Protein AF-A0A3C0NHT7-F1 (afdb_monomer)

Foldseek 3Di:
DDDWDWDWDQDPVVRDIFTDTPDDDGPDDDDDPVPDDPVPDDPPPPPWPDWFWDADPQRWIATATDDFKFKKKKWWAAAQAPAFKWKKKFFADDPQRHAPNHGAPGPCPQVRRLVRIWTAFTAFNDAFPPDDSGRFMFMAIDGHPTIMKMKMQTNDDSQCCNVVVHDQQRMAICGLSNHPQSDRQWDWDDPDPRKIKIFGQRHDVRPPVPSRNTIMIMGTDDQDDPLNVQSHVCTHFQKTAQQDPDFWKQKDKDKGADAPAPKDKFKAFALDPQRFDDQPPPSDGPDGQQPQQSQLSRLVRTDDSNVTDGGGGMMWMKMWTRDDSVCCNVWPSSQAPVTDGHMATCQLSNHNQSDRFWIGSHRQKIFGARDPVRPPSSSRNMIMHMDID

Nearest PDB structures (foldseek):
  7x9g-assembly1_B  TM=4.088E-01  e=1.528E+00  Homo sapiens
  6kiw-assembly1_T  TM=2.163E-01  e=7.406E-01  Homo sapiens
  6jiu-assembly1_J  TM=2.204E-01  e=6.500E+00  Sus scrofa
  3d6e-assembly1_A  TM=1.994E-01  e=6.872E+00  Bacillus licheniformis

Secondary structure (DSSP, 8-state):
------EEEEETTTTEEEEE-SSS--------TTS--GGG--------PPPEEEE-TTS-EEEE-SSSEEEEEEEEEEE--SS--EEEEEE-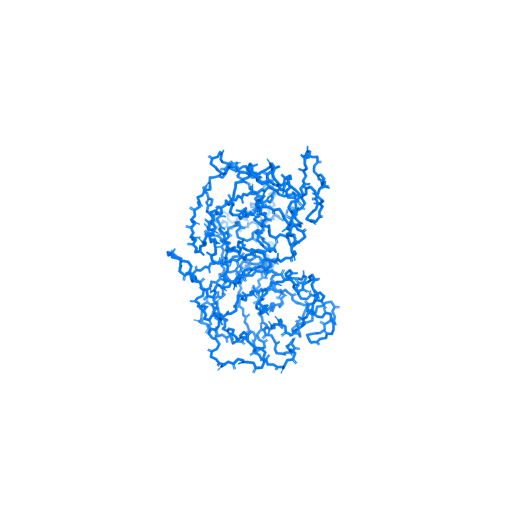SSTT--BTTBPTTSTTHHHHHHHH-EEEEE--SS--TT----S-EEEEEEESSSEEEEEEETTS-HHHHHHTT--GGGEEESSGGGSTT----EEEEEEETTEEEEEE--STT-TTS---SEEEEEEE----SHHHHHHHHT-SSS-EE---S-SEE-EEEEEE---SS--EEEEEEESSTT--B-SSSSSS--B-TTSTTHHHHHHHT-B-GGG-EESSSEEEEEEEETS-HHHHHHH-TT--TTSSSEEEESSGGGSTT----EEEEETTEEEE--SGGGTTS--BSEEEEEEE-

Mean predicted aligned error: 9.18 Å

Structure (mmCIF, N/CA/C/O backbone):
data_AF-A0A3C0NHT7-F1
#
_entry.id   AF-A0A3C0NHT7-F1
#
loop_
_atom_site.group_PDB
_atom_site.id
_atom_site.type_symbol
_atom_site.label_atom_id
_atom_site.label_alt_id
_atom_site.label_comp_id
_atom_site.label_asym_id
_atom_site.label_entity_id
_atom_site.label_seq_id
_atom_site.pdbx_PDB_ins_code
_atom_site.Cartn_x
_atom_site.Cartn_y
_atom_site.Cartn_z
_atom_site.occupancy
_atom_site.B_iso_or_equiv
_atom_site.auth_seq_id
_atom_site.auth_comp_id
_atom_site.auth_asym_id
_atom_site.auth_atom_id
_atom_site.pdbx_PDB_model_num
ATOM 1 N N . MET A 1 1 ? -31.811 15.619 -5.189 1.00 30.44 1 MET A N 1
ATOM 2 C CA . MET A 1 1 ? -32.386 16.955 -4.923 1.00 30.44 1 MET A CA 1
ATOM 3 C C . MET A 1 1 ? -31.558 17.534 -3.794 1.00 30.44 1 MET A C 1
ATOM 5 O O . MET A 1 1 ? -31.373 16.789 -2.842 1.00 30.44 1 MET A O 1
ATOM 9 N N . PRO A 1 2 ? -30.969 18.731 -3.924 1.00 33.19 2 PRO A N 1
ATOM 10 C CA . PRO A 1 2 ? -30.174 19.295 -2.842 1.00 33.19 2 PRO A CA 1
ATOM 11 C C . PRO A 1 2 ? -31.111 19.799 -1.739 1.00 33.19 2 PRO A C 1
ATOM 13 O O . PRO A 1 2 ? -32.128 20.429 -2.041 1.00 33.19 2 PRO A O 1
ATOM 16 N N . ASP A 1 3 ? -30.778 19.478 -0.491 1.00 35.56 3 ASP A N 1
ATOM 17 C CA . ASP A 1 3 ? -31.348 20.111 0.696 1.00 35.56 3 ASP A CA 1
ATOM 18 C C . ASP A 1 3 ? -30.996 21.603 0.674 1.00 35.56 3 ASP A C 1
ATOM 20 O O . ASP A 1 3 ? -29.841 21.975 0.462 1.00 35.56 3 ASP A O 1
ATOM 24 N N . LEU A 1 4 ? -32.006 22.458 0.832 1.00 33.19 4 LEU A N 1
ATOM 25 C CA . LEU A 1 4 ? -31.846 23.907 0.918 1.00 33.19 4 LEU A CA 1
ATOM 26 C C . LEU A 1 4 ? -32.075 24.327 2.370 1.00 33.19 4 LEU A C 1
ATOM 28 O O . LEU A 1 4 ? -33.215 24.358 2.837 1.00 33.19 4 LEU A O 1
ATOM 32 N N . ASP A 1 5 ? -30.990 24.665 3.062 1.00 38.28 5 ASP A N 1
ATOM 33 C CA . ASP A 1 5 ? -31.028 25.281 4.386 1.00 38.28 5 ASP A CA 1
ATOM 34 C C . ASP A 1 5 ? -31.598 26.704 4.289 1.00 38.28 5 ASP A C 1
ATOM 36 O O . ASP A 1 5 ? -31.079 27.564 3.576 1.00 38.28 5 ASP A O 1
ATOM 40 N N . SER A 1 6 ? -32.673 26.977 5.028 1.00 40.28 6 SER A N 1
ATOM 41 C CA . SER A 1 6 ? -33.226 28.324 5.192 1.00 40.28 6 SER A CA 1
ATOM 42 C C . SER A 1 6 ? -32.885 28.868 6.579 1.00 40.28 6 SER A C 1
ATOM 44 O O . SER A 1 6 ? -33.308 28.294 7.583 1.00 40.28 6 SER A O 1
ATOM 46 N N . VAL A 1 7 ? -32.174 29.997 6.647 1.00 42.41 7 VAL A N 1
ATOM 47 C CA . VAL A 1 7 ? -31.887 30.710 7.904 1.00 42.41 7 VAL A CA 1
ATOM 48 C C . VAL A 1 7 ? -32.936 31.803 8.114 1.00 42.41 7 VAL A C 1
ATOM 50 O O . VAL A 1 7 ? -33.149 32.648 7.241 1.00 42.41 7 VAL A O 1
ATOM 53 N N . VAL A 1 8 ? -33.587 31.799 9.280 1.00 44.09 8 VAL A N 1
ATOM 54 C CA . VAL A 1 8 ? -34.532 32.847 9.694 1.00 44.09 8 VAL A CA 1
ATOM 55 C C . VAL A 1 8 ? -33.808 33.837 10.602 1.00 44.09 8 VAL A C 1
ATOM 57 O O . VAL A 1 8 ? -33.308 33.456 11.660 1.00 44.09 8 VAL A O 1
ATOM 60 N N . LEU A 1 9 ? -33.755 35.110 10.203 1.00 45.12 9 LEU A N 1
ATOM 61 C CA . LEU A 1 9 ? -33.209 36.196 11.022 1.00 45.12 9 LEU A CA 1
ATOM 62 C C . LEU A 1 9 ? -34.352 37.091 11.513 1.00 45.12 9 LEU A C 1
ATOM 64 O O . LEU A 1 9 ? -35.207 37.514 10.732 1.00 45.12 9 LEU A O 1
ATOM 68 N N . TRP A 1 10 ? -34.366 37.373 12.816 1.00 43.94 10 TRP A N 1
ATOM 69 C CA . TRP A 1 10 ? -35.336 38.271 13.442 1.00 43.94 10 TRP A CA 1
ATOM 70 C C . TRP A 1 10 ? -34.788 39.698 13.501 1.00 43.94 10 TRP A C 1
ATOM 72 O O . TRP A 1 10 ? -33.764 39.941 14.146 1.00 43.94 10 TRP A O 1
ATOM 82 N N . ASP A 1 11 ? -35.480 40.648 12.869 1.00 48.84 11 ASP A N 1
ATOM 83 C CA . ASP A 1 11 ? -35.166 42.073 12.990 1.00 48.84 11 ASP A CA 1
ATOM 84 C C . ASP A 1 11 ? -35.991 42.699 14.127 1.00 48.84 11 ASP A C 1
ATOM 86 O O . ASP A 1 11 ? -37.201 42.925 14.014 1.00 48.84 11 ASP A O 1
ATOM 90 N N . GLN A 1 12 ? -35.318 43.010 15.240 1.00 41.50 12 GLN A N 1
ATOM 91 C CA . GLN A 1 12 ? -35.944 43.646 16.402 1.00 41.50 12 GLN A CA 1
ATOM 92 C C . GLN A 1 12 ? -36.459 45.065 16.127 1.00 41.50 12 GLN A C 1
ATOM 94 O O . GLN A 1 12 ? -37.374 45.506 16.823 1.00 41.50 12 GLN A O 1
ATOM 99 N N . ALA A 1 13 ? -35.901 45.788 15.154 1.00 42.09 13 ALA A N 1
ATOM 100 C CA . ALA A 1 13 ? -36.327 47.148 14.840 1.00 42.09 13 ALA A CA 1
ATOM 101 C C . ALA A 1 13 ? -37.604 47.167 13.985 1.00 42.09 13 ALA A C 1
ATOM 103 O O . ALA A 1 13 ? -38.417 48.080 14.130 1.00 42.09 13 ALA A O 1
ATOM 104 N N . ALA A 1 14 ? -37.796 46.154 13.133 1.00 51.25 14 ALA A N 1
ATOM 105 C CA . ALA A 1 14 ? -38.944 46.042 12.233 1.00 51.25 14 ALA A CA 1
ATOM 106 C C . ALA A 1 14 ? -40.090 45.160 12.768 1.00 51.25 14 ALA A C 1
ATOM 108 O O . ALA A 1 14 ? -41.194 45.228 12.235 1.00 51.25 14 ALA A O 1
ATOM 109 N N . GLN A 1 15 ? -39.850 44.348 13.810 1.00 48.09 15 GLN A N 1
ATOM 110 C CA . GLN A 1 15 ? -40.777 43.307 14.294 1.00 48.09 15 GLN A CA 1
ATOM 111 C C . GLN A 1 15 ? -41.229 42.337 13.187 1.00 48.09 15 GLN A C 1
ATOM 113 O O . GLN A 1 15 ? -42.391 41.934 13.128 1.00 48.09 15 GLN A O 1
ATOM 118 N N . GLN A 1 16 ? -40.311 41.968 12.292 1.00 44.31 16 GLN A N 1
ATOM 119 C CA . GLN A 1 16 ? -40.570 41.036 11.196 1.00 44.31 16 GLN A CA 1
ATOM 120 C C . GLN A 1 16 ? -39.482 39.957 11.138 1.00 44.31 16 GLN A C 1
ATOM 122 O O . GLN A 1 16 ? -38.323 40.198 11.485 1.00 44.31 16 GLN A O 1
ATOM 127 N N . ALA A 1 17 ? -39.866 38.762 10.684 1.00 45.06 17 ALA A N 1
ATOM 128 C CA . ALA A 1 17 ? -38.944 37.674 10.379 1.00 45.06 17 ALA A CA 1
ATOM 129 C C . ALA A 1 17 ? -38.659 37.651 8.873 1.00 45.06 17 ALA A C 1
ATOM 131 O O . ALA A 1 17 ? -39.594 37.657 8.071 1.00 45.06 17 ALA A O 1
ATOM 132 N N . VAL A 1 18 ? -37.382 37.588 8.493 1.00 45.19 18 VAL A N 1
ATOM 133 C CA . VAL A 1 18 ? -36.963 37.439 7.093 1.00 45.19 18 VAL A CA 1
ATOM 134 C C . VAL A 1 18 ? -36.398 36.035 6.903 1.00 45.19 18 VAL A C 1
ATOM 136 O O . VAL A 1 18 ? -35.490 35.623 7.626 1.00 45.19 18 VAL A O 1
ATOM 139 N N . ILE A 1 19 ? -36.946 35.298 5.934 1.00 47.88 19 ILE A N 1
ATOM 140 C CA . ILE A 1 19 ? -36.448 33.981 5.526 1.00 47.88 19 ILE A CA 1
ATOM 141 C C . ILE A 1 19 ? -35.629 34.177 4.253 1.00 47.88 19 ILE A C 1
ATOM 143 O O . ILE A 1 19 ? -36.193 34.449 3.192 1.00 47.88 19 ILE A O 1
ATOM 147 N N . ASN A 1 20 ? -34.309 34.026 4.345 1.00 43.72 20 ASN A N 1
ATOM 148 C CA . ASN A 1 20 ? -33.464 33.992 3.157 1.00 43.72 20 ASN A CA 1
ATOM 149 C C . ASN A 1 20 ? -33.366 32.546 2.671 1.00 43.72 20 ASN A C 1
ATOM 151 O O . ASN A 1 20 ? -32.805 31.691 3.351 1.00 43.72 20 ASN A O 1
ATOM 155 N N . THR A 1 21 ? -33.921 32.283 1.491 1.00 43.06 21 THR A N 1
ATOM 156 C CA . THR A 1 21 ? -33.594 31.085 0.717 1.00 43.06 21 THR A CA 1
ATOM 157 C C . THR A 1 21 ? -32.657 31.523 -0.397 1.00 43.06 21 THR A C 1
ATOM 159 O O . THR A 1 21 ? -32.988 32.415 -1.184 1.00 43.06 21 THR A O 1
ATOM 162 N N . GLU A 1 22 ? -31.457 30.948 -0.457 1.00 44.06 22 GLU A N 1
ATOM 163 C CA . GLU A 1 22 ? -30.630 31.085 -1.651 1.00 44.06 22 GLU A CA 1
ATOM 164 C C . GLU A 1 22 ? -31.314 30.295 -2.770 1.00 44.06 22 GLU A C 1
ATOM 166 O O . GLU A 1 22 ? -31.176 29.084 -2.872 1.00 44.06 22 GLU A O 1
ATOM 171 N N . VAL A 1 23 ? -32.174 31.003 -3.510 1.00 35.97 23 VAL A N 1
ATOM 172 C CA . VAL A 1 23 ? -32.536 30.896 -4.934 1.00 35.97 23 VAL A CA 1
ATOM 173 C C . VAL A 1 23 ? -33.943 31.502 -5.111 1.00 35.97 23 VAL A C 1
ATOM 175 O O . VAL A 1 23 ? -34.975 30.857 -4.962 1.00 35.97 23 VAL A O 1
ATOM 178 N N . GLY A 1 24 ? -33.979 32.782 -5.487 1.00 38.81 24 GLY A N 1
ATOM 179 C CA . GLY A 1 24 ? -34.892 33.284 -6.523 1.00 38.81 24 GLY A CA 1
ATOM 180 C C . GLY A 1 24 ? -36.384 33.515 -6.237 1.00 38.81 24 GLY A C 1
ATOM 181 O O . GLY A 1 24 ? -37.045 34.033 -7.135 1.00 38.81 24 GLY A O 1
ATOM 182 N N . SER A 1 25 ? -36.943 33.225 -5.059 1.00 35.94 25 SER A N 1
ATOM 183 C CA . SER A 1 25 ? -38.324 33.645 -4.750 1.00 35.94 25 SER A CA 1
ATOM 184 C C . SER A 1 25 ? -38.548 33.921 -3.264 1.00 35.94 25 SER A C 1
ATOM 186 O O . SER A 1 25 ? -38.621 32.998 -2.456 1.00 35.94 25 SER A O 1
ATOM 188 N N . THR A 1 26 ? -38.714 35.194 -2.905 1.00 34.56 26 THR A N 1
ATOM 189 C CA . THR A 1 26 ? -39.196 35.616 -1.587 1.00 34.56 26 THR A CA 1
ATOM 190 C C . THR A 1 26 ? -40.661 35.208 -1.417 1.00 34.56 26 THR A C 1
ATOM 192 O O . THR A 1 26 ? -41.550 35.730 -2.087 1.00 34.56 26 THR A O 1
ATOM 195 N N . LEU A 1 27 ? -40.931 34.267 -0.510 1.00 36.12 27 LEU A N 1
ATOM 196 C CA . LEU A 1 27 ? -42.269 34.064 0.044 1.00 36.12 27 LEU A CA 1
ATOM 197 C C . LEU A 1 27 ? -42.446 35.043 1.208 1.00 36.12 27 LEU A C 1
ATOM 199 O O . LEU A 1 27 ? -42.097 34.743 2.347 1.00 36.12 27 LEU A O 1
ATOM 203 N N . GLU A 1 28 ? -42.976 36.228 0.918 1.00 36.88 28 GLU A N 1
ATOM 204 C CA . GLU A 1 28 ? -43.439 37.153 1.953 1.00 36.88 28 GLU A CA 1
ATOM 205 C C . GLU A 1 28 ? -44.753 36.619 2.529 1.00 36.88 28 GLU A C 1
ATOM 207 O O . GLU A 1 28 ? -45.821 36.748 1.930 1.00 36.88 28 GLU A O 1
ATOM 212 N N . ARG A 1 29 ? -44.689 35.982 3.698 1.00 41.34 29 ARG A N 1
ATOM 213 C CA . ARG A 1 29 ? -45.878 35.760 4.522 1.00 41.34 29 ARG A CA 1
ATOM 214 C C . ARG A 1 29 ? -45.793 36.686 5.725 1.00 41.34 29 ARG A C 1
ATOM 216 O O . ARG A 1 29 ? -45.065 36.407 6.671 1.00 41.34 29 ARG A O 1
ATOM 223 N N . GLU A 1 30 ? -46.559 37.773 5.691 1.00 41.25 30 GLU A N 1
ATOM 224 C CA . GLU A 1 30 ? -46.792 38.607 6.870 1.00 41.25 30 GLU A CA 1
ATOM 225 C C . GLU A 1 30 ? -47.532 37.774 7.927 1.00 41.25 30 GLU A C 1
ATOM 227 O O . GLU A 1 30 ? -48.652 37.308 7.702 1.00 41.25 30 GLU A O 1
ATOM 232 N N . VAL A 1 31 ? -46.907 37.558 9.085 1.00 47.38 31 VAL A N 1
ATOM 233 C CA . VAL A 1 31 ? -47.571 36.967 10.252 1.00 47.38 31 VAL A CA 1
ATOM 234 C C . VAL A 1 31 ? -47.714 38.066 11.295 1.00 47.38 31 VAL A C 1
ATOM 236 O O . VAL A 1 31 ? -46.722 38.586 11.806 1.00 47.38 31 VAL A O 1
ATOM 239 N N . SER A 1 32 ? -48.954 38.460 11.584 1.00 47.91 32 SER A N 1
ATOM 240 C CA . SER A 1 32 ? -49.233 39.509 12.566 1.00 47.91 32 SER A CA 1
ATOM 241 C C . SER A 1 32 ? -48.829 39.064 13.976 1.00 47.91 32 SER A C 1
ATOM 243 O O . SER A 1 32 ? -48.976 37.892 14.317 1.00 47.91 32 SER A O 1
ATOM 245 N N . ALA A 1 33 ? -48.363 40.002 14.809 1.00 50.84 33 ALA A N 1
ATOM 246 C CA . ALA A 1 33 ? -47.865 39.767 16.173 1.00 50.84 33 ALA A CA 1
ATOM 247 C C . ALA A 1 33 ? -48.837 39.010 17.116 1.00 50.84 33 ALA A C 1
ATOM 249 O O . ALA A 1 33 ? -48.422 38.556 18.176 1.00 50.84 33 ALA A O 1
ATOM 250 N N . ALA A 1 34 ? -50.117 38.871 16.750 1.00 51.31 34 ALA A N 1
ATOM 251 C CA . ALA A 1 34 ? -51.148 38.231 17.567 1.00 51.31 34 ALA A CA 1
ATOM 252 C C . ALA A 1 34 ? -51.245 36.699 17.406 1.00 51.31 34 ALA A C 1
ATOM 254 O O . ALA A 1 34 ? -51.871 36.063 18.250 1.00 51.31 34 ALA A O 1
ATOM 255 N N . ASP A 1 35 ? -50.617 36.115 16.377 1.00 50.06 35 ASP A N 1
ATOM 256 C CA . ASP A 1 35 ? -50.664 34.669 16.083 1.00 50.06 35 ASP A CA 1
ATOM 257 C C . ASP A 1 35 ? -49.320 33.951 16.337 1.00 50.06 35 ASP A C 1
ATOM 259 O O . ASP A 1 35 ? -49.129 32.806 15.924 1.00 50.06 35 ASP A O 1
ATOM 263 N N . TRP A 1 36 ? -48.363 34.619 16.991 1.00 46.22 36 TRP A N 1
ATOM 264 C CA . TRP A 1 36 ? -47.043 34.053 17.276 1.00 46.22 36 TRP A CA 1
ATOM 265 C C . TRP A 1 36 ? -47.071 33.193 18.542 1.00 46.22 36 TRP A C 1
ATOM 267 O O . TRP A 1 36 ? -47.197 33.700 19.655 1.00 46.22 36 TRP A O 1
ATOM 277 N N . ASP A 1 37 ? -46.923 31.884 18.354 1.00 49.50 37 ASP A N 1
ATOM 278 C CA . ASP A 1 37 ? -46.660 30.910 19.411 1.00 49.50 37 ASP A CA 1
ATOM 279 C C . ASP A 1 37 ? -45.182 30.491 19.343 1.00 49.50 37 ASP A C 1
ATOM 281 O O . ASP A 1 37 ? -44.766 29.788 18.419 1.00 49.50 37 ASP A O 1
ATOM 285 N N . GLU A 1 38 ? -44.381 30.926 20.321 1.00 45.34 38 GLU A N 1
ATOM 286 C CA . GLU A 1 38 ? -42.954 30.578 20.447 1.00 45.34 38 GLU A CA 1
ATOM 287 C C . GLU A 1 38 ? -42.711 29.060 20.562 1.00 45.34 38 GLU A C 1
ATOM 289 O O . GLU A 1 38 ? -41.594 28.597 20.337 1.00 45.34 38 GLU A O 1
ATOM 294 N N . SER A 1 39 ? -43.738 28.257 20.867 1.00 39.81 39 SER A N 1
ATOM 295 C CA . SER A 1 39 ? -43.615 26.799 20.964 1.00 39.81 39 SER A CA 1
ATOM 296 C C . SER A 1 39 ? -43.629 26.065 19.614 1.00 39.81 39 SER A C 1
ATOM 298 O O . SER A 1 39 ? -43.386 24.859 19.574 1.00 39.81 39 SER A O 1
ATOM 300 N N . GLN A 1 40 ? -43.877 26.764 18.499 1.00 44.25 40 GLN A N 1
ATOM 301 C CA . GLN A 1 40 ? -44.048 26.155 17.170 1.00 44.25 40 GLN A CA 1
ATOM 302 C C . GLN A 1 40 ? -42.772 26.113 16.306 1.00 44.25 40 GLN A C 1
ATOM 304 O O . GLN A 1 40 ? -42.833 25.604 15.187 1.00 44.25 40 GLN A O 1
ATOM 309 N N . LEU A 1 41 ? -41.617 26.606 16.776 1.00 43.12 41 LEU A N 1
ATOM 310 C CA . LEU A 1 41 ? -40.391 26.622 15.964 1.00 43.12 41 LEU A CA 1
ATOM 311 C C . LEU A 1 41 ? -39.134 26.217 16.749 1.00 43.12 41 LEU A C 1
ATOM 313 O O . LEU A 1 41 ? -38.261 27.025 17.043 1.00 43.12 41 LEU A O 1
ATOM 317 N N . TYR A 1 42 ? -39.011 24.921 17.025 1.00 34.72 42 TYR A N 1
ATOM 318 C CA . TYR A 1 42 ? -37.716 24.293 17.284 1.00 34.72 42 TYR A CA 1
ATOM 319 C C . TYR A 1 42 ? -37.606 23.022 16.443 1.00 34.72 42 TYR A C 1
ATOM 321 O O . TYR A 1 42 ? -37.827 21.916 16.926 1.00 34.72 42 TYR A O 1
ATOM 329 N N . ILE A 1 43 ? -37.230 23.169 15.172 1.00 41.03 43 ILE A N 1
ATOM 330 C CA . ILE A 1 43 ? -36.363 22.149 14.582 1.00 41.03 43 ILE A CA 1
ATOM 331 C C . ILE A 1 43 ? -34.978 22.541 15.074 1.00 41.03 43 ILE A C 1
ATOM 333 O O . ILE A 1 43 ? -34.345 23.446 14.535 1.00 41.03 43 ILE A O 1
ATOM 337 N N . GLN A 1 44 ? -34.554 21.933 16.179 1.00 38.06 44 GLN A N 1
ATOM 338 C CA . GLN A 1 44 ? -33.150 21.935 16.544 1.00 38.06 44 GLN A CA 1
ATOM 339 C C . GLN A 1 44 ? -32.472 21.134 15.430 1.00 38.06 44 GLN A C 1
ATOM 341 O O . GLN A 1 44 ? -32.484 19.907 15.452 1.00 38.06 44 GLN A O 1
ATOM 346 N N . SER A 1 45 ? -31.979 21.810 14.390 1.00 44.25 45 SER A N 1
ATOM 347 C CA . SER A 1 45 ? -30.960 21.215 13.537 1.00 44.25 45 SER A CA 1
ATOM 348 C C . SER A 1 45 ? -29.824 20.886 14.497 1.00 44.25 45 SER A C 1
ATOM 350 O O . SER A 1 45 ? -29.177 21.805 15.012 1.00 44.25 45 SER A O 1
ATOM 352 N N . GLU A 1 46 ? -29.672 19.613 14.865 1.00 47.56 46 GLU A N 1
ATOM 353 C CA . GLU A 1 46 ? -28.495 19.173 15.598 1.00 47.56 46 GLU A CA 1
ATOM 354 C C . GLU A 1 46 ? -27.306 19.694 14.800 1.00 47.56 46 GLU A C 1
ATOM 356 O O . GLU A 1 46 ? -27.146 19.359 13.626 1.00 47.56 46 GLU A O 1
ATOM 361 N N . VAL A 1 47 ? -26.537 20.611 15.393 1.00 50.88 47 VAL A N 1
ATOM 362 C CA . VAL A 1 47 ? -25.288 21.058 14.783 1.00 50.88 47 VAL A CA 1
ATOM 363 C C . VAL A 1 47 ? -24.513 19.776 14.494 1.00 50.88 47 VAL A C 1
ATOM 365 O O . VAL A 1 47 ? -24.340 19.004 15.445 1.00 50.88 47 VAL A O 1
ATOM 368 N N . PRO A 1 48 ? -24.103 19.511 13.236 1.00 56.75 48 PRO A N 1
ATOM 369 C CA . PRO A 1 48 ? -23.392 18.292 12.889 1.00 56.75 48 PRO A CA 1
ATOM 370 C C . PRO A 1 48 ? -22.291 18.060 13.916 1.00 56.75 48 PRO A C 1
ATOM 372 O O . PRO A 1 48 ? -21.387 18.887 14.057 1.00 56.75 48 PRO A O 1
ATOM 375 N N . SER A 1 49 ? -22.408 16.990 14.706 1.00 64.69 49 SER A N 1
ATOM 376 C CA . SER A 1 49 ? -21.385 16.681 15.695 1.00 64.69 49 SER A CA 1
ATOM 377 C C . SER A 1 49 ? -20.083 16.437 14.943 1.00 64.69 49 SER A C 1
ATOM 379 O O . SER A 1 49 ? -20.036 15.615 14.020 1.00 64.69 49 SER A O 1
ATOM 381 N N . SER A 1 50 ? -19.039 17.192 15.301 1.00 81.88 50 SER A N 1
ATOM 382 C CA . SER A 1 50 ? -17.700 16.944 14.776 1.00 81.88 50 SER A CA 1
ATOM 383 C C . SER A 1 50 ? -17.351 15.482 15.031 1.00 81.88 50 SER A C 1
ATOM 385 O O . SER A 1 50 ? -17.608 14.994 16.140 1.00 81.88 50 SER A O 1
ATOM 387 N N . PRO A 1 51 ? -16.792 14.774 14.037 1.00 91.44 51 PRO A N 1
ATOM 388 C CA . PRO A 1 51 ? -16.497 13.372 14.212 1.00 91.44 51 PRO A CA 1
ATOM 389 C C . PRO A 1 51 ? -15.501 13.187 15.359 1.00 91.44 51 PRO A C 1
ATOM 391 O O . PRO A 1 51 ? -14.600 14.002 15.562 1.00 91.44 51 PRO A O 1
ATOM 394 N N . SER A 1 52 ? -15.679 12.111 16.115 1.00 94.44 52 SER A N 1
ATOM 395 C CA . SER A 1 52 ? -14.816 11.740 17.234 1.00 94.44 52 SER A CA 1
ATOM 396 C C . SER A 1 52 ? -14.363 10.298 17.083 1.00 94.44 52 SER A C 1
ATOM 398 O O . SER A 1 52 ? -15.130 9.439 16.648 1.00 94.44 52 SER A O 1
ATOM 400 N N . LEU A 1 53 ? -13.102 10.045 17.419 1.00 96.69 53 LEU A N 1
ATOM 401 C CA . LEU A 1 53 ? -12.512 8.716 17.410 1.00 96.69 53 LEU A CA 1
ATOM 402 C C . LEU A 1 53 ? -12.523 8.152 18.828 1.00 96.69 53 LEU A C 1
ATOM 404 O O . LEU A 1 53 ? -12.216 8.859 19.785 1.00 96.69 53 LEU A O 1
ATOM 408 N N . SER A 1 54 ? -12.869 6.878 18.948 1.00 95.44 54 SER A N 1
ATOM 409 C CA . SER A 1 54 ? -12.837 6.138 20.208 1.00 95.44 54 SER A CA 1
ATOM 410 C C . SER A 1 54 ? -12.385 4.703 19.965 1.00 95.44 54 SER A C 1
ATOM 412 O O . SER A 1 54 ? -12.537 4.186 18.856 1.00 95.44 54 SER A O 1
ATOM 414 N N . ALA A 1 55 ? -11.854 4.062 21.004 1.00 95.00 55 ALA A N 1
ATOM 415 C CA . ALA A 1 55 ? -11.486 2.651 20.997 1.00 95.00 55 ALA A CA 1
ATOM 416 C C . ALA A 1 55 ? -12.087 1.924 22.207 1.00 95.00 55 ALA A C 1
ATOM 418 O O . ALA A 1 55 ? -12.186 2.473 23.305 1.00 95.00 55 ALA A O 1
ATOM 419 N N . THR A 1 56 ? -12.489 0.673 22.005 1.00 92.25 56 THR A N 1
ATOM 420 C CA . THR A 1 56 ? -12.960 -0.225 23.067 1.00 92.25 56 THR A CA 1
ATOM 421 C C . THR A 1 56 ? -11.802 -1.014 23.680 1.00 92.25 56 THR A C 1
ATOM 423 O O . THR A 1 56 ? -10.713 -1.091 23.117 1.00 92.25 56 THR A O 1
ATOM 426 N N . THR A 1 57 ? -12.050 -1.695 24.803 1.00 87.31 57 THR A N 1
ATOM 427 C CA . THR A 1 57 ? -11.066 -2.598 25.433 1.00 87.31 57 THR A CA 1
ATOM 428 C C . THR A 1 57 ? -10.711 -3.823 24.585 1.00 87.31 57 THR A C 1
ATOM 430 O O . THR A 1 57 ? -9.735 -4.498 24.885 1.00 87.31 57 THR A O 1
ATOM 433 N N . ASN A 1 58 ? -11.499 -4.123 23.546 1.00 85.38 58 ASN A N 1
ATOM 434 C CA . ASN A 1 58 ? -11.239 -5.202 22.589 1.00 85.38 58 ASN A CA 1
ATOM 435 C C . ASN A 1 58 ? -10.574 -4.685 21.302 1.00 85.38 58 ASN A C 1
ATOM 437 O O . ASN A 1 58 ? -10.614 -5.372 20.283 1.00 85.38 58 ASN A O 1
ATOM 441 N N . ASN A 1 59 ? -10.018 -3.467 21.331 1.00 92.56 59 ASN A N 1
ATOM 442 C CA . ASN A 1 59 ? -9.382 -2.800 20.195 1.00 92.56 59 ASN A CA 1
ATOM 443 C C . ASN A 1 59 ? -10.283 -2.649 18.952 1.00 92.56 59 ASN A C 1
ATOM 445 O O . ASN A 1 59 ? -9.783 -2.559 17.828 1.00 92.56 59 ASN A O 1
ATOM 449 N N . LEU A 1 60 ? -11.609 -2.617 19.134 1.00 94.88 60 LEU A N 1
ATOM 450 C CA . LEU A 1 60 ? -12.508 -2.087 18.107 1.00 94.88 60 LEU A CA 1
ATOM 451 C C . LEU A 1 60 ? -12.513 -0.568 18.201 1.00 94.88 60 LEU A C 1
ATOM 453 O O . LEU A 1 60 ? -12.765 -0.022 19.278 1.00 94.88 60 LEU A O 1
ATOM 457 N N . PHE A 1 61 ? -12.275 0.087 17.074 1.00 97.38 61 PHE A N 1
ATOM 458 C CA . PHE A 1 61 ? -12.350 1.533 16.944 1.00 97.38 61 PHE A CA 1
ATOM 459 C C . PHE A 1 61 ? -13.720 1.950 16.424 1.00 97.38 61 PHE A C 1
ATOM 461 O O . PHE A 1 61 ? -14.446 1.168 15.814 1.00 97.38 61 PHE A O 1
ATOM 468 N N . SER A 1 62 ? -14.108 3.191 16.672 1.00 95.25 62 SER A N 1
ATOM 469 C CA . SER A 1 62 ? -15.324 3.768 16.110 1.00 95.25 62 SER A CA 1
ATOM 470 C C . SER A 1 62 ? -15.132 5.249 15.864 1.00 95.25 62 SER A C 1
ATOM 472 O O . SER A 1 62 ? -14.658 5.972 16.744 1.00 95.25 62 SER A O 1
ATOM 474 N N . ILE A 1 63 ? -15.548 5.687 14.679 1.00 96.19 63 ILE A N 1
ATOM 475 C CA . ILE A 1 63 ? -15.656 7.101 14.345 1.00 96.19 63 ILE A CA 1
ATOM 476 C C . ILE A 1 63 ? -17.124 7.494 14.478 1.00 96.19 63 ILE A C 1
ATOM 478 O O . ILE A 1 63 ? -17.946 7.101 13.656 1.00 96.19 63 ILE A O 1
ATOM 482 N N . GLN A 1 64 ? -17.463 8.251 15.514 1.00 94.00 64 GLN A N 1
ATOM 483 C CA . GLN A 1 64 ? -18.828 8.721 15.752 1.00 94.00 64 GLN A CA 1
ATOM 484 C C . GLN A 1 64 ? -19.003 10.102 15.135 1.00 94.00 64 GLN A C 1
ATOM 486 O O . GLN A 1 64 ? -18.212 10.992 15.438 1.00 94.00 64 GLN A O 1
ATOM 491 N N . GLY A 1 65 ? -20.020 10.296 14.298 1.00 89.50 65 GLY A N 1
ATOM 492 C CA . GLY A 1 65 ? -20.289 11.586 13.660 1.00 89.50 65 GLY A CA 1
ATOM 493 C C . GLY A 1 65 ? -21.508 11.553 12.741 1.00 89.50 65 GLY A C 1
ATOM 494 O O . GLY A 1 65 ? -21.996 10.490 12.374 1.00 89.50 65 GLY A O 1
ATOM 495 N N . SER A 1 66 ? -22.002 12.729 12.365 1.00 85.31 66 SER A N 1
ATOM 496 C CA . SER A 1 66 ? -23.219 12.883 11.544 1.00 85.31 66 SER A CA 1
ATOM 497 C C . SER A 1 66 ? -23.013 12.667 10.034 1.00 85.31 66 SER A C 1
ATOM 499 O O . SER A 1 66 ? -23.983 12.430 9.318 1.00 85.31 66 SER A O 1
ATOM 501 N N . GLY A 1 67 ? -21.770 12.728 9.539 1.00 87.25 67 GLY A N 1
ATOM 502 C CA . GLY A 1 67 ? -21.430 12.409 8.143 1.00 87.25 67 GLY A CA 1
ATOM 503 C C . GLY A 1 67 ? -21.486 10.906 7.845 1.00 87.25 67 GLY A C 1
ATOM 504 O O . GLY A 1 67 ? -21.721 10.118 8.753 1.00 87.25 67 GLY A O 1
ATOM 505 N N . THR A 1 68 ? -21.241 10.502 6.591 1.00 90.19 68 THR A N 1
ATOM 506 C CA . THR A 1 68 ? -21.149 9.082 6.165 1.00 90.19 68 THR A CA 1
ATOM 507 C C . THR A 1 68 ? -19.732 8.512 6.226 1.00 90.19 68 THR A C 1
ATOM 509 O O . THR A 1 68 ? -19.547 7.298 6.279 1.00 90.19 68 THR A O 1
ATOM 512 N N . SER A 1 69 ? -18.722 9.379 6.180 1.00 92.62 69 SER A N 1
ATOM 513 C CA . SER A 1 69 ? -17.318 9.020 6.334 1.00 92.62 69 SER A CA 1
ATOM 514 C C . SER A 1 69 ? -16.547 10.147 7.013 1.00 92.62 69 SER A C 1
ATOM 516 O O . SER A 1 69 ? -16.997 11.294 7.067 1.00 92.62 69 SER A O 1
ATOM 518 N N . ALA A 1 70 ? -15.383 9.806 7.552 1.00 93.38 70 ALA A N 1
ATOM 519 C CA . ALA A 1 70 ? -14.414 10.751 8.078 1.00 93.38 70 ALA A CA 1
ATOM 520 C C . ALA A 1 70 ? -13.005 10.338 7.653 1.00 93.38 70 ALA A C 1
ATOM 522 O O . ALA A 1 70 ? -12.779 9.215 7.199 1.00 93.38 70 ALA A O 1
ATOM 523 N N . GLN A 1 71 ? -12.066 11.264 7.806 1.00 93.31 71 GLN A N 1
ATOM 524 C CA . GLN A 1 71 ? -10.687 11.073 7.391 1.00 93.31 71 GLN A CA 1
ATOM 525 C C . GLN A 1 71 ? -9.834 10.688 8.600 1.00 93.31 71 GLN A C 1
ATOM 527 O O . GLN A 1 71 ? -9.719 11.450 9.565 1.00 93.31 71 GLN A O 1
ATOM 532 N N . LEU A 1 72 ? -9.272 9.483 8.550 1.00 95.12 72 LEU A N 1
ATOM 533 C CA . LEU A 1 72 ? -8.313 8.982 9.523 1.00 95.12 72 LEU A CA 1
ATOM 534 C C . LEU A 1 72 ? -6.906 9.223 8.981 1.00 95.12 72 LEU A C 1
ATOM 536 O O . LEU A 1 72 ? -6.590 8.820 7.861 1.00 95.12 72 LEU A O 1
ATOM 540 N N . LYS A 1 73 ? -6.059 9.848 9.790 1.00 96.19 73 LYS A N 1
ATOM 541 C CA . LYS A 1 73 ? -4.631 9.968 9.532 1.00 96.19 73 LYS A CA 1
ATOM 542 C C . LYS A 1 73 ? -3.887 8.979 10.416 1.00 96.19 73 LYS A C 1
ATOM 544 O O . LYS A 1 73 ? -3.992 9.024 11.640 1.00 96.19 73 LYS A O 1
ATOM 549 N N . CYS A 1 74 ? -3.101 8.126 9.781 1.00 97.12 74 CYS A N 1
ATOM 550 C CA . CYS A 1 74 ? -2.159 7.225 10.424 1.00 97.12 74 CYS A CA 1
ATOM 551 C C . CYS A 1 74 ? -0.752 7.803 10.272 1.00 97.12 74 CYS A C 1
ATOM 553 O O . CYS A 1 74 ? -0.395 8.254 9.187 1.00 97.12 74 CYS A O 1
ATOM 555 N N . THR A 1 75 ? 0.057 7.787 11.327 1.00 97.69 75 THR A N 1
ATOM 556 C CA . THR A 1 75 ? 1.463 8.215 11.289 1.00 97.69 75 THR A CA 1
ATOM 557 C C . THR A 1 75 ? 2.342 7.111 11.852 1.00 97.69 75 THR A C 1
ATOM 559 O O . THR A 1 75 ? 2.168 6.753 13.014 1.00 97.69 75 THR A O 1
ATOM 562 N N . LEU A 1 76 ? 3.287 6.594 11.065 1.00 96.81 76 LEU A N 1
ATOM 563 C CA . LEU A 1 76 ? 4.276 5.624 11.540 1.00 96.81 76 LEU A CA 1
ATOM 564 C C . LEU A 1 76 ? 5.250 6.328 12.490 1.00 96.81 76 LEU A C 1
ATOM 566 O O . LEU A 1 76 ? 5.977 7.236 12.077 1.00 96.81 76 LEU A O 1
ATOM 570 N N . THR A 1 77 ? 5.252 5.944 13.762 1.00 96.38 77 THR A N 1
ATOM 571 C CA . THR A 1 77 ? 6.093 6.572 14.791 1.00 96.38 77 THR A CA 1
ATOM 572 C C . THR A 1 77 ? 7.349 5.769 15.081 1.00 96.38 77 THR A C 1
ATOM 574 O O . THR A 1 77 ? 8.376 6.360 15.412 1.00 96.38 77 THR A O 1
ATOM 577 N N . GLN A 1 78 ? 7.279 4.448 14.932 1.00 94.31 78 GLN A N 1
ATOM 578 C CA . GLN A 1 78 ? 8.402 3.545 15.131 1.00 94.31 78 GLN A CA 1
ATOM 579 C C . GLN A 1 78 ? 8.187 2.258 14.334 1.00 94.31 78 GLN A C 1
ATOM 581 O O . GLN A 1 78 ? 7.057 1.790 14.195 1.00 94.31 78 GLN A O 1
ATOM 586 N N . ALA A 1 79 ? 9.282 1.692 13.838 1.00 92.44 79 ALA A N 1
ATOM 587 C CA . ALA A 1 79 ? 9.332 0.337 13.321 1.00 92.44 79 ALA A CA 1
ATOM 588 C C . ALA A 1 79 ? 10.653 -0.302 13.756 1.00 92.44 79 ALA A C 1
ATOM 590 O O . ALA A 1 79 ? 11.720 0.266 13.517 1.00 92.44 79 ALA A O 1
ATOM 591 N N . SER A 1 80 ? 10.572 -1.450 14.415 1.00 90.62 80 SER A N 1
ATOM 592 C CA . SER A 1 80 ? 11.718 -2.258 14.835 1.00 90.62 80 SER A CA 1
ATOM 593 C C . SER A 1 80 ? 11.520 -3.676 14.316 1.00 90.62 80 SER A C 1
ATOM 595 O O . SER A 1 80 ? 11.383 -4.623 15.076 1.00 90.62 80 SER A O 1
ATOM 597 N N . VAL A 1 81 ? 11.453 -3.805 12.993 1.00 83.94 81 VAL A N 1
ATOM 598 C CA . VAL A 1 81 ? 11.055 -5.051 12.339 1.00 83.94 81 VAL A CA 1
ATOM 599 C C . VAL A 1 81 ? 12.240 -5.786 11.726 1.00 83.94 81 VAL A C 1
ATOM 601 O O . VAL A 1 81 ? 13.118 -5.184 11.108 1.00 83.94 81 VAL A O 1
ATOM 604 N N . TRP A 1 82 ? 12.221 -7.114 11.813 1.00 85.81 82 TRP A N 1
ATOM 605 C CA . TRP A 1 82 ? 13.055 -7.983 10.968 1.00 85.81 82 TRP A CA 1
ATOM 606 C C . TRP A 1 82 ? 12.329 -8.417 9.693 1.00 85.81 82 TRP A C 1
ATOM 608 O O . TRP A 1 82 ? 12.965 -8.799 8.712 1.00 85.81 82 TRP A O 1
ATOM 618 N N . LEU A 1 83 ? 10.998 -8.379 9.725 1.00 88.81 83 LEU A N 1
ATOM 619 C CA . LEU A 1 83 ? 10.103 -8.783 8.651 1.00 88.81 83 LEU A CA 1
ATOM 620 C C . LEU A 1 83 ? 9.388 -7.549 8.100 1.00 88.81 83 LEU A C 1
ATOM 622 O O . LEU A 1 83 ? 8.919 -6.709 8.861 1.00 88.81 83 LEU A O 1
ATOM 626 N N . VAL A 1 84 ? 9.257 -7.435 6.780 1.00 94.25 84 VAL A N 1
ATOM 627 C CA . VAL A 1 84 ? 8.494 -6.326 6.189 1.00 94.25 84 VAL A CA 1
ATOM 628 C C . VAL A 1 84 ? 7.004 -6.652 6.270 1.00 94.25 84 VAL A C 1
ATOM 630 O O . VAL A 1 84 ? 6.453 -7.397 5.454 1.00 94.25 84 VAL A O 1
ATOM 633 N N . ASN A 1 85 ? 6.374 -6.122 7.315 1.00 94.88 85 ASN A N 1
ATOM 634 C CA . ASN A 1 85 ? 4.961 -6.308 7.630 1.00 94.88 85 ASN A CA 1
ATOM 635 C C . ASN A 1 85 ? 4.105 -5.232 6.965 1.00 94.88 85 ASN A C 1
ATOM 637 O O . ASN A 1 85 ? 4.576 -4.116 6.761 1.00 94.88 85 ASN A O 1
ATOM 641 N N . GLU A 1 86 ? 2.837 -5.543 6.701 1.00 95.88 86 GLU A N 1
ATOM 642 C CA . GLU A 1 86 ? 1.842 -4.589 6.206 1.00 95.88 86 GLU A CA 1
ATOM 643 C C . GLU A 1 86 ? 0.715 -4.416 7.225 1.00 95.88 86 GLU A C 1
ATOM 645 O O . GLU A 1 86 ? 0.146 -5.400 7.690 1.00 95.88 86 GLU A O 1
ATOM 650 N N . VAL A 1 87 ? 0.349 -3.175 7.541 1.00 97.06 87 VAL A N 1
ATOM 651 C CA . VAL A 1 87 ? -0.809 -2.873 8.394 1.00 97.06 87 VAL A CA 1
ATOM 652 C C . VAL A 1 87 ? -1.958 -2.346 7.547 1.00 97.06 87 VAL A C 1
ATOM 654 O O . VAL A 1 87 ? -1.756 -1.556 6.623 1.00 97.06 87 VAL A O 1
ATOM 657 N N . GLY A 1 88 ? -3.184 -2.727 7.897 1.00 96.94 88 GLY A N 1
ATOM 658 C CA . GLY A 1 88 ? -4.399 -2.196 7.293 1.00 96.94 88 GLY A CA 1
ATOM 659 C C . GLY A 1 88 ? -5.562 -2.077 8.273 1.00 96.94 88 GLY A C 1
ATOM 660 O O . GLY A 1 88 ? -5.469 -2.432 9.450 1.00 96.94 88 GLY A O 1
ATOM 661 N N . VAL A 1 89 ? -6.672 -1.538 7.774 1.00 97.50 89 VAL A N 1
ATOM 662 C CA . VAL A 1 89 ? -7.913 -1.300 8.524 1.00 97.50 89 VAL A CA 1
ATOM 663 C C . VAL A 1 89 ? -9.127 -1.696 7.690 1.00 97.50 89 VAL A C 1
ATOM 665 O O . VAL A 1 89 ? -9.121 -1.562 6.468 1.00 97.50 89 VAL A O 1
ATOM 668 N N . PHE A 1 90 ? -10.183 -2.182 8.333 1.00 96.88 90 PHE A N 1
ATOM 669 C CA . PHE A 1 90 ? -11.448 -2.531 7.688 1.00 96.88 90 PHE A CA 1
ATOM 670 C C . PHE A 1 90 ? -12.633 -2.240 8.608 1.00 96.88 90 PHE A C 1
ATOM 672 O O . PHE A 1 90 ? -12.507 -2.217 9.834 1.00 96.88 90 PHE A O 1
ATOM 679 N N . ALA A 1 91 ? -13.797 -2.031 7.995 1.00 96.94 91 ALA A N 1
ATOM 680 C CA . ALA A 1 91 ? -15.061 -1.903 8.705 1.00 96.94 91 ALA A CA 1
ATOM 681 C C . ALA A 1 91 ? -15.717 -3.271 8.926 1.00 96.94 91 ALA A C 1
ATOM 683 O O . ALA A 1 91 ? -15.681 -4.148 8.053 1.00 96.94 91 ALA A O 1
ATOM 684 N N . VAL A 1 92 ? -16.348 -3.421 10.085 1.00 97.56 92 VAL A N 1
ATOM 685 C CA . VAL A 1 92 ? -17.129 -4.597 10.478 1.00 97.56 92 VAL A CA 1
ATOM 686 C C . VAL A 1 92 ? -18.577 -4.225 10.747 1.00 97.56 92 VAL A C 1
ATOM 688 O O . VAL A 1 92 ? -18.909 -3.058 10.944 1.00 97.56 92 VAL A O 1
ATOM 691 N N . ASP A 1 93 ? -19.445 -5.229 10.738 1.00 97.25 93 ASP A N 1
ATOM 692 C CA . ASP A 1 93 ? -20.891 -5.018 10.757 1.00 97.25 93 ASP A CA 1
ATOM 693 C C . ASP A 1 93 ? -21.434 -4.764 12.170 1.00 97.25 93 ASP A C 1
ATOM 695 O O . ASP A 1 93 ? -22.498 -4.165 12.326 1.00 97.25 93 ASP A O 1
ATOM 699 N N . ASP A 1 94 ? -20.727 -5.226 13.208 1.00 95.38 94 ASP A N 1
ATOM 700 C CA . ASP A 1 94 ? -21.157 -5.113 14.601 1.00 95.38 94 ASP A CA 1
ATOM 701 C C . ASP A 1 94 ? -19.997 -5.065 15.614 1.00 95.38 94 ASP A C 1
ATOM 703 O O . ASP A 1 94 ? -18.818 -5.200 15.284 1.00 95.38 94 ASP A O 1
ATOM 707 N N . ASP A 1 95 ? -20.350 -4.865 16.885 1.00 93.75 95 ASP A N 1
ATOM 708 C CA . ASP A 1 95 ? -19.434 -4.782 18.032 1.00 93.75 95 ASP A CA 1
ATOM 709 C C . ASP A 1 95 ? -18.729 -6.108 18.369 1.00 93.75 95 ASP A C 1
ATOM 711 O O . ASP A 1 95 ? -17.779 -6.134 19.155 1.00 93.75 95 ASP A O 1
ATOM 715 N N . ARG A 1 96 ? -19.167 -7.210 17.752 1.00 94.12 96 ARG A N 1
ATOM 716 C CA . ARG A 1 96 ? -18.525 -8.528 17.821 1.00 94.12 96 ARG A CA 1
ATOM 717 C C . ARG A 1 96 ? -17.494 -8.725 16.716 1.00 94.12 96 ARG A C 1
ATOM 719 O O . ARG A 1 96 ? -16.835 -9.762 16.691 1.00 94.12 96 ARG A O 1
ATOM 726 N N . GLY A 1 97 ? -17.363 -7.761 15.809 1.00 95.56 97 GLY A N 1
ATOM 727 C CA . GLY A 1 97 ? -16.409 -7.822 14.721 1.00 95.56 97 GLY A CA 1
ATOM 728 C C . GLY A 1 97 ? -16.825 -8.725 13.570 1.00 95.56 97 GLY A C 1
ATOM 729 O O . GLY A 1 97 ? -15.962 -9.249 12.881 1.00 95.56 97 GLY A O 1
ATOM 730 N N . THR A 1 98 ? -18.119 -8.972 13.370 1.00 97.50 98 THR A N 1
ATOM 731 C CA . THR A 1 98 ? -18.563 -9.858 12.285 1.00 97.50 98 THR A CA 1
ATOM 732 C C . THR A 1 98 ? -18.498 -9.187 10.909 1.00 97.50 98 THR A C 1
ATOM 734 O O . THR A 1 98 ? -18.605 -7.966 10.788 1.00 97.50 98 THR A O 1
ATOM 737 N N . ILE A 1 99 ? -18.325 -10.001 9.863 1.00 97.94 99 ILE A N 1
ATOM 738 C CA . ILE A 1 99 ? -18.377 -9.588 8.454 1.00 97.94 99 ILE A CA 1
ATOM 739 C C . ILE A 1 99 ? -19.325 -10.518 7.708 1.00 97.94 99 ILE A C 1
ATOM 741 O O . ILE A 1 99 ? -19.060 -11.713 7.610 1.00 97.94 99 ILE A O 1
ATOM 745 N N . ASP A 1 100 ? -20.432 -9.991 7.196 1.00 97.25 100 ASP A N 1
ATOM 746 C CA . ASP A 1 100 ? -21.469 -10.733 6.475 1.00 97.25 100 ASP A CA 1
ATOM 747 C C . ASP A 1 100 ? -21.934 -11.986 7.250 1.00 97.25 100 ASP A C 1
ATOM 749 O O . ASP A 1 100 ? -22.204 -13.050 6.692 1.00 97.25 100 ASP A O 1
ATOM 753 N N . GLY A 1 101 ? -22.001 -11.865 8.584 1.00 97.31 101 GLY A N 1
ATOM 754 C CA . GLY A 1 101 ? -22.348 -12.948 9.512 1.00 97.31 101 GLY A CA 1
ATOM 755 C C . GLY A 1 101 ? -21.210 -13.920 9.858 1.00 97.31 101 GLY A C 1
ATOM 756 O O . GLY A 1 101 ? -21.423 -14.832 10.659 1.00 97.31 101 GLY A O 1
ATOM 757 N N . ILE A 1 102 ? -20.009 -13.735 9.307 1.00 97.62 102 ILE A N 1
ATOM 758 C CA . ILE A 1 102 ? -18.803 -14.509 9.622 1.00 97.62 102 ILE A CA 1
ATOM 759 C C . ILE A 1 102 ? -18.136 -13.894 10.856 1.00 97.62 102 ILE A C 1
ATOM 761 O O . ILE A 1 102 ? -17.784 -12.716 10.860 1.00 97.62 102 ILE A O 1
ATOM 765 N N . ALA A 1 103 ? -17.966 -14.684 11.916 1.00 96.69 103 ALA A N 1
ATOM 766 C CA . ALA A 1 103 ? -17.310 -14.234 13.143 1.00 96.69 103 ALA A CA 1
ATOM 767 C C . ALA A 1 103 ? -15.774 -14.312 13.040 1.00 96.69 103 ALA A C 1
ATOM 769 O O . ALA A 1 103 ? -15.271 -15.215 12.358 1.00 96.69 103 ALA A O 1
ATOM 770 N N . PRO A 1 104 ? -15.029 -13.451 13.765 1.00 95.50 104 PRO A N 1
ATOM 771 C CA . PRO A 1 104 ? -13.577 -13.560 13.880 1.00 95.50 104 PRO A CA 1
ATOM 772 C C . PRO A 1 104 ? -13.122 -14.985 14.228 1.00 95.50 104 PRO A C 1
ATOM 774 O O . PRO A 1 104 ? -13.788 -15.695 14.986 1.00 95.50 104 PRO A O 1
ATOM 777 N N . GLY A 1 105 ? -12.028 -15.431 13.606 1.00 93.06 105 GLY A N 1
ATOM 778 C CA . GLY A 1 105 ? -11.468 -16.778 13.784 1.00 93.06 105 GLY A CA 1
ATOM 779 C C . GLY A 1 105 ? -12.218 -17.898 13.046 1.00 93.06 105 GLY A C 1
ATOM 780 O O . GLY A 1 105 ? -11.747 -19.035 13.005 1.00 93.06 105 GLY A O 1
ATOM 781 N N . SER A 1 106 ? -13.367 -17.608 12.426 1.00 94.88 106 SER A N 1
ATOM 782 C CA . SER A 1 106 ? -14.091 -18.579 11.597 1.00 94.88 106 SER A CA 1
ATOM 783 C C . SER A 1 106 ? -13.448 -18.740 10.217 1.00 94.88 106 SER A C 1
ATOM 785 O O . SER A 1 106 ? -12.805 -17.829 9.692 1.00 94.88 106 SER A O 1
ATOM 787 N N . ALA A 1 107 ? -13.666 -19.896 9.584 1.00 93.12 107 ALA A N 1
ATOM 788 C CA . ALA A 1 107 ? -13.250 -20.115 8.201 1.00 93.12 107 ALA A CA 1
ATOM 789 C C . ALA A 1 107 ? -13.844 -19.038 7.272 1.00 93.12 107 ALA A C 1
ATOM 791 O O . ALA A 1 107 ? -15.028 -18.721 7.367 1.00 93.12 107 ALA A O 1
ATOM 792 N N . GLY A 1 108 ? -13.013 -18.483 6.387 1.00 93.75 108 GLY A N 1
ATOM 793 C CA . GLY A 1 108 ? -13.388 -17.396 5.475 1.00 93.75 108 GLY A CA 1
ATOM 794 C C . GLY A 1 108 ? -13.296 -15.987 6.073 1.00 93.75 108 GLY A C 1
ATOM 795 O O . GLY A 1 108 ? -13.366 -15.021 5.321 1.00 93.75 108 GLY A O 1
ATOM 796 N N . TYR A 1 109 ? -13.081 -15.836 7.387 1.00 96.12 109 TYR A N 1
ATOM 797 C CA . TYR A 1 109 ? -13.014 -14.510 8.009 1.00 96.12 109 TYR A CA 1
ATOM 798 C C . TYR A 1 109 ? -11.829 -13.673 7.503 1.00 96.12 109 TYR A C 1
ATOM 800 O O . TYR A 1 109 ? -12.002 -12.496 7.206 1.00 96.12 109 TYR A O 1
ATOM 808 N N . VAL A 1 110 ? -10.645 -14.280 7.344 1.00 96.12 110 VAL A N 1
ATOM 809 C CA . VAL A 1 110 ? -9.449 -13.594 6.812 1.00 96.12 110 VAL A CA 1
ATOM 810 C C . VAL A 1 110 ? -9.713 -13.038 5.418 1.00 96.12 110 VAL A C 1
ATOM 812 O O . VAL A 1 110 ? -9.505 -11.854 5.182 1.00 96.12 110 VAL A O 1
ATOM 815 N N . GLU A 1 111 ? -10.239 -13.866 4.517 1.00 95.75 111 GLU A N 1
ATOM 816 C CA . GLU A 1 111 ? -10.582 -13.447 3.158 1.00 95.75 111 GLU A CA 1
ATOM 817 C C . GLU A 1 111 ? -11.615 -12.311 3.165 1.00 95.75 111 GLU A C 1
ATOM 819 O O . GLU A 1 111 ? -11.463 -11.325 2.445 1.00 95.75 111 GLU A O 1
ATOM 824 N N . ALA A 1 112 ? -12.653 -12.418 3.998 1.00 96.38 112 ALA A N 1
ATOM 825 C CA . ALA A 1 112 ? -13.699 -11.407 4.099 1.00 96.38 112 ALA A CA 1
ATOM 826 C C . ALA A 1 112 ? -13.166 -10.066 4.643 1.00 96.38 112 ALA A C 1
ATOM 828 O O . ALA A 1 112 ? -13.479 -9.008 4.092 1.00 96.38 112 ALA A O 1
ATOM 829 N N . ALA A 1 113 ? -12.318 -10.107 5.676 1.00 96.44 113 ALA A N 1
ATOM 830 C CA . ALA A 1 113 ? -11.681 -8.931 6.263 1.00 96.44 113 ALA A CA 1
ATOM 831 C C . ALA A 1 113 ? -10.734 -8.243 5.278 1.00 96.44 113 ALA A C 1
ATOM 833 O O . ALA A 1 113 ? -10.862 -7.044 5.037 1.00 96.44 113 ALA A O 1
ATOM 834 N N . LEU A 1 114 ? -9.843 -9.004 4.641 1.00 95.56 114 LEU A N 1
ATOM 835 C CA . LEU A 1 114 ? -8.877 -8.471 3.682 1.00 95.56 114 LEU A CA 1
ATOM 836 C C . LEU A 1 114 ? -9.549 -7.929 2.412 1.00 95.56 114 LEU A C 1
ATOM 838 O O . LEU A 1 114 ? -9.136 -6.895 1.895 1.00 95.56 114 LEU A O 1
ATOM 842 N N . ASN A 1 115 ? -10.656 -8.527 1.959 1.00 94.25 115 ASN A N 1
ATOM 843 C CA . ASN A 1 115 ? -11.457 -7.965 0.866 1.00 94.25 115 ASN A CA 1
ATOM 844 C C . ASN A 1 115 ? -12.112 -6.619 1.222 1.00 94.25 115 ASN A C 1
ATOM 846 O O . ASN A 1 115 ? -12.360 -5.810 0.323 1.00 94.25 115 ASN A O 1
ATOM 850 N N . ARG A 1 116 ? -12.390 -6.341 2.503 1.00 94.44 116 ARG A N 1
ATOM 851 C CA . ARG A 1 116 ? -12.855 -5.026 2.989 1.00 94.44 116 ARG A CA 1
ATOM 852 C C . ARG A 1 116 ? -11.706 -4.087 3.388 1.00 94.44 116 ARG A C 1
ATOM 854 O O . ARG A 1 116 ? -11.956 -2.904 3.608 1.00 94.44 116 ARG A O 1
ATOM 861 N N . GLY A 1 117 ? -10.479 -4.601 3.456 1.00 94.56 117 GLY A N 1
ATOM 862 C CA . GLY A 1 117 ? -9.287 -3.898 3.915 1.00 94.56 117 GLY A CA 1
ATOM 863 C C . GLY A 1 117 ? -8.903 -2.690 3.067 1.00 94.56 117 GLY A C 1
ATOM 864 O O . GLY A 1 117 ? -9.024 -2.696 1.839 1.00 94.56 117 GLY A O 1
ATOM 865 N N . GLN A 1 118 ? -8.417 -1.657 3.750 1.00 94.50 118 GLN A N 1
ATOM 866 C CA . GLN A 1 118 ? -7.628 -0.563 3.199 1.00 94.50 118 GLN A CA 1
ATOM 867 C C . GLN A 1 118 ? -6.225 -0.630 3.814 1.00 94.50 118 GLN A C 1
ATOM 869 O O . GLN A 1 118 ? -6.084 -0.676 5.039 1.00 94.50 118 GLN A O 1
ATOM 874 N N . VAL A 1 119 ? -5.197 -0.641 2.963 1.00 94.50 119 VAL A N 1
ATOM 875 C CA . VAL A 1 119 ? -3.791 -0.703 3.388 1.00 94.50 119 VAL A CA 1
ATOM 876 C C . VAL A 1 119 ? -3.363 0.646 3.966 1.00 94.50 119 VAL A C 1
ATOM 878 O O . VAL A 1 119 ? -3.612 1.699 3.370 1.00 94.50 119 VAL A O 1
ATOM 881 N N . ILE A 1 120 ? -2.710 0.604 5.128 1.00 95.25 120 ILE A N 1
ATOM 882 C CA . ILE A 1 120 ? -2.137 1.773 5.794 1.00 95.25 120 ILE A CA 1
ATOM 883 C C . ILE A 1 120 ? -0.706 1.993 5.300 1.00 95.25 120 ILE A C 1
ATOM 885 O O . ILE A 1 120 ? -0.462 2.941 4.564 1.00 95.25 120 ILE A O 1
ATOM 889 N N . PHE A 1 121 ? 0.232 1.128 5.667 1.00 92.81 121 PHE A N 1
ATOM 890 C CA . PHE A 1 121 ? 1.585 1.100 5.108 1.00 92.81 121 PHE A CA 1
ATOM 891 C C . PHE A 1 121 ? 2.307 -0.180 5.542 1.00 92.81 121 PHE A C 1
ATOM 893 O O . PHE A 1 121 ? 1.896 -0.847 6.494 1.00 92.81 121 PHE A O 1
ATOM 900 N N . SER A 1 122 ? 3.399 -0.489 4.851 1.00 95.31 122 SER A N 1
ATOM 901 C CA . SER A 1 122 ? 4.450 -1.394 5.292 1.00 95.31 122 SER A CA 1
ATOM 902 C C . SER A 1 122 ? 5.600 -0.620 5.936 1.00 95.31 122 SER A C 1
ATOM 904 O O . SER A 1 122 ? 5.817 0.553 5.623 1.00 95.31 122 SER A O 1
ATOM 906 N N . ALA A 1 123 ? 6.359 -1.282 6.807 1.00 92.94 123 ALA A N 1
ATOM 907 C CA . ALA A 1 123 ? 7.583 -0.736 7.386 1.00 92.94 123 ALA A CA 1
ATOM 908 C C . ALA A 1 123 ? 8.804 -1.542 6.928 1.00 92.94 123 ALA A C 1
ATOM 910 O O . ALA A 1 123 ? 8.786 -2.771 6.954 1.00 92.94 123 ALA A O 1
ATOM 911 N N . LEU A 1 124 ? 9.856 -0.843 6.501 1.00 94.19 124 LEU A N 1
ATOM 912 C CA . LEU A 1 124 ? 11.087 -1.475 6.030 1.00 94.19 124 LEU A CA 1
ATOM 913 C C . LEU A 1 124 ? 11.939 -1.954 7.213 1.00 94.19 124 LEU A C 1
ATOM 915 O O . LEU A 1 124 ? 12.075 -1.240 8.207 1.00 94.19 124 LEU A O 1
ATOM 919 N N . SER A 1 125 ? 12.551 -3.131 7.076 1.00 89.69 125 SER A N 1
ATOM 920 C CA . SER A 1 125 ? 13.488 -3.702 8.058 1.00 89.69 125 SER A CA 1
ATOM 921 C C . SER A 1 125 ? 14.906 -3.132 7.940 1.00 89.69 125 SER A C 1
ATOM 923 O O . SER A 1 125 ? 15.671 -3.142 8.904 1.00 89.69 125 SER A O 1
ATOM 925 N N . SER A 1 126 ? 15.254 -2.597 6.768 1.00 93.06 126 SER A N 1
ATOM 926 C CA . SER A 1 126 ? 16.515 -1.914 6.482 1.00 93.06 126 SER A CA 1
ATOM 927 C C . SER A 1 126 ? 16.223 -0.632 5.705 1.00 93.06 126 SER A C 1
ATOM 929 O O . SER A 1 126 ? 15.416 -0.632 4.777 1.00 93.06 126 SER A O 1
ATOM 931 N N . LEU A 1 127 ? 16.851 0.480 6.090 1.00 94.44 127 LEU A N 1
ATOM 932 C CA . LEU A 1 127 ? 16.590 1.791 5.493 1.00 94.44 127 LEU A CA 1
ATOM 933 C C . LEU A 1 127 ? 17.733 2.180 4.547 1.00 94.44 127 LEU A C 1
ATOM 935 O O . LEU A 1 127 ? 18.887 2.128 4.974 1.00 94.44 127 LEU A O 1
ATOM 939 N N . PRO A 1 128 ? 17.441 2.623 3.309 1.00 95.56 128 PRO A N 1
ATOM 940 C CA . PRO A 1 128 ? 18.477 3.125 2.418 1.00 95.56 128 PRO A CA 1
ATOM 941 C C . PRO A 1 128 ? 19.022 4.470 2.912 1.00 95.56 128 PRO A C 1
ATOM 943 O O . PRO A 1 128 ? 18.344 5.227 3.620 1.00 95.56 128 PRO A O 1
ATOM 946 N N . ASP A 1 129 ? 20.234 4.813 2.479 1.00 94.06 129 ASP A N 1
ATOM 947 C CA . ASP A 1 129 ? 20.885 6.066 2.859 1.00 94.06 129 ASP A CA 1
ATOM 948 C C . ASP A 1 129 ? 20.003 7.298 2.572 1.00 94.06 129 ASP A C 1
ATOM 950 O O . ASP A 1 129 ? 19.434 7.488 1.491 1.00 94.06 129 ASP A O 1
ATOM 954 N N . GLY A 1 130 ? 19.896 8.176 3.574 1.00 92.88 130 GLY A N 1
ATOM 955 C CA . GLY A 1 130 ? 19.107 9.408 3.493 1.00 92.88 130 GLY A CA 1
ATOM 956 C C . GLY A 1 130 ? 17.593 9.227 3.658 1.00 92.88 130 GLY A C 1
ATOM 957 O O . GLY A 1 130 ? 16.865 10.209 3.501 1.00 92.88 130 GLY A O 1
ATOM 958 N N . TYR A 1 131 ? 17.114 8.023 3.984 1.00 94.69 131 TYR A N 1
ATOM 959 C CA . TYR A 1 131 ? 15.715 7.744 4.302 1.00 94.69 131 TYR A CA 1
ATOM 960 C C . TYR A 1 131 ? 15.533 7.471 5.802 1.00 94.69 131 TYR A C 1
ATOM 962 O O . TYR A 1 131 ? 16.317 6.754 6.414 1.00 94.69 131 TYR A O 1
ATOM 970 N N . THR A 1 132 ? 14.505 8.058 6.423 1.00 90.56 132 THR A N 1
ATOM 971 C CA . THR A 1 132 ? 14.306 7.967 7.883 1.00 90.56 132 THR A CA 1
ATOM 972 C C . THR A 1 132 ? 13.368 6.848 8.318 1.00 90.56 132 THR A C 1
ATOM 974 O O . THR A 1 132 ? 13.391 6.491 9.490 1.00 90.56 132 THR A O 1
ATOM 977 N N . GLY A 1 133 ? 12.510 6.331 7.433 1.00 87.44 133 GLY A N 1
ATOM 978 C CA . GLY A 1 133 ? 11.576 5.237 7.744 1.00 87.44 133 GLY A CA 1
ATOM 979 C C . GLY A 1 133 ? 10.479 5.540 8.774 1.00 87.44 133 GLY A C 1
ATOM 980 O O . GLY A 1 133 ? 9.635 4.689 9.012 1.00 87.44 133 GLY A O 1
ATOM 981 N N . VAL A 1 134 ?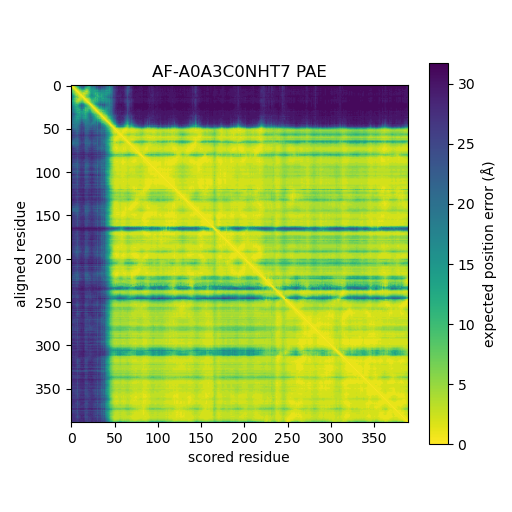 10.448 6.736 9.370 1.00 89.06 134 VAL A N 1
ATOM 982 C CA . VAL A 1 134 ? 9.449 7.173 10.364 1.00 89.06 134 VAL A CA 1
ATOM 983 C C . VAL A 1 134 ? 8.897 8.557 10.029 1.00 89.06 134 VAL A C 1
ATOM 985 O O . VAL A 1 134 ? 9.509 9.321 9.279 1.00 89.06 134 VAL A O 1
ATOM 988 N N . GLY A 1 135 ? 7.734 8.889 10.596 1.00 93.62 135 GLY A N 1
ATOM 989 C CA . GLY A 1 135 ? 6.990 10.115 10.293 1.00 93.62 135 GLY A CA 1
ATOM 990 C C . GLY A 1 135 ? 6.202 10.046 8.982 1.00 93.62 135 GLY A C 1
ATOM 991 O O . GLY A 1 135 ? 5.673 11.060 8.529 1.00 93.62 135 GLY A O 1
ATOM 992 N N . LEU A 1 136 ? 6.128 8.861 8.370 1.00 93.62 136 LEU A N 1
ATOM 993 C CA . LEU A 1 136 ? 5.310 8.595 7.192 1.00 93.62 136 LEU A CA 1
ATOM 994 C C . LEU A 1 136 ? 3.837 8.663 7.583 1.00 93.62 136 LEU A C 1
ATOM 996 O O . LEU A 1 136 ? 3.441 8.130 8.621 1.00 93.62 136 LEU A O 1
ATOM 1000 N N . THR A 1 137 ? 3.037 9.326 6.755 1.00 94.69 137 THR A N 1
ATOM 1001 C CA . THR A 1 137 ? 1.602 9.486 6.984 1.00 94.69 137 THR A CA 1
ATOM 1002 C C . THR A 1 137 ? 0.804 8.736 5.939 1.00 94.69 137 THR A C 1
ATOM 1004 O O . THR A 1 137 ? 1.217 8.672 4.784 1.00 94.69 137 THR A O 1
ATOM 1007 N N . ARG A 1 138 ? -0.354 8.224 6.342 1.00 93.94 138 ARG A N 1
ATOM 1008 C CA . ARG A 1 138 ? -1.383 7.702 5.450 1.00 93.94 138 ARG A CA 1
ATOM 1009 C C . ARG A 1 138 ? -2.718 8.342 5.794 1.00 93.94 138 ARG A C 1
ATOM 1011 O O . ARG A 1 138 ? -3.099 8.327 6.965 1.00 93.94 138 ARG A O 1
ATOM 1018 N N . HIS A 1 139 ? -3.430 8.850 4.798 1.00 93.25 139 HIS A N 1
ATOM 1019 C CA . HIS A 1 139 ? -4.793 9.352 4.967 1.00 93.25 139 HIS A CA 1
ATOM 1020 C C . HIS A 1 139 ? -5.808 8.393 4.344 1.00 93.25 139 HIS A C 1
ATOM 1022 O O . HIS A 1 139 ? -5.659 7.981 3.198 1.00 93.25 139 HIS A O 1
ATOM 1028 N N . LEU A 1 140 ? -6.853 8.050 5.096 1.00 92.50 140 LEU A N 1
ATOM 1029 C CA . LEU A 1 140 ? -7.889 7.104 4.684 1.00 92.50 140 LEU A CA 1
ATOM 1030 C C . LEU A 1 140 ? -9.282 7.674 4.930 1.00 92.50 140 LEU A C 1
ATOM 1032 O O . LEU A 1 140 ? -9.543 8.226 6.000 1.00 92.50 140 LEU A O 1
ATOM 1036 N N . SER A 1 141 ? -10.201 7.439 3.990 1.00 92.62 141 SER A N 1
ATOM 1037 C CA . SER A 1 141 ? -11.625 7.683 4.221 1.00 92.62 141 SER A CA 1
ATOM 1038 C C . SER A 1 141 ? -12.287 6.425 4.772 1.00 92.62 141 SER A C 1
ATOM 1040 O O . SER A 1 141 ? -12.335 5.384 4.111 1.00 92.62 141 SER A O 1
ATOM 1042 N N . LEU A 1 142 ? -12.804 6.525 5.995 1.00 93.81 142 LEU A N 1
ATOM 1043 C CA . LEU A 1 142 ? -13.431 5.418 6.712 1.00 93.81 142 LEU A CA 1
ATOM 1044 C C . LEU A 1 142 ? -14.887 5.750 7.050 1.00 93.81 142 LEU A C 1
ATOM 1046 O O . LEU A 1 142 ? -15.200 6.920 7.297 1.00 93.81 142 LEU A O 1
ATOM 1050 N N . PRO A 1 143 ? -15.787 4.750 7.064 1.00 94.50 143 PRO A N 1
ATOM 1051 C CA . PRO A 1 143 ? -17.180 4.975 7.414 1.00 94.50 143 PRO A CA 1
ATOM 1052 C C . PRO A 1 143 ? -17.307 5.456 8.861 1.00 94.50 143 PRO A C 1
ATOM 1054 O O . PRO A 1 143 ? -16.622 4.981 9.767 1.00 94.50 143 PRO A O 1
ATOM 1057 N N . THR A 1 144 ? -18.219 6.393 9.078 1.00 94.94 144 THR A N 1
ATOM 1058 C CA . THR A 1 144 ? -18.675 6.778 10.416 1.00 94.94 144 THR A CA 1
ATOM 1059 C C . THR A 1 144 ? -19.735 5.796 10.907 1.00 94.94 144 THR A C 1
ATOM 1061 O O . THR A 1 144 ? -20.436 5.152 10.125 1.00 94.94 144 THR A O 1
ATOM 1064 N N . ASN A 1 145 ? -19.878 5.695 12.227 1.00 93.62 145 ASN A N 1
ATOM 1065 C CA . ASN A 1 145 ? -20.896 4.899 12.915 1.00 93.62 145 ASN A CA 1
ATOM 1066 C C . ASN A 1 145 ? -20.870 3.395 12.572 1.00 93.62 145 ASN A C 1
ATOM 1068 O O . ASN A 1 145 ? -21.846 2.688 12.816 1.00 93.62 145 ASN A O 1
ATOM 1072 N N . GLN A 1 146 ? -19.745 2.906 12.048 1.00 94.88 146 GLN A N 1
ATOM 1073 C CA . GLN A 1 146 ? -19.425 1.488 11.916 1.00 94.88 146 GLN A CA 1
ATOM 1074 C C . GLN A 1 146 ? -18.170 1.181 12.738 1.00 94.88 146 GLN A C 1
ATOM 1076 O O . GLN A 1 146 ? -17.244 2.004 12.756 1.00 94.88 146 GLN A O 1
ATOM 1081 N N . PRO A 1 147 ? -18.110 0.034 13.434 1.00 96.75 147 PRO A N 1
ATOM 1082 C CA . PRO A 1 147 ? -16.889 -0.361 14.106 1.00 96.75 147 PRO A CA 1
ATOM 1083 C C . PRO A 1 147 ? -15.787 -0.681 13.090 1.00 96.75 147 PRO A C 1
ATOM 1085 O O . PRO A 1 147 ? -16.036 -1.164 11.984 1.00 96.75 147 PRO A O 1
ATOM 1088 N N . LEU A 1 148 ? -14.552 -0.402 13.486 1.00 97.69 148 LEU A N 1
ATOM 1089 C CA . LEU A 1 148 ? -13.352 -0.597 12.689 1.00 97.69 148 LEU A CA 1
ATOM 1090 C C . LEU A 1 148 ? -12.417 -1.560 13.418 1.00 97.69 148 LEU A C 1
ATOM 1092 O O . LEU A 1 148 ? -12.251 -1.475 14.640 1.00 97.69 148 LEU A O 1
ATOM 1096 N N . MET A 1 149 ? -11.771 -2.440 12.663 1.00 97.50 149 MET A N 1
ATOM 1097 C CA . MET A 1 149 ? -10.685 -3.285 13.147 1.00 97.50 149 MET A CA 1
ATOM 1098 C C . MET A 1 149 ? -9.449 -3.111 12.280 1.00 97.50 149 MET A C 1
ATOM 1100 O O . MET A 1 149 ? -9.535 -2.826 11.086 1.00 97.50 149 MET A O 1
ATOM 1104 N N . PHE A 1 150 ? -8.294 -3.286 12.910 1.00 98.00 150 PHE A N 1
ATOM 1105 C CA . PHE A 1 150 ? -7.006 -3.237 12.238 1.00 98.00 150 PHE A CA 1
ATOM 1106 C C . PHE A 1 150 ? -6.459 -4.650 12.073 1.00 98.00 150 PHE A C 1
ATOM 1108 O O . PHE A 1 150 ? -6.836 -5.567 12.811 1.00 98.00 150 PHE A O 1
ATOM 1115 N N . TYR A 1 151 ? -5.565 -4.820 11.111 1.00 97.62 151 TYR A N 1
ATOM 1116 C CA . TYR A 1 151 ? -4.826 -6.055 10.910 1.00 97.62 151 TYR A CA 1
ATOM 1117 C C . TYR A 1 151 ? -3.372 -5.769 10.550 1.00 97.62 151 TYR A C 1
ATOM 1119 O O . TYR A 1 151 ? -3.055 -4.702 10.025 1.00 97.62 151 TYR A O 1
ATOM 1127 N N . LEU A 1 152 ? -2.523 -6.755 10.805 1.00 96.88 152 LEU A N 1
ATOM 1128 C CA . LEU A 1 152 ? -1.142 -6.837 10.371 1.00 96.88 152 LEU A CA 1
ATOM 1129 C C . LEU A 1 152 ? -0.970 -8.123 9.556 1.00 96.88 152 LEU A C 1
ATOM 1131 O O . LEU A 1 152 ? -1.386 -9.197 9.992 1.00 96.88 152 LEU A O 1
ATOM 1135 N N . VAL A 1 153 ? -0.360 -8.020 8.380 1.00 95.75 153 VAL A N 1
ATOM 113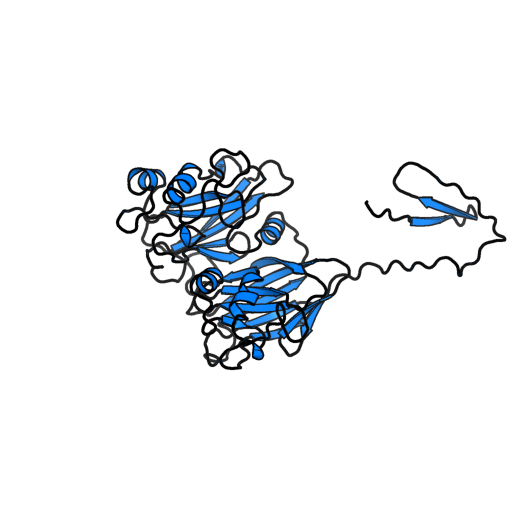6 C CA . VAL A 1 153 ? 0.128 -9.153 7.592 1.00 95.75 153 VAL A CA 1
ATOM 1137 C C . VAL A 1 153 ? 1.621 -9.290 7.850 1.00 95.75 153 VAL A C 1
ATOM 1139 O O . VAL A 1 153 ? 2.411 -8.429 7.462 1.00 95.75 153 VAL A O 1
ATOM 1142 N N . GLN A 1 154 ? 2.007 -10.377 8.509 1.00 94.25 154 GLN A N 1
ATOM 1143 C CA . GLN A 1 154 ? 3.399 -10.673 8.815 1.00 94.25 154 GLN A CA 1
ATOM 1144 C C . GLN A 1 154 ? 4.154 -11.027 7.527 1.00 94.25 154 GLN A C 1
ATOM 1146 O O . GLN A 1 154 ? 3.721 -11.914 6.781 1.00 94.25 154 GLN A O 1
ATOM 1151 N N . ASN A 1 155 ? 5.299 -10.375 7.299 1.00 92.81 155 ASN A N 1
ATOM 1152 C CA . ASN A 1 155 ? 6.223 -10.635 6.186 1.00 92.81 155 ASN A CA 1
ATOM 1153 C C . ASN A 1 155 ? 5.542 -10.780 4.808 1.00 92.81 155 ASN A C 1
ATOM 1155 O O . ASN A 1 155 ? 5.859 -11.682 4.025 1.00 92.81 155 ASN A O 1
ATOM 1159 N N . GLY A 1 156 ? 4.546 -9.948 4.526 1.00 92.75 156 GLY A N 1
ATOM 1160 C CA . GLY A 1 156 ? 3.666 -10.122 3.375 1.00 92.75 156 GLY A CA 1
ATOM 1161 C C . GLY A 1 156 ? 2.738 -8.934 3.183 1.00 92.75 156 GLY A C 1
ATOM 1162 O O . GLY A 1 156 ? 2.839 -7.948 3.908 1.00 92.75 156 GLY A O 1
ATOM 1163 N N . THR A 1 157 ? 1.864 -9.034 2.189 1.00 94.50 157 THR A N 1
ATOM 1164 C CA . THR A 1 157 ? 0.842 -8.026 1.866 1.00 94.50 157 THR A CA 1
ATOM 1165 C C . THR A 1 157 ? -0.548 -8.643 1.849 1.00 94.50 157 THR A C 1
ATOM 1167 O O . THR A 1 157 ? -0.714 -9.856 1.670 1.00 94.50 157 THR A O 1
ATOM 1170 N N . THR A 1 158 ? -1.564 -7.796 1.959 1.00 94.62 158 THR A N 1
ATOM 1171 C CA . THR A 1 158 ? -2.973 -8.142 1.749 1.00 94.62 158 THR A CA 1
ATOM 1172 C C . THR A 1 158 ? -3.162 -8.893 0.427 1.00 94.62 158 THR A C 1
ATOM 1174 O O . THR A 1 158 ? -3.859 -9.909 0.385 1.00 94.62 158 THR A O 1
ATOM 1177 N N . ASP A 1 159 ? -2.486 -8.455 -0.638 1.00 92.38 159 ASP A N 1
ATOM 1178 C CA . ASP A 1 159 ? -2.590 -9.063 -1.963 1.00 92.38 159 ASP A CA 1
ATOM 1179 C C . ASP A 1 159 ? -2.002 -10.472 -2.014 1.00 92.38 159 ASP A C 1
ATOM 1181 O O . ASP A 1 159 ? -2.640 -11.384 -2.548 1.00 92.38 159 ASP A O 1
ATOM 1185 N N . THR A 1 160 ? -0.832 -10.692 -1.407 1.00 92.62 160 THR A N 1
ATOM 1186 C CA . THR A 1 160 ? -0.244 -12.041 -1.340 1.00 92.62 160 THR A CA 1
ATOM 1187 C C . THR A 1 160 ? -1.120 -13.020 -0.558 1.00 92.62 160 THR A C 1
ATOM 1189 O O . THR A 1 160 ? -1.251 -14.180 -0.956 1.00 92.62 160 THR A O 1
ATOM 1192 N N . VAL A 1 161 ? -1.778 -12.564 0.515 1.00 94.38 161 VAL A N 1
ATOM 1193 C CA . VAL A 1 161 ? -2.690 -13.405 1.302 1.00 94.38 161 VAL A CA 1
ATOM 1194 C C . VAL A 1 161 ? -3.944 -13.752 0.497 1.00 94.38 161 VAL A C 1
ATOM 1196 O O . VAL A 1 161 ? -4.316 -14.927 0.433 1.00 94.38 161 VAL A O 1
ATOM 1199 N N . LEU A 1 162 ? -4.563 -12.772 -0.168 1.00 92.56 162 LEU A N 1
ATOM 1200 C CA . LEU A 1 162 ? -5.743 -12.995 -1.011 1.00 92.56 162 LEU A CA 1
ATOM 1201 C C . LEU A 1 162 ? -5.435 -13.905 -2.214 1.00 92.56 162 LEU A C 1
ATOM 1203 O O . LEU A 1 162 ? -6.244 -14.771 -2.546 1.00 92.56 162 LEU A O 1
ATOM 1207 N N . ALA A 1 163 ? -4.257 -13.775 -2.831 1.00 90.12 163 ALA A N 1
ATOM 1208 C CA . ALA A 1 163 ? -3.837 -14.629 -3.945 1.00 90.12 163 ALA A CA 1
ATOM 1209 C C . ALA A 1 163 ? -3.478 -16.065 -3.512 1.00 90.12 163 ALA A C 1
ATOM 1211 O O . ALA A 1 163 ? -3.732 -17.019 -4.248 1.00 90.12 163 ALA A O 1
ATOM 1212 N N . GLY A 1 164 ? -2.900 -16.233 -2.317 1.00 82.81 164 GLY A N 1
ATOM 1213 C CA . GLY A 1 164 ? -2.425 -17.514 -1.782 1.00 82.81 164 GLY A CA 1
ATOM 1214 C C . GLY A 1 164 ? -3.490 -18.392 -1.111 1.00 82.81 164 GLY A C 1
ATOM 1215 O O . GLY A 1 164 ? -3.147 -19.443 -0.569 1.00 82.81 164 GLY A O 1
ATOM 1216 N N . GLY A 1 165 ? -4.765 -17.986 -1.127 1.00 65.75 165 GLY A N 1
ATOM 1217 C CA . GLY A 1 165 ? -5.866 -18.733 -0.505 1.00 65.75 165 GLY A CA 1
ATOM 1218 C C . GLY A 1 165 ? -6.111 -18.409 0.973 1.00 65.75 165 GLY A C 1
ATOM 1219 O O . GLY A 1 165 ? -6.632 -19.255 1.694 1.00 65.75 165 GLY A O 1
ATOM 1220 N N . SER A 1 166 ? -5.759 -17.196 1.416 1.00 65.31 166 SER A N 1
ATOM 1221 C CA . SER A 1 166 ? -5.999 -16.653 2.761 1.00 65.31 166 SER A CA 1
ATOM 1222 C C . SER A 1 166 ? -5.477 -17.533 3.902 1.00 65.31 166 SER A C 1
ATOM 1224 O O . SER A 1 166 ? -6.247 -18.155 4.636 1.00 65.31 166 SER A O 1
ATOM 1226 N N . ASN A 1 167 ? -4.152 -17.579 4.088 1.00 67.62 167 ASN A N 1
ATOM 1227 C CA . ASN A 1 167 ? -3.578 -18.203 5.280 1.00 67.62 167 ASN A CA 1
ATOM 1228 C C . ASN A 1 167 ? -3.806 -17.308 6.510 1.00 67.62 167 ASN A C 1
ATOM 1230 O O . ASN A 1 167 ? -3.328 -16.183 6.561 1.00 67.62 167 ASN A O 1
ATOM 1234 N N . ALA A 1 168 ? -4.506 -17.821 7.521 1.00 73.19 168 ALA A N 1
ATOM 1235 C CA . ALA A 1 168 ? -4.717 -17.099 8.775 1.00 73.19 168 ALA A CA 1
ATOM 1236 C C . ALA A 1 168 ? -3.450 -16.990 9.637 1.00 73.19 168 ALA A C 1
ATOM 1238 O O . ALA A 1 168 ? -3.384 -16.140 10.514 1.00 73.19 168 ALA A O 1
ATOM 1239 N N . ALA A 1 169 ? -2.449 -17.851 9.424 1.00 84.88 169 ALA A N 1
ATOM 1240 C CA . ALA A 1 169 ? -1.300 -17.949 10.325 1.00 84.88 169 ALA A CA 1
ATOM 1241 C C . ALA A 1 169 ? -0.363 -16.731 10.289 1.00 84.88 169 ALA A C 1
ATOM 1243 O O . ALA A 1 169 ? 0.374 -16.530 11.248 1.00 84.88 169 ALA A O 1
ATOM 1244 N N . ASN A 1 170 ? -0.378 -15.947 9.206 1.00 91.38 170 ASN A N 1
ATOM 1245 C CA . ASN A 1 170 ? 0.428 -14.733 9.056 1.00 91.38 170 ASN A CA 1
ATOM 1246 C C . ASN A 1 170 ? -0.423 -13.453 9.057 1.00 91.38 170 ASN A C 1
ATOM 1248 O O . ASN A 1 170 ? 0.052 -12.415 8.604 1.00 91.38 170 ASN A O 1
ATOM 1252 N N . VAL A 1 171 ? -1.677 -13.523 9.516 1.00 95.38 171 VAL A N 1
ATOM 1253 C CA . VAL A 1 171 ? -2.559 -12.359 9.647 1.00 95.38 171 VAL A CA 1
ATOM 1254 C C . VAL A 1 171 ? -2.980 -12.224 11.102 1.00 95.38 171 VAL A C 1
ATOM 1256 O O . VAL A 1 171 ? -3.624 -13.118 11.650 1.00 95.38 171 VAL A O 1
ATOM 1259 N N . PHE A 1 172 ? -2.646 -11.090 11.709 1.00 95.94 172 PHE A N 1
ATOM 1260 C CA . PHE A 1 172 ? -3.009 -10.765 13.082 1.00 95.94 172 PHE A CA 1
ATOM 1261 C C . PHE A 1 172 ? -3.994 -9.604 13.095 1.00 95.94 172 PHE A C 1
ATOM 1263 O O . PHE A 1 172 ? -3.732 -8.535 12.559 1.00 95.94 172 PHE A O 1
ATOM 1270 N N . PHE A 1 173 ? -5.146 -9.806 13.712 1.00 96.56 173 PHE A N 1
ATOM 1271 C CA . PHE A 1 173 ? -6.184 -8.813 13.921 1.00 96.56 173 PHE A CA 1
ATOM 1272 C C . PHE A 1 173 ? -6.007 -8.098 15.258 1.00 96.56 173 PHE A C 1
ATOM 1274 O O . PHE A 1 173 ? -5.493 -8.657 16.231 1.00 96.56 173 PHE A O 1
ATOM 1281 N N . SER A 1 174 ? -6.532 -6.874 15.330 1.00 95.44 174 SER A N 1
ATOM 1282 C CA . SER A 1 174 ? -6.569 -6.080 16.559 1.00 95.44 174 SER A CA 1
ATOM 1283 C C . SER A 1 174 ? -7.358 -6.752 17.688 1.00 95.44 174 SER A C 1
ATOM 1285 O O . SER A 1 174 ? -7.105 -6.476 18.858 1.00 95.44 174 SER A O 1
ATOM 1287 N N . SER A 1 175 ? -8.301 -7.641 17.354 1.00 91.62 175 SER A N 1
ATOM 1288 C CA . SER A 1 175 ? -9.021 -8.479 18.314 1.00 91.62 175 SER A CA 1
ATOM 1289 C C . SER A 1 175 ? -8.413 -9.877 18.392 1.00 91.62 175 SER A C 1
ATOM 1291 O O . SER A 1 175 ? -8.316 -10.573 17.382 1.00 91.62 175 SER A O 1
ATOM 1293 N N . SER A 1 176 ? -8.134 -10.345 19.611 1.00 93.12 176 SER A N 1
ATOM 1294 C CA . SER A 1 176 ? -7.610 -11.697 19.852 1.00 93.12 176 SER A CA 1
ATOM 1295 C C . SER A 1 176 ? -8.521 -12.823 19.365 1.00 93.12 176 SER A C 1
ATOM 1297 O O . SER A 1 176 ? -8.045 -13.904 19.034 1.00 93.12 176 SER A O 1
ATOM 1299 N N . SER A 1 177 ? -9.830 -12.574 19.271 1.00 92.06 177 SER A N 1
ATOM 1300 C CA . SER A 1 177 ? -10.800 -13.533 18.725 1.00 92.06 177 SER A CA 1
ATOM 1301 C C . SER A 1 177 ? -10.579 -13.859 17.245 1.00 92.06 177 SER A C 1
ATOM 1303 O O . SER A 1 177 ? -11.008 -14.914 16.783 1.00 92.06 177 SER A O 1
ATOM 1305 N N . GLY A 1 178 ? -9.912 -12.968 16.504 1.00 91.94 178 GLY A N 1
ATOM 1306 C CA . GLY A 1 178 ? -9.538 -13.191 15.111 1.00 91.94 178 GLY A CA 1
ATOM 1307 C C . GLY A 1 178 ? -8.246 -13.986 14.942 1.00 91.94 178 GLY A C 1
ATOM 1308 O O . GLY A 1 178 ? -7.982 -14.457 13.837 1.00 91.94 178 GLY A O 1
ATOM 1309 N N . ASN A 1 179 ? -7.458 -14.143 16.009 1.00 94.00 179 ASN A N 1
ATOM 1310 C CA . ASN A 1 179 ? -6.080 -14.608 15.922 1.00 94.00 179 ASN A CA 1
ATOM 1311 C C . ASN A 1 179 ? -5.976 -16.113 16.191 1.00 94.00 179 ASN A C 1
ATOM 1313 O O . ASN A 1 179 ? -6.587 -16.614 17.139 1.00 94.00 179 ASN A O 1
ATOM 1317 N N . PRO A 1 180 ? -5.196 -16.858 15.385 1.00 88.38 180 PRO A N 1
ATOM 1318 C CA . PRO A 1 180 ? -5.115 -18.317 15.476 1.00 88.38 180 PRO A CA 1
ATOM 1319 C C . PRO A 1 180 ? -4.510 -18.828 16.794 1.00 88.38 180 PRO A C 1
ATOM 1321 O O . PRO A 1 180 ? -4.766 -19.968 17.181 1.00 88.38 180 PRO A O 1
ATOM 1324 N N . ASP A 1 181 ? -3.727 -18.005 17.489 1.00 92.69 181 ASP A N 1
ATOM 1325 C CA . ASP A 1 181 ? -3.151 -18.289 18.808 1.00 92.69 181 ASP A CA 1
ATOM 1326 C C . ASP A 1 181 ? -3.966 -17.699 19.976 1.00 92.69 181 ASP A C 1
ATOM 1328 O O . ASP A 1 181 ? -3.634 -17.926 21.141 1.00 92.69 181 ASP A O 1
ATOM 1332 N N . GLY A 1 182 ? -5.051 -16.974 19.684 1.00 91.50 182 GLY A N 1
ATOM 1333 C CA . GLY A 1 182 ? -5.896 -16.317 20.679 1.00 91.50 182 GLY A CA 1
ATOM 1334 C C . GLY A 1 182 ? -5.219 -15.162 21.422 1.00 91.50 182 GLY A C 1
ATOM 1335 O O . GLY A 1 182 ? -5.733 -14.737 22.462 1.00 91.50 182 GLY A O 1
ATOM 1336 N N . LEU A 1 183 ? -4.082 -14.658 20.934 1.00 92.88 183 LEU A N 1
ATOM 1337 C CA . LEU A 1 183 ? -3.371 -13.534 21.537 1.00 92.88 183 LEU A CA 1
ATOM 1338 C C . LEU A 1 183 ? -3.848 -12.202 20.970 1.00 92.88 183 LEU A C 1
ATOM 1340 O O . LEU A 1 183 ? -4.361 -12.115 19.857 1.00 92.88 183 LEU A O 1
ATOM 1344 N N . ASN A 1 184 ? -3.692 -11.139 21.754 1.00 93.25 184 ASN A N 1
ATOM 1345 C CA . ASN A 1 184 ? -3.869 -9.785 21.254 1.00 93.25 184 ASN A CA 1
ATOM 1346 C C . ASN A 1 184 ? -2.511 -9.255 20.791 1.00 93.25 184 ASN A C 1
ATOM 1348 O O . ASN A 1 184 ? -1.671 -8.930 21.626 1.00 93.25 184 ASN A O 1
ATOM 1352 N N . HIS A 1 185 ? -2.316 -9.184 19.477 1.00 95.38 185 HIS A N 1
ATOM 1353 C CA . HIS A 1 185 ? -1.088 -8.670 18.865 1.00 95.38 185 HIS A CA 1
ATOM 1354 C C . HIS A 1 185 ? -1.026 -7.143 18.839 1.00 95.38 185 HIS A C 1
ATOM 1356 O O . HIS A 1 185 ? -0.024 -6.589 18.409 1.00 95.38 185 HIS A O 1
ATOM 1362 N N . LEU A 1 186 ? -2.080 -6.454 19.290 1.00 96.81 186 LEU A N 1
ATOM 1363 C CA . LEU A 1 186 ? -2.140 -5.002 19.305 1.00 96.81 186 LEU A CA 1
ATOM 1364 C C . LEU A 1 186 ? -2.380 -4.473 20.720 1.00 96.81 186 LEU A C 1
ATOM 1366 O O . LEU A 1 186 ? -3.399 -4.757 21.354 1.00 96.81 186 LEU A O 1
ATOM 1370 N N . GLN A 1 187 ? -1.496 -3.595 21.176 1.00 96.62 187 GLN A N 1
ATOM 1371 C CA . GLN A 1 187 ? -1.756 -2.723 22.312 1.00 96.62 187 GLN A CA 1
ATOM 1372 C C . GLN A 1 187 ? -2.236 -1.360 21.823 1.00 96.62 187 GLN A C 1
ATOM 1374 O O . GLN A 1 187 ? -1.600 -0.716 20.991 1.00 96.62 187 GLN A O 1
ATOM 1379 N N . VAL A 1 188 ? -3.369 -0.911 22.363 1.00 97.88 188 VAL A N 1
ATOM 1380 C CA . VAL A 1 188 ? -3.922 0.419 22.097 1.00 97.88 188 VAL A CA 1
ATOM 1381 C C . VAL A 1 188 ? -3.783 1.274 23.347 1.00 97.88 188 VAL A C 1
ATOM 1383 O O . VAL A 1 188 ? -4.198 0.872 24.435 1.00 97.88 188 VAL A O 1
ATOM 1386 N N . SER A 1 189 ? -3.238 2.477 23.189 1.00 96.94 189 SER A N 1
ATOM 1387 C CA . SER A 1 189 ? -3.171 3.475 24.257 1.00 96.94 189 SER A CA 1
ATOM 1388 C C . SER A 1 189 ? -3.750 4.813 23.800 1.00 96.94 189 SER A C 1
ATOM 1390 O O . SER A 1 189 ? -3.400 5.330 22.740 1.00 96.94 189 SER A O 1
ATOM 1392 N N . ASP A 1 190 ? -4.655 5.373 24.604 1.00 96.69 190 ASP A N 1
ATOM 1393 C CA . ASP A 1 190 ? -5.201 6.719 24.403 1.00 96.69 190 ASP A CA 1
ATOM 1394 C C . ASP A 1 190 ? -4.155 7.751 24.841 1.00 96.69 190 ASP A C 1
ATOM 1396 O O . ASP A 1 190 ? -3.736 7.775 26.001 1.00 96.69 190 ASP A O 1
ATOM 1400 N N . GLN A 1 191 ? -3.713 8.583 23.903 1.00 97.00 191 GLN A N 1
ATOM 1401 C CA . GLN A 1 191 ? -2.708 9.623 24.133 1.00 97.00 191 GLN A CA 1
ATOM 1402 C C . GLN A 1 191 ? -3.351 10.973 24.501 1.00 97.00 191 GLN A C 1
ATOM 1404 O O . GLN A 1 191 ? -2.653 11.965 24.725 1.00 97.00 191 GLN A O 1
ATOM 1409 N N . GLY A 1 192 ? -4.683 11.024 24.589 1.00 93.62 192 GLY A N 1
ATOM 1410 C CA . GLY A 1 192 ? -5.469 12.237 24.748 1.00 93.62 192 GLY A CA 1
ATOM 1411 C C . GLY A 1 192 ? -5.697 12.970 23.426 1.00 93.62 192 GLY A C 1
ATOM 1412 O O . GLY A 1 192 ? -5.080 12.693 22.401 1.00 93.62 192 GLY A O 1
ATOM 1413 N N . ASN A 1 193 ? -6.611 13.946 23.450 1.00 91.50 193 ASN A N 1
ATOM 1414 C CA . ASN A 1 193 ? -6.945 14.807 22.305 1.00 91.50 193 ASN A CA 1
ATOM 1415 C C . ASN A 1 193 ? -7.384 14.053 21.031 1.00 91.50 193 ASN A C 1
ATOM 1417 O O . ASN A 1 193 ? -7.223 14.570 19.930 1.00 91.50 193 ASN A O 1
ATOM 1421 N N . GLY A 1 194 ? -7.953 12.851 21.175 1.00 93.38 194 GLY A N 1
ATOM 1422 C CA . GLY A 1 194 ? -8.422 12.047 20.042 1.00 93.38 194 GLY A CA 1
ATOM 1423 C C . GLY A 1 194 ? -7.310 11.324 19.275 1.00 93.38 194 GLY A C 1
ATOM 1424 O O . GLY A 1 194 ? -7.556 10.876 18.156 1.00 93.38 194 GLY A O 1
ATOM 1425 N N . VAL A 1 195 ? -6.116 11.210 19.865 1.00 97.81 195 VAL A N 1
ATOM 1426 C CA . VAL A 1 195 ? -4.984 10.461 19.311 1.00 97.81 195 VAL A CA 1
ATOM 1427 C C . VAL A 1 195 ? -4.852 9.124 20.034 1.00 97.81 195 VAL A C 1
ATOM 1429 O O . VAL A 1 195 ? -4.772 9.079 21.262 1.00 97.81 195 VAL A O 1
ATOM 1432 N N . TYR A 1 196 ? -4.765 8.037 19.274 1.00 98.38 196 TYR A N 1
ATOM 1433 C CA . TYR A 1 196 ? -4.485 6.701 19.799 1.00 98.38 196 TYR A CA 1
ATOM 1434 C C . TYR A 1 196 ? -3.165 6.188 19.242 1.00 98.38 196 TYR A C 1
ATOM 1436 O O . TYR A 1 196 ? -2.913 6.303 18.045 1.00 98.38 196 TYR A O 1
ATOM 1444 N N . ASN A 1 197 ? -2.339 5.596 20.097 1.00 98.38 197 ASN A N 1
ATOM 1445 C CA . ASN A 1 197 ? -1.176 4.838 19.665 1.00 98.38 197 ASN A CA 1
ATOM 1446 C C . ASN A 1 197 ? -1.542 3.352 19.570 1.00 98.38 197 ASN A C 1
ATOM 1448 O O . ASN A 1 197 ? -2.151 2.798 20.487 1.00 98.38 197 ASN A O 1
ATOM 1452 N N . LEU A 1 198 ? -1.187 2.745 18.444 1.00 98.25 198 LEU A N 1
ATOM 1453 C CA . LEU A 1 198 ? -1.312 1.327 18.145 1.00 98.25 198 LEU A CA 1
ATOM 1454 C C . LEU A 1 198 ? 0.103 0.757 18.095 1.00 98.25 198 LEU A C 1
ATOM 1456 O O . LEU A 1 198 ? 0.893 1.185 17.257 1.00 98.25 198 LEU A O 1
ATOM 1460 N N . ALA A 1 199 ? 0.401 -0.181 18.982 1.00 97.69 199 ALA A N 1
ATOM 1461 C CA . ALA A 1 199 ? 1.699 -0.823 19.130 1.00 97.69 199 ALA A CA 1
ATOM 1462 C C . ALA A 1 199 ? 1.531 -2.323 18.859 1.00 97.69 199 ALA A C 1
ATOM 1464 O O . ALA A 1 199 ? 0.737 -2.973 19.543 1.00 97.69 199 ALA A O 1
ATOM 1465 N N . TRP A 1 200 ? 2.184 -2.838 17.818 1.00 97.00 200 TRP A N 1
ATOM 1466 C CA . TRP A 1 200 ? 2.017 -4.208 17.330 1.00 97.00 200 TRP A CA 1
ATOM 1467 C C . TRP A 1 200 ? 3.159 -5.132 17.746 1.00 97.00 200 TRP A C 1
ATOM 1469 O O . TRP A 1 200 ? 4.308 -4.706 17.780 1.00 97.00 200 TRP A O 1
ATOM 1479 N N . GLU A 1 201 ? 2.803 -6.398 17.961 1.00 95.19 201 GLU A N 1
ATOM 1480 C CA . GLU A 1 201 ? 3.691 -7.566 17.960 1.00 95.19 201 GLU A CA 1
ATOM 1481 C C . GLU A 1 201 ? 3.537 -8.345 16.655 1.00 95.19 201 GLU A C 1
ATOM 1483 O O . GLU A 1 201 ? 2.415 -8.713 16.279 1.00 95.19 201 GLU A O 1
ATOM 1488 N N . ASP A 1 202 ? 4.645 -8.655 15.989 1.00 90.56 202 ASP A N 1
ATOM 1489 C CA . ASP A 1 202 ? 4.630 -9.204 14.633 1.00 90.56 202 ASP A CA 1
ATOM 1490 C C . ASP A 1 202 ? 4.860 -10.719 14.525 1.00 90.56 202 ASP A C 1
ATOM 1492 O O . ASP A 1 202 ? 4.900 -11.231 13.409 1.00 90.56 202 ASP A O 1
ATOM 1496 N N . TYR A 1 203 ? 4.953 -11.465 15.635 1.00 90.94 203 TYR A N 1
ATOM 1497 C CA . TYR A 1 203 ? 5.158 -12.923 15.633 1.00 90.94 203 TYR A CA 1
ATOM 1498 C C . TYR A 1 203 ? 4.014 -13.721 16.257 1.00 90.94 203 TYR A C 1
ATOM 1500 O O . TYR A 1 203 ? 3.558 -13.424 17.359 1.00 90.94 203 TYR A O 1
ATOM 1508 N N . LEU A 1 204 ? 3.648 -14.838 15.614 1.00 88.69 204 LEU A N 1
ATOM 1509 C CA . LEU A 1 204 ? 2.740 -15.847 16.171 1.00 88.69 204 LEU A CA 1
ATOM 1510 C C . LEU A 1 204 ? 3.250 -16.350 17.533 1.00 88.69 204 LEU A C 1
ATOM 1512 O O . LEU A 1 204 ? 4.418 -16.717 17.670 1.00 88.69 204 LEU A O 1
ATOM 1516 N N . GLY A 1 205 ? 2.370 -16.414 18.530 1.00 90.06 205 GLY A N 1
ATOM 1517 C CA . GLY A 1 205 ? 2.746 -16.705 19.916 1.00 90.06 205 GLY A CA 1
ATOM 1518 C C . GLY A 1 205 ? 3.224 -15.477 20.699 1.00 90.06 205 GLY A C 1
ATOM 1519 O O . GLY A 1 205 ? 3.559 -15.615 21.876 1.00 90.06 205 GLY A O 1
ATOM 1520 N N . GLY A 1 206 ? 3.199 -14.295 20.076 1.00 85.81 206 GLY A N 1
ATOM 1521 C CA . GLY A 1 206 ? 3.464 -13.002 20.697 1.00 85.81 206 GLY A CA 1
ATOM 1522 C C . GLY A 1 206 ? 4.937 -12.622 20.786 1.00 85.81 206 GLY A C 1
ATOM 1523 O O . GLY A 1 206 ? 5.263 -11.890 21.702 1.00 85.81 206 GLY A O 1
ATOM 1524 N N . GLY A 1 207 ? 5.808 -13.153 19.921 1.00 88.75 207 GLY A N 1
ATOM 1525 C CA . GLY A 1 207 ? 7.179 -12.643 19.772 1.00 88.75 207 GLY A CA 1
ATOM 1526 C C . GLY A 1 207 ? 7.969 -12.498 21.076 1.00 88.75 207 GLY A C 1
ATOM 1527 O O . GLY A 1 207 ? 8.045 -13.434 21.883 1.00 88.75 207 GLY A O 1
ATOM 1528 N N . ASP A 1 208 ? 8.593 -11.335 21.248 1.00 91.25 208 ASP A N 1
ATOM 1529 C CA . ASP A 1 208 ? 9.305 -10.927 22.460 1.00 91.25 208 ASP A CA 1
ATOM 1530 C C . ASP A 1 208 ? 8.483 -10.003 23.384 1.00 91.25 208 ASP A C 1
ATOM 1532 O O . ASP A 1 208 ? 8.906 -9.766 24.522 1.00 91.25 208 ASP A O 1
ATOM 1536 N N . GLN A 1 209 ? 7.259 -9.633 22.984 1.00 92.25 209 GLN A N 1
ATOM 1537 C CA . GLN A 1 209 ? 6.239 -8.965 23.807 1.00 92.25 209 GLN A CA 1
ATOM 1538 C C . GLN A 1 209 ? 6.587 -7.533 24.247 1.00 92.25 209 GLN A C 1
ATOM 1540 O O . GLN A 1 209 ? 6.100 -7.080 25.293 1.00 92.25 209 GLN A O 1
ATOM 1545 N N . ASP A 1 210 ? 7.406 -6.810 23.487 1.00 93.94 210 ASP A N 1
ATOM 1546 C CA . ASP A 1 210 ? 7.724 -5.400 23.729 1.00 93.94 210 ASP A CA 1
ATOM 1547 C C . ASP A 1 210 ? 6.873 -4.387 22.917 1.00 93.94 210 ASP A C 1
ATOM 1549 O O . ASP A 1 210 ? 6.866 -3.192 23.229 1.00 93.94 210 ASP A O 1
ATOM 1553 N N . PHE A 1 211 ? 6.086 -4.887 21.963 1.00 95.62 211 PHE A N 1
ATOM 1554 C CA . PHE A 1 211 ? 5.126 -4.247 21.061 1.00 95.62 211 PHE A CA 1
ATOM 1555 C C . PHE A 1 211 ? 5.732 -3.104 20.238 1.00 95.62 211 PHE A C 1
ATOM 1557 O O . PHE A 1 211 ? 5.041 -2.146 19.871 1.00 95.62 211 PHE A O 1
ATOM 1564 N N . ASN A 1 212 ? 7.038 -3.168 19.974 1.00 93.50 212 ASN A N 1
ATOM 1565 C CA . ASN A 1 212 ? 7.758 -2.114 19.270 1.00 93.50 212 ASN A CA 1
ATOM 1566 C C . ASN A 1 212 ? 8.014 -2.414 17.787 1.00 93.50 212 ASN A C 1
ATOM 1568 O O . ASN A 1 212 ? 8.544 -1.536 17.091 1.00 93.50 212 ASN A O 1
ATOM 1572 N N . ASP A 1 213 ? 7.600 -3.595 17.309 1.00 93.31 213 ASP A N 1
ATOM 1573 C CA . ASP A 1 213 ? 7.777 -4.021 15.922 1.00 93.31 213 ASP A CA 1
ATOM 1574 C C . ASP A 1 213 ? 7.174 -2.977 14.987 1.00 93.31 213 ASP A C 1
ATOM 1576 O O . ASP A 1 213 ? 7.839 -2.478 14.084 1.00 93.31 213 ASP A O 1
ATOM 1580 N N . MET A 1 214 ? 5.937 -2.548 15.253 1.00 94.75 214 MET A N 1
ATOM 1581 C CA . MET A 1 214 ? 5.299 -1.496 14.470 1.00 94.75 214 MET A CA 1
ATOM 1582 C C . MET A 1 214 ? 4.390 -0.628 15.332 1.00 94.75 214 MET A C 1
ATOM 1584 O O . MET A 1 214 ? 3.369 -1.082 15.846 1.00 94.75 214 MET A O 1
ATOM 1588 N N . MET A 1 215 ? 4.740 0.652 15.456 1.00 96.94 215 MET A N 1
ATOM 1589 C CA . MET A 1 215 ? 3.954 1.625 16.207 1.00 96.94 215 MET A CA 1
ATOM 1590 C C . MET A 1 215 ? 3.433 2.724 15.289 1.00 96.94 215 MET A C 1
ATOM 1592 O O . MET A 1 215 ? 4.195 3.366 14.561 1.00 96.94 215 MET A O 1
ATOM 1596 N N . LEU A 1 216 ? 2.131 2.986 15.363 1.00 97.50 216 LEU A N 1
ATOM 1597 C CA . LEU A 1 216 ? 1.493 4.078 14.642 1.00 97.50 216 LEU A CA 1
ATOM 1598 C C . LEU A 1 216 ? 0.575 4.889 15.549 1.00 97.50 216 LEU A C 1
ATOM 1600 O O . LEU A 1 216 ? -0.097 4.356 16.428 1.00 97.50 216 LEU A O 1
ATOM 1604 N N . ASN A 1 217 ? 0.508 6.190 15.293 1.00 98.38 217 ASN A N 1
ATOM 1605 C CA . ASN A 1 217 ? -0.541 7.036 15.843 1.00 98.38 217 ASN A CA 1
ATOM 1606 C C . ASN A 1 217 ? -1.685 7.145 14.842 1.00 98.38 217 ASN A C 1
ATOM 1608 O O . ASN A 1 217 ? -1.441 7.338 13.651 1.00 98.38 217 ASN A O 1
ATOM 1612 N N . VAL A 1 218 ? -2.918 7.069 15.334 1.00 98.31 218 VAL A N 1
ATOM 1613 C CA . VAL A 1 218 ? -4.133 7.313 14.559 1.00 98.31 218 VAL A CA 1
ATOM 1614 C C . VAL A 1 218 ? -4.915 8.472 15.162 1.00 98.31 218 VAL A C 1
ATOM 1616 O O . VAL A 1 218 ? -5.093 8.559 16.378 1.00 98.31 218 VAL A O 1
ATOM 1619 N N . GLU A 1 219 ? -5.365 9.375 14.301 1.00 97.69 219 GLU A N 1
ATOM 1620 C CA . GLU A 1 219 ? -6.118 10.571 14.673 1.00 97.69 219 GLU A CA 1
ATOM 1621 C C . GLU A 1 219 ? -7.079 10.963 13.545 1.00 97.69 219 GLU A C 1
ATOM 1623 O O . GLU A 1 219 ? -6.842 10.653 12.375 1.00 97.69 219 GLU A O 1
ATOM 1628 N N . LEU A 1 220 ? -8.170 11.656 13.874 1.00 95.75 220 LEU A N 1
ATOM 1629 C CA . LEU A 1 220 ? -8.999 12.282 12.843 1.00 95.75 220 LEU A CA 1
ATOM 1630 C C . LEU A 1 220 ? -8.312 13.549 12.347 1.00 95.75 220 LEU A C 1
ATOM 1632 O O . LEU A 1 220 ? -7.937 14.409 13.141 1.00 95.75 220 LEU A O 1
ATOM 1636 N N . SER A 1 221 ? -8.185 13.684 11.031 1.00 92.44 221 SER A N 1
ATOM 1637 C CA . SER A 1 221 ? -7.572 14.859 10.419 1.00 92.44 221 SER A CA 1
ATOM 1638 C C . SER A 1 221 ? -8.198 15.135 9.067 1.00 92.44 221 SER A C 1
ATOM 1640 O O . SER A 1 221 ? -8.261 14.251 8.219 1.00 92.44 221 SER A O 1
ATOM 1642 N N . ASN A 1 222 ? -8.600 16.383 8.831 1.00 86.75 222 ASN A N 1
ATOM 1643 C CA . ASN A 1 222 ? -9.004 16.806 7.496 1.00 86.75 222 ASN A CA 1
ATOM 1644 C C . ASN A 1 222 ? -7.754 16.955 6.607 1.00 86.75 222 ASN A C 1
ATOM 1646 O O . ASN A 1 222 ? -6.780 17.565 7.057 1.00 86.75 222 ASN A O 1
ATOM 1650 N N . PRO A 1 223 ? -7.769 16.446 5.362 1.00 83.00 223 PRO A N 1
ATOM 1651 C CA . PRO A 1 223 ? -6.698 16.670 4.399 1.00 83.00 223 PRO A CA 1
ATOM 1652 C C . PRO A 1 223 ? -6.470 18.166 4.188 1.00 83.00 223 PRO A C 1
ATOM 1654 O O . PRO A 1 223 ? -7.419 18.931 3.995 1.00 83.00 223 PRO A O 1
ATOM 1657 N N . SER A 1 224 ? -5.210 18.588 4.235 1.00 84.19 224 SER A N 1
ATOM 1658 C CA . SER A 1 224 ? -4.826 20.005 4.197 1.00 84.19 224 SER A CA 1
ATOM 1659 C C . SER A 1 224 ? -4.014 20.379 2.958 1.00 84.19 224 SER A C 1
ATOM 1661 O O . SER A 1 224 ? -3.863 21.559 2.644 1.00 84.19 224 SER A O 1
ATOM 1663 N N . SER A 1 225 ? -3.510 19.375 2.240 1.00 85.56 225 SER A N 1
ATOM 1664 C CA . SER A 1 225 ? -2.695 19.522 1.039 1.00 85.56 225 SER A CA 1
ATOM 1665 C C . SER A 1 225 ? -3.237 18.668 -0.112 1.00 85.56 225 SER A C 1
ATOM 1667 O O . SER A 1 225 ? -3.979 17.711 0.108 1.00 85.56 225 SER A O 1
ATOM 1669 N N . LEU A 1 226 ? -2.839 18.985 -1.350 1.00 83.94 226 LEU A N 1
ATOM 1670 C CA . LEU A 1 226 ? -3.135 18.148 -2.520 1.00 83.94 226 LEU A CA 1
ATOM 1671 C C . LEU A 1 226 ? -2.664 16.700 -2.310 1.00 83.94 226 LEU A C 1
ATOM 1673 O O . LEU A 1 226 ? -3.375 15.763 -2.647 1.00 83.94 226 LEU A O 1
ATOM 1677 N N . ASN A 1 227 ? -1.485 16.520 -1.712 1.00 85.06 227 ASN A N 1
ATOM 1678 C CA . ASN A 1 227 ? -0.906 15.201 -1.474 1.00 85.06 227 ASN A CA 1
ATOM 1679 C C . ASN A 1 227 ? -1.674 14.424 -0.396 1.00 85.06 227 ASN A C 1
ATOM 1681 O O . ASN A 1 227 ? -1.845 13.219 -0.544 1.00 85.06 227 ASN A O 1
ATOM 1685 N N . ASP A 1 228 ? -2.200 15.110 0.625 1.00 83.62 228 ASP A N 1
ATOM 1686 C CA . ASP A 1 228 ? -3.071 14.494 1.638 1.00 83.62 228 ASP A CA 1
ATOM 1687 C C . ASP A 1 228 ? -4.371 14.002 0.980 1.00 83.62 228 ASP A C 1
ATOM 1689 O O . ASP A 1 228 ? -4.829 12.890 1.234 1.00 83.62 228 ASP A O 1
ATOM 1693 N N . TRP A 1 229 ? -4.955 14.825 0.099 1.00 79.69 229 TRP A N 1
ATOM 1694 C CA . TRP A 1 229 ? -6.162 14.477 -0.653 1.00 79.69 229 TRP A CA 1
ATOM 1695 C C . TRP A 1 229 ? -5.942 13.297 -1.598 1.00 79.69 229 TRP A C 1
ATOM 1697 O O . TRP A 1 229 ? -6.776 12.396 -1.652 1.00 79.69 229 TRP A O 1
ATOM 1707 N N . MET A 1 230 ? -4.819 13.273 -2.315 1.00 78.88 230 MET A N 1
ATOM 1708 C CA . MET A 1 230 ? -4.441 12.138 -3.159 1.00 78.88 230 MET A CA 1
ATOM 1709 C C . MET A 1 230 ? -4.228 10.868 -2.337 1.00 78.88 230 MET A C 1
ATOM 1711 O O . MET A 1 230 ? -4.677 9.802 -2.751 1.00 78.88 230 MET A O 1
ATOM 1715 N N . GLY A 1 231 ? -3.637 10.993 -1.145 1.00 74.94 231 GLY A N 1
ATOM 1716 C CA . GLY A 1 231 ? -3.567 9.912 -0.167 1.00 74.94 231 GLY A CA 1
ATOM 1717 C C . GLY A 1 231 ? -4.954 9.346 0.135 1.00 74.94 231 GLY A C 1
ATOM 1718 O O . GLY A 1 231 ? -5.189 8.157 -0.070 1.00 74.94 231 GLY A O 1
ATOM 1719 N N . VAL A 1 232 ? -5.922 10.185 0.509 1.00 71.00 232 VAL A N 1
ATOM 1720 C CA . VAL A 1 232 ? -7.302 9.727 0.772 1.00 71.00 232 VAL A CA 1
ATOM 1721 C C . VAL A 1 232 ? -7.892 8.926 -0.396 1.00 71.00 232 VAL A C 1
ATOM 1723 O O . VAL A 1 232 ? -8.541 7.905 -0.168 1.00 71.00 232 VAL A O 1
ATOM 1726 N N . GLN A 1 233 ? -7.655 9.359 -1.636 1.00 69.25 233 GLN A N 1
ATOM 1727 C CA . GLN A 1 233 ? -8.208 8.716 -2.835 1.00 69.25 233 GLN A CA 1
ATOM 1728 C C . GLN A 1 233 ? -7.455 7.443 -3.258 1.00 69.25 233 GLN A C 1
ATOM 1730 O O . GLN A 1 233 ? -8.033 6.585 -3.919 1.00 69.25 233 GLN A O 1
ATOM 1735 N N . GLN A 1 234 ? -6.195 7.272 -2.835 1.00 64.06 234 GLN A N 1
ATOM 1736 C CA . GLN A 1 234 ? -5.337 6.123 -3.164 1.00 64.06 234 GLN A CA 1
ATOM 1737 C C . GLN A 1 234 ? -5.952 4.761 -2.761 1.00 64.06 234 GLN A C 1
ATOM 1739 O O . GLN A 1 234 ? -5.558 3.722 -3.281 1.00 64.06 234 GLN A O 1
ATOM 1744 N N . GLY A 1 235 ? -6.967 4.743 -1.885 1.00 64.19 235 GLY A N 1
ATOM 1745 C CA . GLY A 1 235 ? -7.801 3.564 -1.646 1.00 64.19 235 GLY A CA 1
ATOM 1746 C C . GLY A 1 235 ? -7.003 2.304 -1.277 1.00 64.19 235 GLY A C 1
ATOM 1747 O O . GLY A 1 235 ? -6.175 2.325 -0.364 1.00 64.19 235 GLY A O 1
ATOM 1748 N N . LYS A 1 236 ? -7.293 1.192 -1.971 1.00 68.06 236 LYS A N 1
ATOM 1749 C CA . LYS A 1 236 ? -6.632 -0.110 -1.794 1.00 68.06 236 LYS A CA 1
ATOM 1750 C C . LYS A 1 236 ? -5.348 -0.151 -2.639 1.00 68.06 236 LYS A C 1
ATOM 1752 O O . LYS A 1 236 ? -5.468 -0.079 -3.860 1.00 68.06 236 LYS A O 1
ATOM 1757 N N . ARG A 1 237 ? -4.186 -0.399 -2.008 1.00 80.25 237 ARG A N 1
ATOM 1758 C CA . ARG A 1 237 ? -2.857 -0.671 -2.623 1.00 80.25 237 ARG A CA 1
ATOM 1759 C C . ARG A 1 237 ? -2.029 0.558 -3.036 1.00 80.25 237 ARG A C 1
ATOM 1761 O O . ARG A 1 237 ? -2.343 1.706 -2.734 1.00 80.25 237 ARG A O 1
ATOM 1768 N N . GLU A 1 238 ? -0.944 0.296 -3.756 1.00 91.44 238 GLU A N 1
ATOM 1769 C CA . GLU A 1 238 ? 0.063 1.211 -4.293 1.00 91.44 238 GLU A CA 1
ATOM 1770 C C . GLU A 1 238 ? -0.400 1.948 -5.577 1.00 91.44 238 GLU A C 1
ATOM 1772 O O . GLU A 1 238 ? 0.404 2.244 -6.464 1.00 91.44 238 GLU A O 1
ATOM 1777 N N . VAL A 1 239 ? -1.699 2.245 -5.709 1.00 90.75 239 VAL A N 1
ATOM 1778 C CA . VAL A 1 239 ? -2.302 2.849 -6.914 1.00 90.75 239 VAL A CA 1
ATOM 1779 C C . VAL A 1 239 ? -2.816 4.251 -6.611 1.00 90.75 239 VAL A C 1
ATOM 1781 O O . VAL A 1 239 ? -3.823 4.403 -5.930 1.00 90.75 239 VAL A O 1
ATOM 1784 N N . MET A 1 240 ? -2.179 5.289 -7.151 1.00 89.56 240 MET A N 1
ATOM 1785 C CA . MET A 1 240 ? -2.642 6.665 -6.941 1.00 89.56 240 MET A CA 1
ATOM 1786 C C . MET A 1 240 ? -3.852 6.983 -7.813 1.00 89.56 240 MET A C 1
ATOM 1788 O O . MET A 1 240 ? -3.821 6.775 -9.026 1.00 89.56 240 MET A O 1
ATOM 1792 N N . ASP A 1 241 ? -4.888 7.555 -7.211 1.00 86.94 241 ASP A N 1
ATOM 1793 C CA . ASP A 1 241 ? -6.043 8.086 -7.928 1.00 86.94 241 ASP A CA 1
ATOM 1794 C C . ASP A 1 241 ? -5.811 9.565 -8.277 1.00 86.94 241 ASP A C 1
ATOM 1796 O O . ASP A 1 241 ? -5.538 10.399 -7.410 1.00 86.94 241 ASP A O 1
ATOM 1800 N N . LEU A 1 242 ? -5.884 9.877 -9.572 1.00 83.00 242 LEU A N 1
ATOM 1801 C CA . LEU A 1 242 ? -5.695 11.216 -10.122 1.00 83.00 242 LEU A CA 1
ATOM 1802 C C . LEU A 1 242 ? -7.001 11.862 -10.583 1.00 83.00 242 LEU A C 1
ATOM 1804 O O . LEU A 1 242 ? -6.936 12.895 -11.252 1.00 83.00 242 LEU A O 1
ATOM 1808 N N . ASN A 1 243 ? -8.173 11.299 -10.272 1.00 79.62 243 ASN A N 1
ATOM 1809 C CA . ASN A 1 243 ? -9.484 11.892 -10.563 1.00 79.62 243 ASN A CA 1
ATOM 1810 C C . ASN A 1 243 ? -9.734 13.136 -9.693 1.00 79.62 243 ASN A C 1
ATOM 1812 O O . ASN A 1 243 ? -10.591 13.167 -8.813 1.00 79.62 243 ASN A O 1
ATOM 1816 N N . LEU A 1 244 ? -8.942 14.171 -9.948 1.00 74.25 244 LEU A N 1
ATOM 1817 C CA . LEU A 1 244 ? -8.916 15.441 -9.247 1.00 74.25 244 LEU A CA 1
ATOM 1818 C C . LEU A 1 244 ? -9.484 16.524 -10.163 1.00 74.25 244 LEU A C 1
ATOM 1820 O O . LEU A 1 244 ? -9.273 16.501 -11.375 1.00 74.25 244 LEU A O 1
ATOM 1824 N N . GLU A 1 245 ? -10.153 17.515 -9.582 1.00 68.62 245 GLU A N 1
ATOM 1825 C CA . GLU A 1 245 ? -10.632 18.701 -10.302 1.00 68.62 245 GLU A CA 1
ATOM 1826 C C . GLU A 1 245 ? -9.484 19.705 -10.537 1.00 68.62 245 GLU A C 1
ATOM 1828 O O . GLU A 1 245 ? -9.525 20.848 -10.085 1.00 68.62 245 GLU A O 1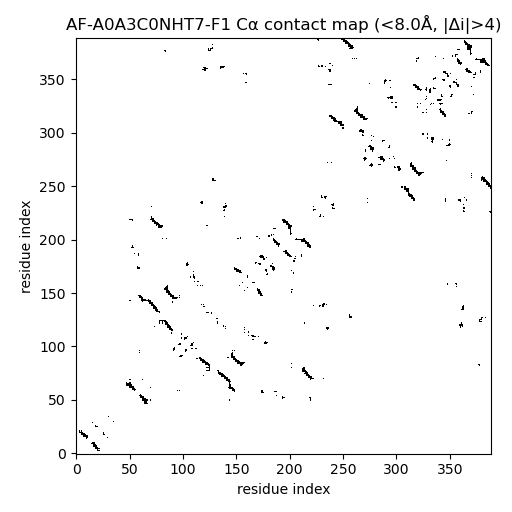
ATOM 1833 N N . THR A 1 246 ? -8.407 19.264 -11.194 1.00 69.06 246 THR A N 1
ATOM 1834 C CA . THR A 1 246 ? -7.221 20.087 -11.493 1.00 69.06 246 THR A CA 1
ATOM 1835 C C . THR A 1 246 ? -6.777 19.897 -12.944 1.00 69.06 246 THR A C 1
ATOM 1837 O O . THR A 1 246 ? -7.083 18.880 -13.558 1.00 69.06 246 THR A O 1
ATOM 1840 N N . ASP A 1 247 ? -6.071 20.872 -13.526 1.00 72.31 247 ASP A N 1
ATOM 1841 C CA . ASP A 1 247 ? -5.696 20.820 -14.948 1.00 72.31 247 ASP A CA 1
ATOM 1842 C C . ASP A 1 247 ? -4.424 19.988 -15.198 1.00 72.31 247 ASP A C 1
ATOM 1844 O O . ASP A 1 247 ? -4.457 18.957 -15.874 1.00 72.31 247 ASP A O 1
ATOM 1848 N N . LEU A 1 248 ? -3.283 20.441 -14.667 1.00 80.69 248 LEU A N 1
ATOM 1849 C CA . LEU A 1 248 ? -1.974 19.824 -14.878 1.00 80.69 248 LEU A CA 1
ATOM 1850 C C . LEU A 1 248 ? -1.180 19.837 -13.572 1.00 80.69 248 LEU A C 1
ATOM 1852 O O . LEU A 1 248 ? -0.945 20.899 -13.002 1.00 80.69 248 LEU A O 1
ATOM 1856 N N . LEU A 1 249 ? -0.751 18.661 -13.127 1.00 83.69 249 LEU A N 1
ATOM 1857 C CA . LEU A 1 249 ? 0.057 18.478 -11.929 1.00 83.69 249 LEU A CA 1
ATOM 1858 C C . LEU A 1 249 ? 1.543 18.478 -12.289 1.00 83.69 249 LEU A C 1
ATOM 1860 O O . LEU A 1 249 ? 1.960 17.795 -13.230 1.00 83.69 249 LEU A O 1
ATOM 1864 N N . SER A 1 250 ? 2.352 19.194 -11.511 1.00 86.31 250 SER A N 1
ATOM 1865 C CA . SER A 1 250 ? 3.807 19.029 -11.534 1.00 86.31 250 SER A CA 1
ATOM 1866 C C . SER A 1 250 ? 4.220 18.055 -10.439 1.00 86.31 250 SER A C 1
ATOM 1868 O O . SER A 1 250 ? 3.749 18.175 -9.310 1.00 86.31 250 SER A O 1
ATOM 1870 N N . ALA A 1 251 ? 5.091 17.098 -10.754 1.00 89.56 251 ALA A N 1
ATOM 1871 C CA . ALA A 1 251 ? 5.527 16.078 -9.809 1.00 89.56 251 ALA A CA 1
ATOM 1872 C C . ALA A 1 251 ? 6.995 16.274 -9.421 1.00 89.56 251 ALA A C 1
ATOM 1874 O O . ALA A 1 251 ? 7.863 16.453 -10.274 1.00 89.56 251 ALA A O 1
ATOM 1875 N N . ASN A 1 252 ? 7.279 16.177 -8.127 1.00 91.75 252 ASN A N 1
ATOM 1876 C CA . ASN A 1 252 ? 8.628 16.160 -7.580 1.00 91.75 252 ASN A CA 1
ATOM 1877 C C . ASN A 1 252 ? 8.896 14.790 -6.967 1.00 91.75 252 ASN A C 1
ATOM 1879 O O . ASN A 1 252 ? 8.065 14.282 -6.215 1.00 91.75 252 ASN A O 1
ATOM 1883 N N . LEU A 1 253 ? 10.058 14.214 -7.270 1.00 93.50 253 LEU A N 1
ATOM 1884 C CA . LEU A 1 253 ? 10.467 12.906 -6.770 1.00 93.50 253 LEU A CA 1
ATOM 1885 C C . LEU A 1 253 ? 11.608 13.057 -5.766 1.00 93.50 253 LEU A C 1
ATOM 1887 O O . LEU A 1 253 ? 12.592 13.747 -6.031 1.00 93.50 253 LEU A O 1
ATOM 1891 N N . ILE A 1 254 ? 11.483 12.370 -4.637 1.00 95.31 254 ILE A N 1
ATOM 1892 C CA . ILE A 1 254 ? 12.595 12.047 -3.745 1.00 95.31 254 ILE A CA 1
ATOM 1893 C C . ILE A 1 254 ? 12.866 10.560 -3.929 1.00 95.31 254 ILE A C 1
ATOM 1895 O O . ILE A 1 254 ? 11.942 9.753 -3.835 1.00 95.31 254 ILE A O 1
ATOM 1899 N N . VAL A 1 255 ? 14.119 10.220 -4.223 1.00 96.44 255 VAL A N 1
ATOM 1900 C CA . VAL A 1 255 ? 14.547 8.849 -4.494 1.00 96.44 255 VAL A CA 1
ATOM 1901 C C . VAL A 1 255 ? 15.709 8.502 -3.574 1.00 96.44 255 VAL A C 1
ATOM 1903 O O . VAL A 1 255 ? 16.719 9.207 -3.560 1.00 96.44 255 VAL A O 1
ATOM 1906 N N . ASN A 1 256 ? 15.565 7.407 -2.837 1.00 97.81 256 ASN A N 1
ATOM 1907 C CA . ASN A 1 256 ? 16.618 6.762 -2.061 1.00 97.81 256 ASN A CA 1
ATOM 1908 C C . ASN A 1 256 ? 16.825 5.349 -2.622 1.00 97.81 256 ASN A C 1
ATOM 1910 O O . ASN A 1 256 ? 15.894 4.762 -3.168 1.00 97.81 256 ASN A O 1
ATOM 1914 N N . LYS A 1 257 ? 18.043 4.818 -2.545 1.00 95.75 257 LYS A N 1
ATOM 1915 C CA . LYS A 1 257 ? 18.400 3.537 -3.162 1.00 95.75 257 LYS A CA 1
ATOM 1916 C C . LYS A 1 257 ? 19.506 2.864 -2.363 1.00 95.75 257 LYS A C 1
ATOM 1918 O O . LYS A 1 257 ? 20.519 3.511 -2.112 1.00 95.75 257 LYS A O 1
ATOM 1923 N N . GLU A 1 258 ? 19.337 1.575 -2.097 1.00 95.56 258 GLU A N 1
ATOM 1924 C CA . GLU A 1 258 ? 20.380 0.655 -1.642 1.00 95.56 258 GLU A CA 1
ATOM 1925 C C . GLU A 1 258 ? 20.354 -0.593 -2.540 1.00 95.56 258 GLU A C 1
ATOM 1927 O O . GLU A 1 258 ? 19.880 -1.646 -2.155 1.00 95.56 258 GLU A O 1
ATOM 1932 N N . ALA A 1 259 ? 20.815 -0.463 -3.788 1.00 95.50 259 ALA A N 1
ATOM 1933 C CA . ALA A 1 259 ? 20.773 -1.560 -4.760 1.00 95.50 259 ALA A CA 1
ATOM 1934 C C . ALA A 1 259 ? 22.052 -1.664 -5.583 1.00 95.50 259 ALA A C 1
ATOM 1936 O O . ALA A 1 259 ? 22.645 -0.657 -5.988 1.00 95.50 259 ALA A O 1
ATOM 1937 N N . ALA A 1 260 ? 22.422 -2.904 -5.907 1.00 95.19 260 ALA A N 1
ATOM 1938 C CA . ALA A 1 260 ? 23.524 -3.207 -6.814 1.00 95.19 260 ALA A CA 1
ATOM 1939 C C . ALA A 1 260 ? 23.161 -2.988 -8.293 1.00 95.19 260 ALA A C 1
ATOM 1941 O O . ALA A 1 260 ? 24.055 -2.711 -9.091 1.00 95.19 260 ALA A O 1
ATOM 1942 N N . TYR A 1 261 ? 21.885 -3.135 -8.664 1.00 97.62 261 TYR A N 1
ATOM 1943 C CA . TYR A 1 261 ? 21.419 -2.970 -10.041 1.00 97.62 261 TYR A CA 1
ATOM 1944 C C . TYR A 1 261 ? 21.209 -1.511 -10.412 1.00 97.62 261 TYR A C 1
ATOM 1946 O O . TYR A 1 261 ? 20.769 -0.704 -9.592 1.00 97.62 261 TYR A O 1
ATOM 1954 N N . ASP A 1 262 ? 21.452 -1.169 -11.674 1.00 97.38 262 ASP A N 1
ATOM 1955 C CA . ASP A 1 262 ? 21.130 0.150 -12.216 1.00 97.38 262 ASP A CA 1
ATOM 1956 C C . ASP A 1 262 ? 19.673 0.182 -12.696 1.00 97.38 262 ASP A C 1
ATOM 1958 O O . ASP A 1 262 ? 19.354 0.075 -13.880 1.00 97.38 262 ASP A O 1
ATOM 1962 N N . ASN A 1 263 ? 18.766 0.293 -11.725 1.00 97.88 263 ASN A N 1
ATOM 1963 C CA . ASN A 1 263 ? 17.327 0.250 -11.960 1.00 97.88 263 ASN A CA 1
ATOM 1964 C C . ASN A 1 263 ? 16.795 1.520 -12.641 1.00 97.88 263 ASN A C 1
ATOM 1966 O O . ASN A 1 263 ? 17.206 2.637 -12.314 1.00 97.88 263 ASN A O 1
ATOM 1970 N N . THR A 1 264 ? 15.793 1.355 -13.508 1.00 97.88 264 THR A N 1
ATOM 1971 C CA . THR A 1 264 ? 14.970 2.465 -14.006 1.00 97.88 264 THR A CA 1
ATOM 1972 C C . THR A 1 264 ? 13.594 2.443 -13.358 1.00 97.88 264 THR A C 1
ATOM 1974 O O . THR A 1 264 ? 12.906 1.430 -13.367 1.00 97.88 264 THR A O 1
ATOM 1977 N N . PHE A 1 265 ? 13.153 3.589 -12.855 1.00 97.06 265 PHE A N 1
ATOM 1978 C CA . PHE A 1 265 ? 11.820 3.781 -12.298 1.00 97.06 265 PHE A CA 1
ATOM 1979 C C . PHE A 1 265 ? 10.902 4.510 -13.282 1.00 97.06 265 PHE A C 1
ATOM 1981 O O . PHE A 1 265 ? 11.349 5.397 -14.014 1.00 97.06 265 PHE A O 1
ATOM 1988 N N . GLY A 1 266 ? 9.613 4.181 -13.278 1.00 95.88 266 GLY 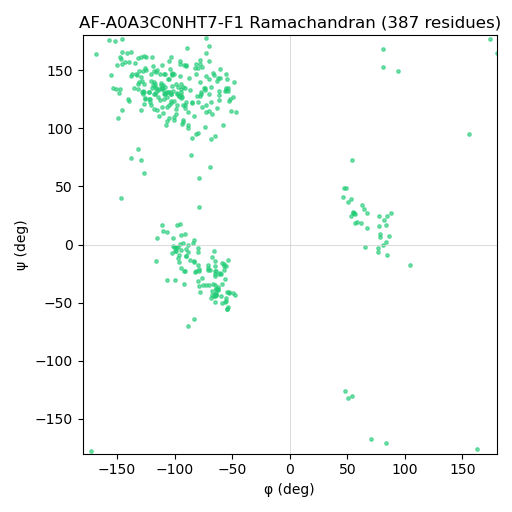A N 1
ATOM 1989 C CA . GLY A 1 266 ? 8.633 4.879 -14.098 1.00 95.88 266 GLY A CA 1
ATOM 1990 C C . GLY A 1 266 ? 7.207 4.768 -13.581 1.00 95.88 266 GLY A C 1
ATOM 1991 O O . GLY A 1 266 ? 6.912 4.069 -12.617 1.00 95.88 266 GLY A O 1
ATOM 1992 N N . TRP A 1 267 ? 6.311 5.467 -14.273 1.00 95.50 267 TRP A N 1
ATOM 1993 C CA . TRP A 1 267 ? 4.876 5.456 -14.010 1.00 95.50 267 TRP A CA 1
ATOM 1994 C C . TRP A 1 267 ? 4.117 5.101 -15.273 1.00 95.50 267 TRP A C 1
ATOM 1996 O O . TRP A 1 267 ? 4.561 5.437 -16.368 1.00 95.50 267 TRP A O 1
ATOM 2006 N N . TYR A 1 268 ? 2.947 4.499 -15.136 1.00 95.31 268 TYR A N 1
ATOM 2007 C CA . TYR A 1 268 ? 2.003 4.308 -16.233 1.00 95.31 268 TYR A CA 1
ATOM 2008 C C . TYR A 1 268 ? 0.576 4.507 -15.730 1.00 95.31 268 TYR A C 1
ATOM 2010 O O . TYR A 1 268 ? 0.325 4.558 -14.523 1.00 95.31 268 TYR A O 1
ATOM 2018 N N . ARG A 1 269 ? -0.357 4.678 -16.667 1.00 92.75 269 ARG A N 1
ATOM 2019 C CA . ARG A 1 269 ? -1.771 4.867 -16.350 1.00 92.75 269 ARG A CA 1
ATOM 2020 C C . ARG A 1 269 ? -2.537 3.563 -16.420 1.00 92.75 269 ARG A C 1
ATOM 2022 O O . ARG A 1 269 ? -2.302 2.751 -17.311 1.00 92.75 269 ARG A O 1
ATOM 2029 N N . VAL A 1 270 ? -3.509 3.440 -15.528 1.00 93.69 270 VAL A N 1
ATOM 2030 C CA . VAL A 1 270 ? -4.529 2.393 -15.570 1.00 93.69 270 VAL A CA 1
ATOM 2031 C C . VAL A 1 270 ? -5.918 3.032 -15.482 1.00 93.69 270 VAL A C 1
ATOM 2033 O O . VAL A 1 270 ? -6.094 4.120 -14.928 1.00 93.69 270 VAL A O 1
ATOM 2036 N N . ALA A 1 271 ? -6.897 2.384 -16.101 1.00 92.31 271 ALA A N 1
ATOM 2037 C CA . ALA A 1 271 ? -8.286 2.812 -16.191 1.00 92.31 271 ALA A CA 1
ATOM 2038 C C . ALA A 1 271 ? -9.082 2.514 -14.910 1.00 92.31 271 ALA A C 1
ATOM 2040 O O . ALA A 1 271 ? -10.090 3.166 -14.654 1.00 92.31 271 ALA A O 1
ATOM 2041 N N . ASP A 1 272 ? -8.633 1.551 -14.097 1.00 90.69 272 ASP A N 1
ATOM 2042 C CA . ASP A 1 272 ? -9.244 1.209 -12.812 1.00 90.69 272 ASP A CA 1
ATOM 2043 C C . ASP A 1 272 ? -8.209 0.763 -11.766 1.00 90.69 272 ASP A C 1
ATOM 2045 O O . ASP A 1 272 ? -7.070 0.420 -12.088 1.00 90.69 272 ASP A O 1
ATOM 2049 N N . SER A 1 273 ? -8.624 0.714 -10.499 1.00 88.69 273 SER A N 1
ATOM 2050 C CA . SER A 1 273 ? -7.789 0.298 -9.362 1.00 88.69 273 SER A CA 1
ATOM 2051 C C . SER A 1 273 ? -7.358 -1.178 -9.386 1.00 88.69 273 SER A C 1
ATOM 2053 O O . SER A 1 273 ? -6.544 -1.600 -8.566 1.00 88.69 273 SER A O 1
ATOM 2055 N N . ASN A 1 274 ? -7.860 -1.974 -10.337 1.00 91.56 274 ASN A N 1
ATOM 2056 C CA . ASN A 1 274 ? -7.428 -3.355 -10.569 1.00 91.56 274 ASN A CA 1
ATOM 2057 C C . ASN A 1 274 ? -6.339 -3.455 -11.648 1.00 91.56 274 ASN A C 1
ATOM 2059 O O . ASN A 1 274 ? -6.000 -4.558 -12.082 1.00 91.56 274 ASN A O 1
ATOM 2063 N N . GLY A 1 275 ? -5.814 -2.317 -12.105 1.00 93.75 275 GLY A N 1
ATOM 2064 C CA . GLY A 1 275 ? -4.703 -2.264 -13.042 1.00 93.75 275 GLY A CA 1
ATOM 2065 C C . GLY A 1 275 ? -5.105 -2.408 -14.500 1.00 93.75 275 GLY A C 1
ATOM 2066 O O . GLY A 1 275 ? -4.261 -2.724 -15.320 1.00 93.75 275 GLY A O 1
ATOM 2067 N N . GLY A 1 276 ? -6.376 -2.230 -14.867 1.00 96.00 276 GLY A N 1
ATOM 2068 C CA . GLY A 1 276 ? -6.771 -2.324 -16.275 1.00 96.00 276 GLY A CA 1
ATOM 2069 C C . GLY A 1 276 ? -6.092 -1.288 -17.160 1.00 96.00 276 GLY A C 1
ATOM 2070 O O . GLY A 1 276 ? -6.134 -0.111 -16.830 1.00 96.00 276 GLY A O 1
ATOM 2071 N N . ILE A 1 277 ? -5.535 -1.676 -18.305 1.00 97.00 277 ILE A N 1
ATOM 2072 C CA . ILE A 1 277 ? -5.055 -0.721 -19.314 1.00 97.00 277 ILE A CA 1
ATOM 2073 C C . ILE A 1 277 ? -6.100 -0.613 -20.429 1.00 97.00 277 ILE A C 1
ATOM 2075 O O . ILE A 1 277 ? -6.456 -1.617 -21.048 1.00 97.00 277 ILE A O 1
ATOM 2079 N N . ASP A 1 278 ? -6.565 0.611 -20.677 1.00 94.94 278 ASP A N 1
ATOM 2080 C CA . ASP A 1 278 ? -7.357 1.009 -21.847 1.00 94.94 278 ASP A CA 1
ATOM 2081 C C . ASP A 1 278 ? -6.388 1.539 -22.916 1.00 94.94 278 ASP A C 1
ATOM 2083 O O . ASP A 1 278 ? -5.815 2.627 -22.794 1.00 94.94 278 ASP A O 1
ATOM 2087 N N . VAL A 1 279 ? -6.120 0.721 -23.933 1.00 95.19 279 VAL A N 1
ATOM 2088 C CA . VAL A 1 279 ? -5.074 0.981 -24.928 1.00 95.19 279 VAL A CA 1
ATOM 2089 C C . VAL A 1 279 ? -5.540 1.998 -25.958 1.00 95.19 279 VAL A C 1
ATOM 2091 O O . VAL A 1 279 ? -4.734 2.803 -26.439 1.00 95.19 279 VAL A O 1
ATOM 2094 N N . ASN A 1 280 ? -6.821 1.956 -26.322 1.00 93.00 280 ASN A N 1
ATOM 2095 C CA . ASN A 1 280 ? -7.390 2.758 -27.401 1.00 93.00 280 ASN A CA 1
ATOM 2096 C C . ASN A 1 280 ? -8.136 4.019 -26.903 1.00 93.00 280 ASN A C 1
ATOM 2098 O O . ASN A 1 280 ? -8.486 4.869 -27.727 1.00 93.00 280 ASN A O 1
ATOM 2102 N N . ARG A 1 281 ? -8.286 4.178 -25.581 1.00 89.50 281 ARG A N 1
ATOM 2103 C CA . ARG A 1 281 ? -8.995 5.263 -24.884 1.00 89.50 281 ARG A CA 1
ATOM 2104 C C . ARG A 1 281 ? -10.492 5.317 -25.188 1.00 89.50 281 ARG A C 1
ATOM 2106 O O . ARG A 1 281 ? -11.058 6.410 -25.274 1.00 89.50 281 ARG A O 1
ATOM 2113 N N . ASP A 1 282 ? -11.129 4.166 -25.387 1.00 93.38 282 ASP A N 1
ATOM 2114 C CA . ASP A 1 282 ? -12.578 4.062 -25.595 1.00 93.38 282 ASP A CA 1
ATOM 2115 C C . ASP A 1 282 ? -13.379 3.916 -24.286 1.00 93.38 282 ASP A C 1
ATOM 2117 O O . ASP A 1 282 ? -14.615 3.896 -24.310 1.00 93.38 282 ASP A O 1
ATOM 2121 N N . GLY A 1 283 ? -12.688 3.885 -23.143 1.00 90.12 283 GLY A N 1
ATOM 2122 C CA . GLY A 1 283 ? -13.265 3.723 -21.815 1.00 90.12 283 GLY A CA 1
ATOM 2123 C C . GLY A 1 283 ? -13.467 2.263 -21.403 1.00 90.12 283 GLY A C 1
ATOM 2124 O O . GLY A 1 283 ? -14.092 2.021 -20.369 1.00 90.12 283 GLY A O 1
ATOM 2125 N N . GLN A 1 284 ? -12.986 1.292 -22.184 1.00 94.19 284 GLN A N 1
ATOM 2126 C CA . GLN A 1 284 ? -12.993 -0.130 -21.844 1.00 94.19 284 GLN A CA 1
ATOM 2127 C C . GLN A 1 284 ? -11.583 -0.627 -21.533 1.00 94.19 284 GLN A C 1
ATOM 2129 O O . GLN A 1 284 ? -10.591 -0.197 -22.109 1.00 94.19 284 GLN A O 1
ATOM 2134 N N . VAL A 1 285 ? -11.488 -1.582 -20.609 1.00 96.94 285 VAL A N 1
ATOM 2135 C CA . VAL A 1 285 ? -10.205 -2.227 -20.323 1.00 96.94 285 VAL A CA 1
ATOM 2136 C C . VAL A 1 285 ? -9.904 -3.280 -21.383 1.00 96.94 285 VAL A C 1
ATOM 2138 O O . VAL A 1 285 ? -10.654 -4.246 -21.526 1.00 96.94 285 VAL A O 1
ATOM 2141 N N . ASP A 1 286 ? -8.761 -3.128 -22.048 1.00 97.88 286 ASP A N 1
ATOM 2142 C CA . ASP A 1 286 ? -8.244 -4.069 -23.043 1.00 97.88 286 ASP A CA 1
ATOM 2143 C C . ASP A 1 286 ? -7.312 -5.123 -22.432 1.00 97.88 286 ASP A C 1
ATOM 2145 O O . ASP A 1 286 ? -7.260 -6.256 -22.912 1.00 97.88 286 ASP A O 1
ATOM 2149 N N . LEU A 1 287 ? -6.539 -4.741 -21.405 1.00 98.31 287 LEU A N 1
ATOM 2150 C CA . LEU A 1 287 ? -5.533 -5.598 -20.771 1.00 98.31 287 LEU A CA 1
ATOM 2151 C C . LEU A 1 287 ? -5.651 -5.577 -19.249 1.00 98.31 287 LEU A C 1
ATOM 2153 O O . LEU A 1 287 ? -5.786 -4.520 -18.632 1.00 98.31 287 LEU A O 1
ATOM 2157 N N . ARG A 1 288 ? -5.513 -6.749 -18.637 1.00 97.94 288 ARG A N 1
ATOM 2158 C CA . ARG A 1 288 ? -5.388 -6.947 -17.192 1.00 97.94 288 ARG A CA 1
ATOM 2159 C C . ARG A 1 288 ? -3.980 -7.416 -16.823 1.00 97.94 288 ARG A C 1
ATOM 2161 O O . ARG A 1 288 ? -3.313 -8.054 -17.645 1.00 97.94 288 ARG A O 1
ATOM 2168 N N . PRO A 1 289 ? -3.525 -7.154 -15.584 1.00 97.25 289 PRO A N 1
ATOM 2169 C CA . PRO A 1 289 ? -2.329 -7.796 -15.056 1.00 97.25 289 PRO A CA 1
ATOM 2170 C C . PRO A 1 289 ? -2.393 -9.317 -15.263 1.00 97.25 289 PRO A C 1
ATOM 2172 O O . PRO A 1 289 ? -3.383 -9.952 -14.901 1.00 97.25 289 PRO A O 1
ATOM 2175 N N . GLY A 1 290 ? -1.353 -9.891 -15.871 1.00 96.25 290 GLY A N 1
ATOM 2176 C CA . GLY A 1 290 ? -1.307 -11.303 -16.279 1.00 96.25 290 GLY A CA 1
ATOM 2177 C C . GLY A 1 290 ? -1.493 -11.542 -17.776 1.00 96.25 290 GLY A C 1
ATOM 2178 O O . GLY A 1 290 ? -1.087 -12.594 -18.276 1.00 96.25 290 GLY A O 1
ATOM 2179 N N . ASP A 1 291 ? -2.022 -10.571 -18.523 1.00 98.19 291 ASP A N 1
ATOM 2180 C CA . ASP A 1 291 ? -2.126 -10.705 -19.973 1.00 98.19 291 ASP A CA 1
ATOM 2181 C C . ASP A 1 291 ? -0.739 -10.643 -20.649 1.00 98.19 291 ASP A C 1
ATOM 2183 O O . ASP A 1 291 ? 0.098 -9.818 -20.271 1.00 98.19 291 ASP A O 1
ATOM 2187 N N . PRO A 1 292 ? -0.472 -11.439 -21.711 1.00 95.38 292 PRO A N 1
ATOM 2188 C CA . PRO A 1 292 ? 0.869 -11.580 -22.301 1.00 95.38 292 PRO A CA 1
ATOM 2189 C C . PRO A 1 292 ? 1.558 -10.297 -22.794 1.00 95.38 292 PRO A C 1
ATOM 2191 O O . PRO A 1 292 ? 2.766 -10.314 -23.027 1.00 95.38 292 PRO A O 1
ATOM 2194 N N . ASN A 1 293 ? 0.807 -9.215 -23.019 1.00 96.88 293 ASN A N 1
ATOM 2195 C CA . ASN A 1 293 ? 1.334 -7.927 -23.482 1.00 96.88 293 ASN A CA 1
ATOM 2196 C C . ASN A 1 293 ? 1.161 -6.802 -22.449 1.00 96.88 293 ASN A C 1
ATOM 2198 O O . ASN A 1 293 ? 1.475 -5.659 -22.771 1.00 96.88 293 ASN A O 1
ATOM 2202 N N . TYR A 1 294 ? 0.686 -7.103 -21.237 1.00 98.62 294 TYR A N 1
ATOM 2203 C CA . TYR A 1 294 ? 0.439 -6.098 -20.203 1.00 98.62 294 TYR A CA 1
ATOM 2204 C C . TYR A 1 294 ? 1.689 -5.254 -19.920 1.00 98.62 294 TYR A C 1
ATOM 2206 O O . TYR A 1 294 ? 1.676 -4.040 -20.105 1.00 98.62 294 TYR A O 1
ATOM 2214 N N . ALA A 1 295 ? 2.802 -5.911 -19.574 1.00 98.56 295 ALA A N 1
ATOM 2215 C CA . ALA A 1 295 ? 4.055 -5.236 -19.241 1.00 98.56 295 ALA A CA 1
ATOM 2216 C C . ALA A 1 295 ? 4.618 -4.424 -20.419 1.00 98.56 295 ALA A C 1
ATOM 2218 O O . ALA A 1 295 ? 5.084 -3.302 -20.231 1.00 98.56 295 ALA A O 1
ATOM 2219 N N . LYS A 1 296 ? 4.522 -4.957 -21.646 1.00 98.50 296 LYS A N 1
ATOM 2220 C CA . LYS A 1 296 ? 4.902 -4.233 -22.865 1.00 98.50 296 LYS A CA 1
ATOM 2221 C C . LYS A 1 296 ? 4.164 -2.901 -22.953 1.00 98.50 296 LYS A C 1
ATOM 2223 O O . LYS A 1 296 ? 4.797 -1.860 -23.086 1.00 98.50 296 LYS A O 1
ATOM 2228 N N . VAL A 1 297 ? 2.835 -2.951 -22.895 1.00 98.44 297 VAL A N 1
ATOM 2229 C CA . VAL A 1 297 ? 1.992 -1.771 -23.087 1.00 98.44 297 VAL A CA 1
ATOM 2230 C C . VAL A 1 297 ? 2.169 -0.784 -21.937 1.00 98.44 297 VAL A C 1
ATOM 2232 O O . VAL A 1 297 ? 2.285 0.409 -22.199 1.00 98.44 297 VAL A O 1
ATOM 2235 N N . ALA A 1 298 ? 2.277 -1.260 -20.693 1.00 98.31 298 ALA A N 1
ATOM 2236 C CA . ALA A 1 298 ? 2.564 -0.412 -19.537 1.00 98.31 298 ALA A CA 1
ATOM 2237 C C . ALA A 1 298 ? 3.852 0.411 -19.736 1.00 98.31 298 ALA A C 1
ATOM 2239 O O . ALA A 1 298 ? 3.853 1.624 -19.533 1.00 98.31 298 ALA A O 1
ATOM 2240 N N . VAL A 1 299 ? 4.932 -0.222 -20.211 1.00 98.50 299 VAL A N 1
ATOM 2241 C CA . VAL A 1 299 ? 6.225 0.447 -20.449 1.00 98.50 299 VAL A CA 1
ATOM 2242 C C . VAL A 1 299 ? 6.214 1.322 -21.716 1.00 98.50 299 VAL A C 1
ATOM 2244 O O . VAL A 1 299 ? 6.836 2.390 -21.736 1.00 98.50 299 VAL A O 1
ATOM 2247 N N . GLU A 1 300 ? 5.492 0.924 -22.772 1.00 97.62 300 GLU A N 1
ATOM 2248 C CA . GLU A 1 300 ? 5.279 1.751 -23.976 1.00 97.62 300 GLU A CA 1
ATOM 2249 C C . GLU A 1 300 ? 4.491 3.030 -23.659 1.00 97.62 300 GLU A C 1
ATOM 2251 O O . GLU A 1 300 ? 4.798 4.089 -24.203 1.00 97.62 300 GLU A O 1
ATOM 2256 N N . GLN A 1 301 ? 3.503 2.941 -22.766 1.00 94.81 301 GLN A N 1
ATOM 2257 C CA . GLN A 1 301 ? 2.638 4.047 -22.344 1.00 94.81 301 GLN A CA 1
ATOM 2258 C C . GLN A 1 301 ? 3.118 4.737 -21.061 1.00 94.81 301 GLN A C 1
ATOM 2260 O O . GLN A 1 301 ? 2.344 5.451 -20.413 1.00 94.81 301 GLN A O 1
ATOM 2265 N N . ARG A 1 302 ? 4.385 4.532 -20.684 1.00 95.06 302 ARG A N 1
ATOM 2266 C CA . ARG A 1 302 ? 4.959 5.174 -19.505 1.00 95.06 302 ARG A CA 1
ATOM 2267 C C . ARG A 1 302 ? 4.818 6.695 -19.581 1.00 95.06 302 ARG A C 1
ATOM 2269 O O . ARG A 1 302 ? 4.895 7.305 -20.649 1.00 95.06 302 ARG A O 1
ATOM 2276 N N . ILE A 1 303 ? 4.645 7.300 -18.422 1.00 91.81 303 ILE A N 1
ATOM 2277 C CA . ILE A 1 303 ? 4.433 8.726 -18.256 1.00 91.81 303 ILE A CA 1
ATOM 2278 C C . ILE A 1 303 ? 5.764 9.41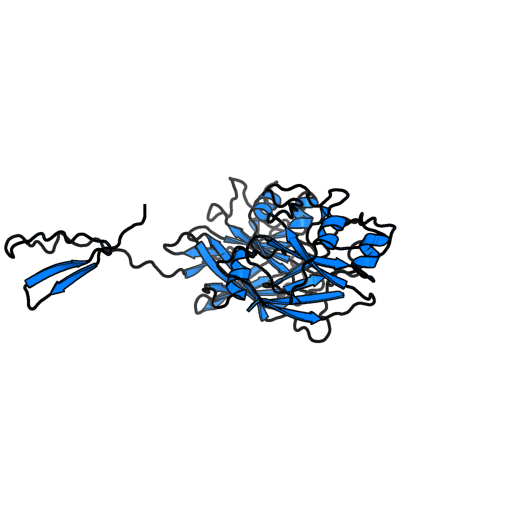2 -17.972 1.00 91.81 303 ILE A C 1
ATOM 2280 O O . ILE A 1 303 ? 6.489 9.045 -17.048 1.00 91.81 303 ILE A O 1
ATOM 2284 N N . ASP A 1 304 ? 6.043 10.457 -18.742 1.00 87.69 304 ASP A N 1
ATOM 2285 C CA . ASP A 1 304 ? 7.068 11.436 -18.416 1.00 87.69 304 ASP A CA 1
ATOM 2286 C C . ASP A 1 304 ? 6.462 12.540 -17.547 1.00 87.69 304 ASP A C 1
ATOM 2288 O O . ASP A 1 304 ? 5.771 13.437 -18.032 1.00 87.69 304 ASP A O 1
ATOM 2292 N N . LEU A 1 305 ? 6.737 12.469 -16.245 1.00 84.44 305 LEU A N 1
ATOM 2293 C CA . LEU A 1 305 ? 6.252 13.457 -15.286 1.00 84.44 305 LEU A CA 1
ATOM 2294 C C . LEU A 1 305 ? 6.832 14.861 -15.518 1.00 84.44 305 LEU A C 1
ATOM 2296 O O . LEU A 1 305 ? 6.239 15.833 -15.052 1.00 84.44 305 LEU A O 1
ATOM 2300 N N . SER A 1 306 ? 7.947 15.002 -16.248 1.00 80.50 306 SER A N 1
ATOM 2301 C CA . SER A 1 306 ? 8.549 16.316 -16.516 1.00 80.50 306 SER A CA 1
ATOM 2302 C C . SER A 1 306 ? 7.729 17.173 -17.486 1.00 80.50 306 SER A C 1
ATOM 2304 O O . SER A 1 306 ? 7.824 18.400 -17.464 1.00 80.50 306 SER A O 1
ATOM 2306 N N . SER A 1 307 ? 6.876 16.536 -18.292 1.00 81.06 307 SER A N 1
ATOM 2307 C CA . SER A 1 307 ? 5.951 17.194 -19.220 1.00 81.06 307 SER A CA 1
ATOM 2308 C C . SER A 1 307 ? 4.634 17.642 -18.554 1.00 81.06 307 SER A C 1
ATOM 2310 O O . SER A 1 307 ? 3.767 18.208 -19.222 1.00 81.06 307 SER A O 1
ATOM 2312 N N . GLY A 1 308 ? 4.494 17.415 -17.242 1.00 79.44 308 GLY A N 1
ATOM 2313 C CA . GLY A 1 308 ? 3.267 17.624 -16.479 1.00 79.44 308 GLY A CA 1
ATOM 2314 C C . GLY A 1 308 ? 2.279 16.467 -16.633 1.00 79.44 308 GLY A C 1
ATOM 2315 O O . GLY A 1 308 ? 2.257 15.755 -17.639 1.00 79.44 308 GLY A O 1
ATOM 2316 N N . LEU A 1 309 ? 1.448 16.270 -15.613 1.00 83.19 309 LEU A N 1
ATOM 2317 C CA . LEU A 1 309 ? 0.507 15.162 -15.537 1.00 83.19 309 LEU A CA 1
ATOM 2318 C C . LEU A 1 309 ? -0.931 15.673 -15.548 1.00 83.19 309 LEU A C 1
ATOM 2320 O O . LEU A 1 309 ? -1.349 16.358 -14.621 1.00 83.19 309 LEU A O 1
ATOM 2324 N N . ALA A 1 310 ? -1.692 15.338 -16.590 1.00 80.56 310 ALA A N 1
ATOM 2325 C CA . ALA A 1 310 ? -3.122 15.645 -16.620 1.00 80.56 310 ALA A CA 1
ATOM 2326 C C . ALA A 1 310 ? -3.858 14.950 -15.459 1.00 80.56 310 ALA A C 1
ATOM 2328 O O . ALA A 1 310 ? -3.457 13.866 -15.030 1.00 80.56 310 ALA A O 1
ATOM 2329 N N . SER A 1 311 ? -4.949 15.530 -14.978 1.00 75.44 311 SER A N 1
ATOM 2330 C CA . SER A 1 311 ? -5.857 14.825 -14.068 1.00 75.44 311 SER A CA 1
ATOM 2331 C C . SER A 1 311 ? -6.630 13.698 -14.776 1.00 75.44 311 SER A C 1
ATOM 2333 O O . SER A 1 311 ? -6.579 13.536 -16.000 1.00 75.44 311 SER A O 1
ATOM 2335 N N . GLY A 1 312 ? -7.327 12.887 -13.983 1.00 79.25 312 GLY A N 1
ATOM 2336 C CA . GLY A 1 312 ? -8.147 11.750 -14.399 1.00 79.25 312 GLY A CA 1
ATOM 2337 C C . GLY A 1 312 ? -7.399 10.419 -14.360 1.00 79.25 312 GLY A C 1
ATOM 2338 O O . GLY A 1 312 ? -6.198 10.377 -14.599 1.00 79.25 312 GLY A O 1
ATOM 2339 N N . GLY A 1 313 ? -8.109 9.322 -14.097 1.00 83.44 313 GLY A N 1
ATOM 2340 C CA . GLY A 1 313 ? -7.575 7.955 -14.081 1.00 83.44 313 GLY A CA 1
ATOM 2341 C C . GLY A 1 313 ? -6.643 7.657 -12.905 1.00 83.44 313 GLY A C 1
ATOM 2342 O O . GLY A 1 313 ? -6.545 8.429 -11.957 1.00 83.44 313 GLY A O 1
ATOM 2343 N N . PHE A 1 314 ? -5.936 6.532 -12.985 1.00 89.94 314 PHE A N 1
ATOM 2344 C CA . PHE A 1 314 ? -5.035 6.069 -11.931 1.00 89.94 314 PHE A CA 1
ATOM 2345 C C . PHE A 1 314 ? -3.588 6.024 -12.426 1.00 89.94 314 PHE A C 1
ATOM 2347 O O . PHE A 1 314 ? -3.335 5.768 -13.608 1.00 89.94 314 PHE A O 1
ATOM 2354 N N . LEU A 1 315 ? -2.638 6.257 -11.523 1.00 91.75 315 LEU A N 1
ATOM 2355 C CA . LEU A 1 315 ? -1.201 6.222 -11.777 1.00 91.75 315 LEU A CA 1
ATOM 2356 C C . LEU A 1 315 ? -0.549 5.127 -10.939 1.00 91.75 315 LEU A C 1
ATOM 2358 O O . LEU A 1 315 ? -0.746 5.056 -9.727 1.00 91.75 315 LEU A O 1
ATOM 2362 N N . VAL A 1 316 ? 0.249 4.291 -11.596 1.00 94.50 316 VAL A N 1
ATOM 2363 C CA . VAL A 1 316 ? 0.870 3.115 -10.983 1.00 94.50 316 VAL A CA 1
ATOM 2364 C C . VAL A 1 316 ? 2.374 3.154 -11.236 1.00 94.50 316 VAL A C 1
ATOM 2366 O O . VAL A 1 316 ? 2.782 3.411 -12.377 1.00 94.50 316 VAL A O 1
ATOM 2369 N N . PRO A 1 317 ? 3.212 2.932 -10.209 1.00 96.25 317 PRO A N 1
ATOM 2370 C CA . PRO A 1 317 ? 4.647 2.859 -10.401 1.00 96.25 317 PRO A CA 1
ATOM 2371 C C . PRO A 1 317 ? 5.073 1.509 -10.984 1.00 96.25 317 PRO A C 1
ATOM 2373 O O . PRO A 1 317 ? 4.383 0.494 -10.854 1.00 96.25 317 PRO A O 1
ATOM 2376 N N . PHE A 1 318 ? 6.255 1.490 -11.587 1.00 98.19 318 PHE A N 1
ATOM 2377 C CA . PHE A 1 318 ? 6.971 0.269 -11.932 1.00 98.19 318 PHE A CA 1
ATOM 2378 C C . PHE A 1 318 ? 8.485 0.474 -11.826 1.00 98.19 318 PHE A C 1
ATOM 2380 O O . PHE A 1 318 ? 8.990 1.598 -11.912 1.00 98.19 318 PHE A O 1
ATOM 2387 N N . LEU A 1 319 ? 9.199 -0.638 -11.694 1.00 98.62 319 LEU A N 1
ATOM 2388 C CA . LEU A 1 319 ? 10.655 -0.711 -11.712 1.00 98.62 319 LEU A CA 1
ATOM 2389 C C . LEU A 1 319 ? 11.099 -1.594 -12.881 1.00 98.62 319 LEU A C 1
ATOM 2391 O O . LEU A 1 319 ? 10.522 -2.651 -13.096 1.00 98.62 319 LEU A O 1
ATOM 2395 N N . ILE A 1 320 ? 12.126 -1.197 -13.625 1.00 98.81 320 ILE A N 1
ATOM 2396 C CA . ILE A 1 320 ? 12.873 -2.072 -14.534 1.00 98.81 320 ILE A CA 1
ATOM 2397 C C . ILE A 1 320 ? 14.222 -2.337 -13.882 1.00 98.81 320 ILE A C 1
ATOM 2399 O O . ILE A 1 320 ? 14.987 -1.403 -13.640 1.00 98.81 320 ILE A O 1
ATOM 2403 N N . ALA A 1 321 ? 14.486 -3.604 -13.590 1.00 98.38 321 ALA A N 1
ATOM 2404 C CA . ALA A 1 321 ? 15.700 -4.042 -12.928 1.00 98.38 321 ALA A CA 1
ATOM 2405 C C . ALA A 1 321 ? 16.880 -4.082 -13.905 1.00 98.38 321 ALA A C 1
ATOM 2407 O O . ALA A 1 321 ? 16.771 -4.709 -14.962 1.00 98.38 321 ALA A O 1
ATOM 2408 N N . ASP A 1 322 ? 17.986 -3.437 -13.527 1.00 98.12 322 ASP A N 1
ATOM 2409 C CA . ASP A 1 322 ? 19.259 -3.412 -14.271 1.00 98.12 322 ASP A CA 1
ATOM 2410 C C . ASP A 1 322 ? 19.108 -3.110 -15.775 1.00 98.12 322 ASP A C 1
ATOM 2412 O O . ASP A 1 322 ? 19.596 -3.838 -16.644 1.00 98.12 322 ASP A O 1
ATOM 2416 N N . GLY A 1 323 ? 18.350 -2.065 -16.109 1.00 98.06 323 GLY A N 1
ATOM 2417 C CA . GLY A 1 323 ? 18.099 -1.727 -17.503 1.00 98.06 323 GLY A CA 1
ATOM 2418 C C . GLY A 1 323 ? 17.109 -0.594 -17.717 1.00 98.06 323 GLY A C 1
ATOM 2419 O O . GLY A 1 323 ? 16.510 -0.048 -16.789 1.00 98.06 323 GLY A O 1
ATOM 2420 N N . THR A 1 324 ? 16.940 -0.244 -18.987 1.00 98.56 324 THR A N 1
ATOM 2421 C CA . THR A 1 324 ? 16.094 0.858 -19.459 1.00 98.56 324 THR A CA 1
ATOM 2422 C C . THR A 1 324 ? 14.760 0.373 -20.052 1.00 98.56 324 THR A C 1
ATOM 2424 O O . THR A 1 324 ? 14.644 -0.786 -20.466 1.00 98.56 324 THR A O 1
ATOM 2427 N N . PRO A 1 325 ? 13.742 1.252 -20.172 1.00 98.56 325 PRO A N 1
ATOM 2428 C CA . PRO A 1 325 ? 12.511 0.967 -20.910 1.00 98.56 325 PRO A CA 1
ATOM 2429 C C . PRO A 1 325 ? 12.771 0.484 -22.336 1.00 98.56 325 PRO A C 1
ATOM 2431 O O . PRO A 1 325 ? 12.141 -0.464 -22.798 1.00 98.56 325 PRO A O 1
ATOM 2434 N N . GLU A 1 326 ? 13.718 1.102 -23.036 1.00 98.50 326 GLU A N 1
ATOM 2435 C CA . GLU A 1 326 ? 14.071 0.748 -24.408 1.00 98.50 326 GLU A CA 1
ATOM 2436 C C . GLU A 1 326 ? 14.662 -0.666 -24.498 1.00 98.50 326 GLU A C 1
ATOM 2438 O O . GLU A 1 326 ? 14.269 -1.443 -25.372 1.00 98.50 326 GLU A O 1
ATOM 2443 N N . GLU A 1 327 ? 15.562 -1.027 -23.580 1.00 98.69 327 GLU A N 1
ATOM 2444 C CA . GLU A 1 327 ? 16.128 -2.379 -23.495 1.00 98.69 327 GLU A CA 1
ATOM 2445 C C . GLU A 1 327 ? 15.065 -3.411 -23.129 1.00 98.69 327 GLU A C 1
ATOM 2447 O O . GLU A 1 327 ? 14.986 -4.456 -23.777 1.00 98.69 327 GLU A O 1
ATOM 2452 N N . PHE A 1 328 ? 14.200 -3.107 -22.157 1.00 98.75 328 PHE A N 1
ATOM 2453 C CA . PHE A 1 328 ? 13.076 -3.969 -21.801 1.00 98.75 328 PHE A CA 1
ATOM 2454 C C . PHE A 1 328 ? 12.181 -4.240 -23.014 1.00 98.75 328 PHE A C 1
ATOM 2456 O O . PHE A 1 328 ? 11.896 -5.394 -23.334 1.00 98.75 328 PHE A O 1
ATOM 2463 N N . LEU A 1 329 ? 11.785 -3.200 -23.751 1.00 98.69 329 LEU A N 1
ATOM 2464 C CA . LEU A 1 329 ? 10.919 -3.344 -24.922 1.00 98.69 329 LEU A CA 1
ATOM 2465 C C . LEU A 1 329 ? 11.583 -4.140 -26.057 1.00 98.69 329 LEU A C 1
ATOM 2467 O O . LEU A 1 329 ? 10.904 -4.907 -26.747 1.00 98.69 329 LEU A O 1
ATOM 2471 N N . ALA A 1 330 ? 12.897 -3.996 -26.235 1.00 98.56 330 ALA A N 1
ATOM 2472 C CA . ALA A 1 330 ? 13.650 -4.693 -27.273 1.00 98.56 330 ALA A CA 1
ATOM 2473 C C . ALA A 1 330 ? 13.950 -6.162 -26.930 1.00 98.56 330 ALA A C 1
ATOM 2475 O O . ALA A 1 330 ? 13.877 -7.024 -27.808 1.00 98.56 330 ALA A O 1
ATOM 2476 N N . LEU A 1 331 ? 14.298 -6.448 -25.673 1.00 98.56 331 LEU A N 1
ATOM 2477 C CA . LEU A 1 331 ? 14.864 -7.734 -25.255 1.00 98.56 331 LEU A CA 1
ATOM 2478 C C . LEU A 1 331 ? 13.874 -8.603 -24.476 1.00 98.56 331 LEU A C 1
ATOM 2480 O O . LEU A 1 331 ? 13.936 -9.830 -24.569 1.00 98.56 331 LEU A O 1
ATOM 2484 N N . ASN A 1 332 ? 12.942 -7.993 -23.738 1.00 98.44 332 ASN A N 1
ATOM 2485 C CA . ASN A 1 332 ? 12.035 -8.711 -22.848 1.00 98.44 332 ASN A CA 1
ATOM 2486 C C . ASN A 1 332 ? 10.629 -8.094 -22.722 1.00 98.44 332 ASN A C 1
ATOM 2488 O O . ASN A 1 332 ? 10.031 -8.108 -21.651 1.00 98.44 332 ASN A O 1
ATOM 2492 N N . SER A 1 333 ? 10.038 -7.607 -23.815 1.00 97.62 333 SER A N 1
ATOM 2493 C CA . SER A 1 333 ? 8.726 -6.931 -23.762 1.00 97.62 333 SER A CA 1
ATOM 2494 C C . SER A 1 333 ? 7.583 -7.770 -23.167 1.00 97.62 333 SER A C 1
ATOM 2496 O O . SER A 1 333 ? 6.595 -7.222 -22.693 1.00 97.62 333 SER A O 1
ATOM 2498 N N . ARG A 1 334 ? 7.700 -9.103 -23.156 1.00 96.94 334 ARG A N 1
ATOM 2499 C CA . ARG A 1 334 ? 6.723 -10.012 -22.525 1.00 96.94 334 ARG A CA 1
ATOM 2500 C C . ARG A 1 334 ? 7.028 -10.340 -21.060 1.00 96.94 334 ARG A C 1
ATOM 2502 O O . ARG A 1 334 ? 6.410 -11.252 -20.523 1.00 96.94 334 ARG A O 1
ATOM 2509 N N . ASN A 1 335 ? 7.994 -9.650 -20.457 1.00 98.19 335 ASN A N 1
ATOM 2510 C CA . ASN A 1 335 ? 8.422 -9.805 -19.070 1.00 98.19 335 ASN A CA 1
ATOM 2511 C C . ASN A 1 335 ? 8.675 -11.266 -18.663 1.00 98.19 335 ASN A C 1
ATOM 2513 O O . ASN A 1 335 ? 8.135 -11.757 -17.685 1.00 98.19 335 ASN A O 1
ATOM 2517 N N . GLN A 1 336 ? 9.428 -12.023 -19.458 1.00 97.00 336 GLN A N 1
ATOM 2518 C CA . GLN A 1 336 ? 9.658 -13.446 -19.206 1.00 97.00 336 GLN A CA 1
ATOM 2519 C C . GLN A 1 336 ? 10.848 -13.645 -18.263 1.00 97.00 336 GLN A C 1
ATOM 2521 O O . GLN A 1 336 ? 11.927 -13.128 -18.535 1.00 97.00 336 GLN A O 1
ATOM 2526 N N . HIS A 1 337 ? 10.697 -14.487 -17.232 1.00 94.50 337 HIS A N 1
ATOM 2527 C CA . HIS A 1 337 ? 11.706 -14.708 -16.175 1.00 94.50 337 HIS A CA 1
ATOM 2528 C C . HIS A 1 337 ? 13.118 -15.120 -16.644 1.00 94.50 337 HIS A C 1
ATOM 2530 O O . HIS A 1 337 ? 14.063 -15.054 -15.867 1.00 94.50 337 HIS A O 1
ATOM 2536 N N . ARG A 1 338 ? 13.282 -15.619 -17.879 1.00 93.75 338 ARG A N 1
ATOM 2537 C CA . ARG A 1 338 ? 14.592 -16.055 -18.419 1.00 93.75 338 ARG A CA 1
ATOM 2538 C C . ARG A 1 338 ? 15.320 -14.982 -19.216 1.00 93.75 338 ARG A C 1
ATOM 2540 O O . ARG A 1 338 ? 16.434 -15.232 -19.669 1.00 93.75 338 ARG A O 1
ATOM 2547 N N . ASN A 1 339 ? 14.683 -13.840 -19.417 1.00 96.75 339 ASN A N 1
ATOM 2548 C CA . ASN A 1 339 ? 15.210 -12.740 -20.198 1.00 96.75 339 ASN A CA 1
ATOM 2549 C C . ASN A 1 339 ? 15.417 -11.545 -19.263 1.00 96.75 339 ASN A C 1
ATOM 2551 O O . ASN A 1 339 ? 14.682 -11.376 -18.294 1.00 96.75 339 ASN A O 1
ATOM 2555 N N . ALA A 1 340 ? 16.402 -10.716 -19.585 1.00 96.62 340 ALA A N 1
ATOM 2556 C CA . ALA A 1 340 ? 16.670 -9.462 -18.896 1.00 96.62 340 ALA A CA 1
ATOM 2557 C C . ALA A 1 340 ? 16.538 -8.287 -19.886 1.00 96.62 340 ALA A C 1
ATOM 2559 O O . ALA A 1 340 ? 16.747 -8.495 -21.090 1.00 96.62 340 ALA A O 1
ATOM 2560 N N . PRO A 1 341 ? 16.209 -7.077 -19.405 1.00 98.44 341 PRO A N 1
ATOM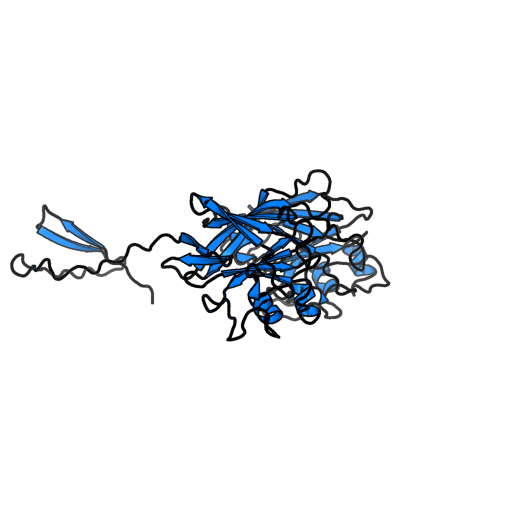 2561 C CA . PRO A 1 341 ? 15.836 -6.764 -18.018 1.00 98.44 341 PRO A CA 1
ATOM 2562 C C . PRO A 1 341 ? 14.426 -7.277 -17.656 1.00 98.44 341 PRO A C 1
ATOM 2564 O O . PRO A 1 341 ? 13.649 -7.651 -18.540 1.00 98.44 341 PRO A O 1
ATOM 2567 N N . LEU A 1 342 ? 14.103 -7.335 -16.362 1.00 98.56 342 LEU A N 1
ATOM 2568 C CA . LEU A 1 342 ? 12.754 -7.635 -15.855 1.00 98.56 342 LEU A CA 1
ATOM 2569 C C . LEU A 1 342 ? 12.075 -6.343 -15.405 1.00 98.56 342 LEU A C 1
ATOM 2571 O O . LEU A 1 342 ? 12.748 -5.431 -14.931 1.00 98.56 342 LEU A O 1
ATOM 2575 N N . ALA A 1 343 ? 10.754 -6.272 -15.550 1.00 98.56 343 ALA A N 1
ATOM 2576 C CA . ALA A 1 343 ? 9.949 -5.180 -15.018 1.00 98.56 343 ALA A CA 1
ATOM 2577 C C . ALA A 1 343 ? 9.072 -5.686 -13.866 1.00 98.56 343 ALA A C 1
ATOM 2579 O O . ALA A 1 343 ? 8.420 -6.722 -14.000 1.00 98.56 343 ALA A O 1
ATOM 2580 N N . TYR A 1 344 ? 9.024 -4.948 -12.764 1.00 98.62 344 TYR A N 1
ATOM 2581 C CA . TYR A 1 344 ? 8.201 -5.251 -11.601 1.00 98.62 344 TYR A CA 1
ATOM 2582 C C . TYR A 1 344 ? 7.152 -4.166 -11.386 1.00 98.62 344 TYR A C 1
ATOM 2584 O O . TYR A 1 344 ? 7.424 -2.966 -11.471 1.00 98.62 344 TYR A O 1
ATOM 2592 N N . PHE A 1 345 ? 5.934 -4.617 -11.126 1.00 98.00 345 PHE A N 1
ATOM 2593 C CA . PHE A 1 345 ? 4.718 -3.830 -11.028 1.00 98.00 345 PHE A CA 1
ATOM 2594 C C . PHE A 1 345 ? 4.027 -4.107 -9.691 1.00 98.00 345 PHE A C 1
ATOM 2596 O O . PHE A 1 345 ? 4.243 -5.143 -9.067 1.00 98.00 345 PHE A O 1
ATOM 2603 N N . VAL A 1 346 ? 3.126 -3.207 -9.304 1.00 95.81 346 VAL A N 1
ATOM 2604 C CA . VAL A 1 346 ? 2.262 -3.346 -8.116 1.00 95.81 346 VAL A CA 1
ATOM 2605 C C . VAL A 1 346 ? 1.380 -4.600 -8.166 1.00 95.81 346 VAL A C 1
ATOM 2607 O O . VAL A 1 346 ? 1.077 -5.209 -7.152 1.00 95.81 346 VAL A O 1
ATOM 2610 N N . PHE A 1 347 ? 0.937 -5.012 -9.354 1.00 95.44 347 PHE A N 1
ATOM 2611 C CA . PHE A 1 347 ? -0.001 -6.124 -9.480 1.00 95.44 347 PHE A CA 1
ATOM 2612 C C . PHE A 1 347 ? 0.739 -7.453 -9.634 1.00 95.44 347 PHE A C 1
ATOM 2614 O O . PHE A 1 347 ? 1.403 -7.660 -10.650 1.00 95.44 347 PHE A O 1
ATOM 2621 N N . LEU A 1 348 ? 0.523 -8.395 -8.706 1.00 95.38 348 LEU A N 1
ATOM 2622 C CA . LEU A 1 348 ? 1.156 -9.726 -8.718 1.00 95.38 348 LEU A CA 1
ATOM 2623 C C . LEU A 1 348 ? 1.083 -10.413 -10.088 1.00 95.38 348 LEU A C 1
ATOM 2625 O O . LEU A 1 348 ? 2.068 -10.951 -10.577 1.00 95.38 348 LEU A O 1
ATOM 2629 N N . GLY A 1 349 ? -0.077 -10.355 -10.751 1.00 96.00 349 GLY A N 1
ATOM 2630 C CA . GLY A 1 349 ? -0.274 -10.976 -12.064 1.00 96.00 349 GLY A CA 1
ATOM 2631 C C . GLY A 1 349 ? 0.633 -10.420 -13.170 1.00 96.00 349 GLY A C 1
ATOM 2632 O O . GLY A 1 349 ? 0.908 -11.127 -14.133 1.00 96.00 349 GLY A O 1
ATOM 2633 N N . ALA A 1 350 ? 1.113 -9.180 -13.052 1.00 97.62 350 ALA A N 1
ATOM 2634 C CA . ALA A 1 350 ? 2.033 -8.573 -14.016 1.00 97.62 350 ALA A CA 1
ATOM 2635 C C . ALA A 1 350 ? 3.507 -8.962 -13.782 1.00 97.62 350 ALA A C 1
ATOM 2637 O O . ALA A 1 350 ? 4.332 -8.776 -14.686 1.00 97.62 350 ALA A O 1
ATOM 2638 N N . ASN A 1 351 ? 3.827 -9.522 -12.610 1.00 98.19 351 ASN A N 1
ATOM 2639 C CA . ASN A 1 351 ? 5.174 -9.940 -12.233 1.00 98.19 351 ASN A CA 1
ATOM 2640 C C . ASN A 1 351 ? 5.416 -11.407 -12.636 1.00 98.19 351 ASN A C 1
ATOM 2642 O O . ASN A 1 351 ? 4.557 -12.263 -12.411 1.00 98.19 351 ASN A O 1
ATOM 2646 N N . PRO A 1 352 ? 6.571 -11.746 -13.235 1.00 97.06 352 PRO A N 1
ATOM 2647 C CA . PRO A 1 352 ? 6.806 -13.077 -13.798 1.00 97.06 352 PRO A CA 1
ATOM 2648 C C . PRO A 1 352 ? 6.976 -14.198 -12.769 1.00 97.06 352 PRO A C 1
ATOM 2650 O O . PRO A 1 352 ? 6.874 -15.373 -13.125 1.00 97.06 352 PRO A O 1
ATOM 2653 N N . ASP A 1 353 ? 7.261 -13.843 -11.523 1.00 96.75 353 ASP A N 1
ATOM 2654 C CA . ASP A 1 353 ? 7.300 -14.706 -10.338 1.00 96.75 353 ASP A CA 1
ATOM 2655 C C . ASP A 1 353 ? 6.020 -14.628 -9.500 1.00 96.75 353 ASP A C 1
ATOM 2657 O O . ASP A 1 353 ? 5.884 -15.382 -8.538 1.00 96.75 353 ASP A O 1
ATOM 2661 N N . GLN A 1 354 ? 5.084 -13.741 -9.852 1.00 95.12 354 GLN A N 1
ATOM 2662 C CA . GLN A 1 354 ? 3.908 -13.412 -9.043 1.00 95.12 354 GLN A CA 1
ATOM 2663 C C . GLN A 1 354 ? 4.254 -12.918 -7.629 1.00 95.12 354 GLN A C 1
ATOM 2665 O O . GLN A 1 354 ? 3.402 -12.955 -6.740 1.00 95.12 354 GLN A O 1
ATOM 2670 N N . PHE A 1 355 ? 5.495 -12.476 -7.415 1.00 95.69 355 PHE A N 1
ATOM 2671 C CA . PHE A 1 355 ? 5.927 -11.905 -6.151 1.00 95.69 355 PHE A CA 1
ATOM 2672 C C . PHE A 1 355 ? 5.456 -10.451 -6.050 1.00 95.69 355 PHE A C 1
ATOM 2674 O O . PHE A 1 355 ? 5.264 -9.770 -7.062 1.00 95.69 355 PHE A O 1
ATOM 2681 N N . ASP A 1 356 ? 5.242 -9.985 -4.824 1.00 95.56 356 ASP A N 1
ATOM 2682 C CA . ASP A 1 356 ? 4.888 -8.596 -4.565 1.00 95.56 356 ASP A CA 1
ATOM 2683 C C . ASP A 1 356 ? 6.154 -7.764 -4.405 1.00 95.56 356 ASP A C 1
ATOM 2685 O O . ASP A 1 356 ? 6.814 -7.822 -3.372 1.00 95.56 356 ASP A O 1
ATOM 2689 N N . HIS A 1 357 ? 6.534 -7.044 -5.453 1.00 97.62 357 HIS A N 1
ATOM 2690 C CA . HIS A 1 357 ? 7.788 -6.294 -5.488 1.00 97.62 357 HIS A CA 1
ATOM 2691 C C . HIS A 1 357 ? 7.670 -4.876 -4.947 1.00 97.62 357 HIS A C 1
ATOM 2693 O O . HIS A 1 357 ? 8.688 -4.192 -4.875 1.00 97.62 357 HIS A O 1
ATOM 2699 N N . VAL A 1 358 ? 6.464 -4.406 -4.621 1.00 97.12 358 VAL A N 1
ATOM 2700 C CA . VAL A 1 358 ? 6.225 -3.003 -4.277 1.00 97.12 358 VAL A CA 1
ATOM 2701 C C . VAL A 1 358 ? 5.529 -2.924 -2.930 1.00 97.12 358 VAL A C 1
ATOM 2703 O O . VAL A 1 358 ? 4.622 -3.692 -2.649 1.00 97.12 358 VAL A O 1
ATOM 2706 N N . ARG A 1 359 ? 5.950 -1.982 -2.087 1.00 95.88 359 ARG A N 1
ATOM 2707 C CA . ARG A 1 359 ? 5.326 -1.729 -0.785 1.00 95.88 359 ARG A CA 1
ATOM 2708 C C . ARG A 1 359 ? 4.857 -0.299 -0.683 1.00 95.88 359 ARG A C 1
ATOM 2710 O O . ARG A 1 359 ? 5.645 0.618 -0.910 1.00 95.88 359 ARG A O 1
ATOM 2717 N N . LEU A 1 360 ? 3.615 -0.096 -0.259 1.00 95.44 360 LEU A N 1
ATOM 2718 C CA . LEU A 1 360 ? 3.138 1.211 0.173 1.00 95.44 360 LEU A CA 1
ATOM 2719 C C . LEU A 1 360 ? 3.751 1.559 1.532 1.00 95.44 360 LEU A C 1
ATOM 2721 O O . LEU A 1 360 ? 3.429 0.921 2.525 1.00 95.44 360 LEU A O 1
ATOM 2725 N N . LEU A 1 361 ? 4.605 2.577 1.609 1.00 95.50 361 LEU A N 1
ATOM 2726 C CA . LEU A 1 361 ? 5.252 3.001 2.866 1.00 95.50 361 LEU A CA 1
ATOM 2727 C C . LEU A 1 361 ? 4.525 4.180 3.534 1.00 95.50 361 LEU A C 1
ATOM 2729 O O . LEU A 1 361 ? 4.784 4.535 4.679 1.00 95.50 361 LEU A O 1
ATOM 2733 N N . GLY A 1 362 ? 3.601 4.801 2.810 1.00 93.56 362 GLY A N 1
ATOM 2734 C CA . GLY A 1 362 ? 2.782 5.932 3.227 1.00 93.56 362 GLY A CA 1
ATOM 2735 C C . GLY A 1 362 ? 2.175 6.590 1.994 1.00 93.56 362 GLY A C 1
ATOM 2736 O O . GLY A 1 362 ? 2.387 6.119 0.875 1.00 93.56 362 GLY A O 1
ATOM 2737 N N . ASP A 1 363 ? 1.455 7.695 2.173 1.00 91.69 363 ASP A N 1
ATOM 2738 C CA . ASP A 1 363 ? 0.895 8.448 1.051 1.00 91.69 363 ASP A CA 1
ATOM 2739 C C . ASP A 1 363 ? 1.996 8.757 0.026 1.00 91.69 363 ASP A C 1
ATOM 2741 O O . ASP A 1 363 ? 3.057 9.308 0.360 1.00 91.69 363 ASP A O 1
ATOM 2745 N N . ASN A 1 364 ? 1.743 8.364 -1.225 1.00 90.88 364 ASN A N 1
ATOM 2746 C CA . ASN A 1 364 ? 2.622 8.603 -2.369 1.00 90.88 364 ASN A CA 1
ATOM 2747 C C . ASN A 1 364 ? 4.085 8.140 -2.175 1.00 90.88 364 ASN A C 1
ATOM 2749 O O . ASN A 1 364 ? 4.992 8.690 -2.807 1.00 90.88 364 ASN A O 1
ATOM 2753 N N . THR A 1 365 ? 4.337 7.169 -1.288 1.00 95.00 365 THR A N 1
ATOM 2754 C CA . THR A 1 365 ? 5.682 6.671 -0.964 1.00 95.00 365 THR A CA 1
ATOM 2755 C C . THR A 1 365 ? 5.749 5.158 -1.135 1.00 95.00 365 THR A C 1
ATOM 2757 O O . THR A 1 365 ? 4.963 4.434 -0.527 1.00 95.00 365 THR A O 1
ATOM 2760 N N . PHE A 1 366 ? 6.702 4.684 -1.934 1.00 96.69 366 PHE A N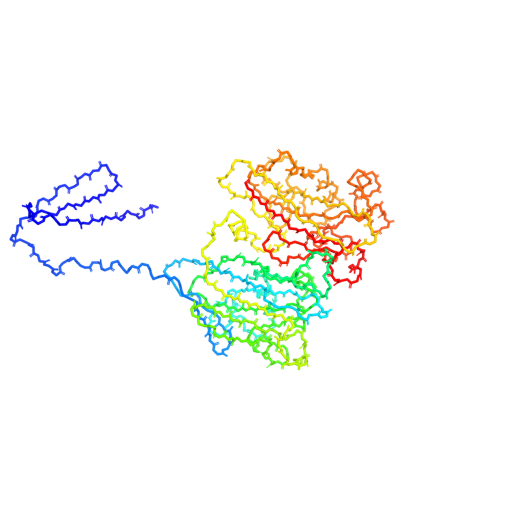 1
ATOM 2761 C CA . PHE A 1 366 ? 6.782 3.298 -2.393 1.00 96.69 366 PHE A CA 1
ATOM 2762 C C . PHE A 1 366 ? 8.193 2.737 -2.198 1.00 96.69 366 PHE A C 1
ATOM 2764 O O . PHE A 1 366 ? 9.156 3.412 -2.558 1.00 96.69 366 PHE A O 1
ATOM 2771 N N . GLY A 1 367 ? 8.309 1.527 -1.650 1.00 97.69 367 GLY A N 1
ATOM 2772 C CA . GLY A 1 367 ? 9.550 0.740 -1.597 1.00 97.69 367 GLY A CA 1
ATOM 2773 C C . GLY A 1 367 ? 9.529 -0.388 -2.628 1.00 97.69 367 GLY A C 1
ATOM 2774 O O . GLY A 1 367 ? 8.446 -0.873 -2.958 1.00 97.69 367 GLY A O 1
ATOM 2775 N N . PHE A 1 368 ? 10.691 -0.798 -3.136 1.00 98.44 368 PHE A N 1
ATOM 2776 C CA . PHE A 1 368 ? 10.819 -1.807 -4.191 1.00 98.44 368 PHE A CA 1
ATOM 2777 C C . PHE A 1 368 ? 11.889 -2.854 -3.888 1.00 98.44 368 PHE A C 1
ATOM 2779 O O . PHE A 1 368 ? 12.940 -2.517 -3.356 1.00 98.44 368 PHE A O 1
ATOM 2786 N N . GLU A 1 369 ? 11.630 -4.081 -4.342 1.00 97.88 369 GLU A N 1
ATOM 2787 C CA . GLU A 1 369 ? 12.616 -5.155 -4.541 1.00 97.88 369 GLU A CA 1
ATOM 2788 C C . GLU A 1 369 ? 12.979 -5.286 -6.026 1.00 97.88 369 GLU A C 1
ATOM 2790 O O . GLU A 1 369 ? 12.089 -5.400 -6.879 1.00 97.88 369 GLU A O 1
ATOM 2795 N N . ASP A 1 370 ? 14.271 -5.346 -6.351 1.00 97.38 370 ASP A N 1
ATOM 2796 C CA . ASP A 1 370 ? 14.781 -5.377 -7.730 1.00 97.38 370 ASP A CA 1
ATOM 2797 C C . ASP A 1 370 ? 15.212 -6.767 -8.235 1.00 97.38 370 ASP A C 1
ATOM 2799 O O . ASP A 1 370 ? 15.566 -6.942 -9.409 1.00 97.38 370 ASP A O 1
ATOM 2803 N N . LYS A 1 371 ? 15.116 -7.795 -7.387 1.00 97.06 371 LYS A N 1
ATOM 2804 C CA . LYS A 1 371 ? 15.503 -9.177 -7.711 1.00 97.06 371 LYS A CA 1
ATOM 2805 C C . LYS A 1 371 ? 14.312 -10.120 -7.779 1.00 97.06 371 LYS A C 1
ATOM 2807 O O . LYS A 1 371 ? 13.454 -10.136 -6.905 1.00 97.06 371 LYS A O 1
ATOM 2812 N N . PHE A 1 372 ? 14.335 -11.000 -8.778 1.00 96.56 372 PHE A N 1
ATOM 2813 C CA . PHE A 1 372 ? 13.328 -12.045 -8.991 1.00 96.56 372 PHE A CA 1
ATOM 2814 C C . PHE A 1 372 ? 13.148 -12.921 -7.739 1.00 96.56 372 PHE A C 1
ATOM 2816 O O . PHE A 1 372 ? 14.129 -13.264 -7.074 1.00 96.56 372 PHE A O 1
ATOM 2823 N N . ASN A 1 373 ? 11.911 -13.326 -7.444 1.00 95.44 373 ASN A N 1
ATOM 2824 C CA . ASN A 1 373 ? 11.469 -13.969 -6.196 1.00 95.44 373 ASN A CA 1
ATOM 2825 C C . ASN A 1 373 ? 11.638 -13.106 -4.926 1.00 95.44 373 ASN A C 1
ATOM 2827 O O . ASN A 1 373 ? 11.614 -13.644 -3.804 1.00 95.44 373 ASN A O 1
ATOM 2831 N N . GLY A 1 374 ? 11.790 -11.793 -5.109 1.00 91.50 374 GLY A N 1
ATOM 2832 C CA . GLY A 1 374 ? 11.826 -10.802 -4.042 1.00 91.50 374 GLY A CA 1
ATOM 2833 C C . GLY A 1 374 ? 13.160 -10.642 -3.336 1.00 91.50 374 GLY A C 1
ATOM 2834 O O . GLY A 1 374 ? 13.130 -10.250 -2.184 1.00 91.50 374 GLY A O 1
ATOM 2835 N N . GLY A 1 375 ? 14.278 -11.040 -3.950 1.00 93.75 375 GLY A N 1
ATOM 2836 C CA . GLY A 1 375 ? 15.611 -10.744 -3.415 1.00 93.75 375 GLY A CA 1
ATOM 2837 C C . GLY A 1 375 ? 15.801 -11.054 -1.926 1.00 93.75 375 GLY A C 1
ATOM 2838 O O . GLY A 1 375 ? 15.587 -12.184 -1.471 1.00 93.75 375 GLY A O 1
ATOM 2839 N N . ASP A 1 376 ? 16.255 -10.036 -1.206 1.00 94.56 376 ASP A N 1
ATOM 2840 C CA . ASP A 1 376 ? 16.492 -9.979 0.233 1.00 94.56 376 ASP A CA 1
ATOM 2841 C C . ASP A 1 376 ? 15.280 -9.499 1.045 1.00 94.56 376 ASP A C 1
ATOM 2843 O O . ASP A 1 376 ? 15.250 -9.731 2.257 1.00 94.56 376 ASP A O 1
ATOM 2847 N N . ARG A 1 377 ? 14.228 -8.997 0.384 1.00 94.94 377 ARG A N 1
ATOM 2848 C CA . ARG A 1 377 ? 12.911 -8.669 0.967 1.00 94.94 377 ARG A CA 1
ATOM 2849 C C . ARG A 1 377 ? 12.941 -7.552 2.008 1.00 94.94 377 ARG A C 1
ATOM 2851 O O . ARG A 1 377 ? 12.111 -7.560 2.921 1.00 94.94 377 ARG A O 1
ATOM 2858 N N . ASP A 1 378 ? 13.856 -6.605 1.881 1.00 95.12 378 ASP A N 1
ATOM 2859 C CA . ASP A 1 378 ? 13.915 -5.391 2.696 1.00 95.12 378 ASP A CA 1
ATOM 2860 C C . ASP A 1 378 ? 13.378 -4.136 1.972 1.00 95.12 378 ASP A C 1
ATOM 2862 O O . ASP A 1 378 ? 13.155 -3.112 2.618 1.00 95.12 378 ASP A O 1
ATOM 2866 N N . TYR A 1 379 ? 13.067 -4.250 0.676 1.00 97.12 379 TYR A N 1
ATOM 2867 C CA . TYR A 1 379 ? 12.413 -3.285 -0.215 1.00 97.12 379 TYR A CA 1
ATOM 2868 C C . TYR A 1 379 ? 13.101 -1.916 -0.269 1.00 97.12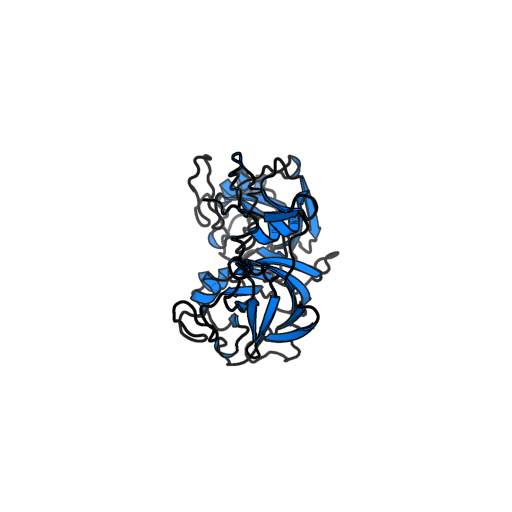 379 TYR A C 1
ATOM 2870 O O . TYR A 1 379 ? 12.456 -0.888 -0.520 1.00 97.12 379 TYR A O 1
ATOM 2878 N N . ASN A 1 380 ? 14.411 -1.892 -0.013 1.00 96.69 380 ASN A N 1
ATOM 2879 C CA . ASN A 1 380 ? 15.229 -0.682 -0.041 1.00 96.69 380 ASN A CA 1
ATOM 2880 C C . ASN A 1 380 ? 16.020 -0.504 -1.350 1.00 96.69 380 ASN A C 1
ATOM 2882 O O . ASN A 1 380 ? 16.635 0.555 -1.537 1.00 96.69 380 ASN A O 1
ATOM 2886 N N . ASP A 1 381 ? 15.937 -1.467 -2.280 1.00 97.81 381 ASP A N 1
ATOM 2887 C CA . ASP A 1 381 ? 16.576 -1.392 -3.600 1.00 97.81 381 ASP A CA 1
ATOM 2888 C C . ASP A 1 381 ? 16.137 -0.125 -4.360 1.00 97.81 381 ASP A C 1
ATOM 2890 O O . ASP A 1 381 ? 16.884 0.452 -5.155 1.00 97.81 381 ASP A O 1
ATOM 2894 N N . LEU A 1 382 ? 14.918 0.357 -4.101 1.00 98.12 382 LEU A N 1
ATOM 2895 C CA . LEU A 1 382 ? 14.493 1.711 -4.435 1.00 98.12 382 LEU A CA 1
ATOM 2896 C C . LEU A 1 382 ? 13.381 2.165 -3.488 1.00 98.12 382 LEU A C 1
ATOM 2898 O O . LEU A 1 382 ? 12.398 1.460 -3.296 1.00 98.12 382 LEU A O 1
ATOM 2902 N N . VAL A 1 383 ? 13.476 3.386 -2.971 1.00 98.19 383 VAL A N 1
ATOM 2903 C CA . VAL A 1 383 ? 12.388 4.066 -2.264 1.00 98.19 383 VAL A CA 1
ATOM 2904 C C . VAL A 1 383 ? 12.080 5.364 -2.992 1.00 98.19 383 VAL A C 1
ATOM 2906 O O . VAL A 1 383 ? 12.954 6.217 -3.151 1.00 98.19 383 VAL A O 1
ATOM 2909 N N . VAL A 1 384 ? 10.834 5.530 -3.430 1.00 96.94 384 VAL A N 1
ATOM 2910 C CA . VAL A 1 384 ? 10.378 6.719 -4.156 1.00 96.94 384 VAL A CA 1
ATOM 2911 C C . VAL A 1 384 ? 9.231 7.375 -3.413 1.00 96.94 384 VAL A C 1
ATOM 2913 O O . VAL A 1 384 ? 8.195 6.756 -3.186 1.00 96.94 384 VAL A O 1
ATOM 2916 N N . LYS A 1 385 ? 9.383 8.663 -3.109 1.00 94.94 385 LYS A N 1
ATOM 2917 C CA . LYS A 1 385 ? 8.283 9.537 -2.704 1.00 94.94 385 LYS A CA 1
ATOM 2918 C C . LYS A 1 385 ? 7.978 10.525 -3.817 1.00 94.94 385 LYS A C 1
ATOM 2920 O O . LYS A 1 385 ? 8.883 11.216 -4.285 1.00 94.94 385 LYS A O 1
ATOM 2925 N N . VAL A 1 386 ? 6.710 10.629 -4.201 1.00 92.31 386 VAL A N 1
ATOM 2926 C CA . VAL A 1 386 ? 6.232 11.637 -5.152 1.00 92.31 386 VAL A CA 1
ATOM 2927 C C . VAL A 1 386 ? 5.363 12.677 -4.452 1.00 92.31 386 VAL A C 1
ATOM 2929 O O . VAL A 1 386 ? 4.525 12.351 -3.616 1.00 92.31 386 VAL A O 1
ATOM 2932 N N . SER A 1 387 ? 5.575 13.944 -4.800 1.00 90.56 387 SER A N 1
ATOM 2933 C CA . SER A 1 387 ? 4.749 15.064 -4.349 1.00 90.56 387 SER A CA 1
ATOM 2934 C C . SER A 1 387 ? 4.255 15.863 -5.546 1.00 90.56 387 SER A C 1
ATOM 2936 O O . SER A 1 387 ? 5.062 16.261 -6.389 1.00 90.56 387 SER A O 1
ATOM 2938 N N . PHE A 1 388 ? 2.958 16.150 -5.589 1.00 87.00 388 PHE A N 1
ATOM 2939 C CA . PHE A 1 388 ? 2.331 16.963 -6.629 1.00 87.00 388 PHE A CA 1
ATOM 2940 C C . PHE A 1 388 ? 2.083 18.400 -6.154 1.00 87.00 388 PHE A C 1
ATOM 2942 O O . PHE A 1 388 ? 1.815 18.625 -4.967 1.00 87.00 388 PHE A O 1
ATOM 2949 N N . THR A 1 389 ? 2.186 19.359 -7.076 1.00 84.69 389 THR A N 1
ATOM 2950 C CA . THR A 1 389 ? 1.918 20.795 -6.863 1.00 84.69 389 THR A CA 1
ATOM 2951 C C . THR A 1 389 ? 1.113 21.398 -7.992 1.00 84.69 389 THR A C 1
ATOM 2953 O O . THR A 1 389 ? 1.355 20.964 -9.148 1.00 84.69 389 THR A O 1
#

Solvent-accessible surface area (backbone atoms only — not comparable to full-atom values): 21277 Å² total; per-residue (Å²): 133,85,88,79,80,67,56,75,49,77,40,83,89,75,77,48,77,48,70,54,60,99,71,94,69,84,81,86,73,89,74,62,87,89,78,73,58,84,87,77,74,76,81,74,72,73,72,74,51,74,71,42,63,49,73,48,100,61,46,41,29,37,34,45,43,72,59,71,54,46,40,39,32,38,32,36,69,42,64,61,33,90,48,35,28,26,34,30,38,26,75,27,79,40,97,78,51,23,51,99,85,39,44,49,62,41,91,65,30,60,49,57,46,54,74,53,38,32,58,49,32,34,48,62,46,48,74,26,70,96,54,81,92,48,72,36,42,26,37,38,74,40,59,32,76,36,35,30,40,39,35,37,24,44,64,40,44,69,65,58,34,63,73,70,70,41,64,54,84,47,39,43,29,29,34,24,65,39,21,88,78,58,49,62,38,44,49,77,44,82,73,54,98,53,32,34,40,40,24,23,41,77,36,86,88,46,63,89,74,78,33,51,34,39,24,32,37,38,32,78,44,79,69,86,47,70,53,41,47,34,19,34,54,17,51,60,63,69,40,40,42,34,76,50,101,56,71,64,36,41,65,47,79,49,78,35,53,56,54,93,58,64,60,35,79,47,34,25,67,20,69,42,92,81,51,21,32,42,84,85,71,81,84,54,72,76,36,43,55,56,43,77,54,35,61,31,50,43,59,73,54,42,55,63,53,89,79,41,37,68,46,50,47,28,43,35,56,36,39,27,29,56,32,48,68,69,50,22,58,74,61,19,31,62,38,44,84,90,39,61,28,43,54,41,31,68,46,32,54,48,18,70,71,52,42,75,32,55,39,38,46,19,47,59,23,39,25,22,41,69,38,85,82,33,61,88,59,37,33,24,41,31,33,42,36,56,45,62,91

Sequence (389 aa):
MPDLDSVVLWDQAAQQAVINTEVGSTLEREVSAADWDESQLYIQSEVPSSPSLSATTNNLFSIQGSGTSAQLKCTLTQASVWLVNEVGVFAVDDDRGTIDGIAPGSAGYVEAALNRGQVIFSALSSLPDGYTGVGLTRHLSLPTNQPLMFYLVQNGTTDTVLAGGSNAANVFFSSSSGNPDGLNHLQVSDQGNGVYNLAWEDYLGGGDQDFNDMMLNVELSNPSSLNDWMGVQQGKREVMDLNLETDLLSANLIVNKEAAYDNTFGWYRVADSNGGIDVNRDGQVDLRPGDPNYAKVAVEQRIDLSSGLASGGFLVPFLIADGTPEEFLALNSRNQHRNAPLAYFVFLGANPDQFDHVRLLGDNTFGFEDKFNGGDRDYNDLVVKVSFT

Radius of gyration: 25.17 Å; Cα contacts (8 Å, |Δi|>4): 904; chains: 1; bounding box: 75×67×53 Å

pLDDT: mean 86.51, std 17.67, range [30.44, 98.81]